Protein AF-V5G6L9-F1 (afdb_monomer_lite)

Foldseek 3Di:
DVLQVQLLVLLLLLLLLLLLVLQVLLQLLLQQPLPPPPPVVSPDDAAFDLRLYLNNHVQNCVQQVNDDSVLSNLLSVLLQVLLVLLLVVLVVVCLVQFLLRLLLVLLVQLLQLLVQLLPDNYSVSVSSSSSSNSNSSSNSLNSSLVLQQLLDDPVCNVVSSCSNVVSNNVSSVVSSVLLSVLSPPPSHSCSNSVSSNVSNVSSVSSSVCSPPPNATRLLSCLVVVVNVSSLVSQCVSNVSDDPVVSVVVSVVSSVVSVVVVVVDDPDPVVCCVVVVVVVCVVVCVVVVVVVVCPSVCSNCVVVVLVVVLVVLQVPQLVLVQLLLLLVVLFAAEAEEDPDLLLLLLLLVLCQVLVFEHEDEYFLVSCVVPNCPVLVSSLVSCVPRPHRYFYEYPAPQDLVSLLSVLVSDRHSEYELEPQVDDQVVSLVSLLVSCVSNSSSSYAYEYELWDAAEDDVRHDHPPPPDGGFDALVSLLSSLNSVHAEYETRQQAHAPDDPPVPGPGDLVRLLSNCVSSPSSHAYEYDNCDPVPNFQPNLSVVSVSRHHYYYDYVQLVVQLVVLCVVCPPPDDPVVSSVNNSVSSSVVSNRVCVSRVRRPVD

Structure (mmCIF, N/CA/C/O backbone):
data_AF-V5G6L9-F1
#
_entry.id   AF-V5G6L9-F1
#
loop_
_atom_site.group_PDB
_atom_site.id
_atom_site.type_symbol
_atom_site.label_atom_id
_atom_site.label_alt_id
_atom_site.label_comp_id
_atom_site.label_asym_id
_atom_site.label_entity_id
_atom_site.label_seq_id
_atom_site.pdbx_PDB_ins_code
_atom_site.Cartn_x
_atom_site.Cartn_y
_atom_site.Cartn_z
_atom_site.occupancy
_atom_site.B_iso_or_equiv
_atom_site.auth_seq_id
_atom_site.auth_comp_id
_atom_site.auth_asym_id
_atom_site.auth_atom_id
_atom_site.pdbx_PDB_model_num
ATOM 1 N N . MET A 1 1 ? -26.304 27.597 30.799 1.00 47.66 1 MET A N 1
ATOM 2 C CA . MET A 1 1 ? -25.186 26.654 31.061 1.00 47.66 1 MET A CA 1
ATOM 3 C C . MET A 1 1 ? -24.364 27.007 32.304 1.00 47.66 1 MET A C 1
ATOM 5 O O . MET A 1 1 ? -23.748 26.102 32.848 1.00 47.66 1 MET A O 1
ATOM 9 N N . SER A 1 2 ? -24.320 28.266 32.771 1.00 53.97 2 SER A N 1
ATOM 10 C CA . SER A 1 2 ? -23.554 28.641 33.977 1.00 53.97 2 SER A CA 1
ATOM 11 C C . SER A 1 2 ? -24.109 28.061 35.280 1.00 53.97 2 SER A C 1
ATOM 13 O O . SER A 1 2 ? -23.333 27.873 36.208 1.00 53.97 2 SER A O 1
ATOM 15 N N . GLU A 1 3 ? -25.408 27.765 35.339 1.00 63.97 3 GLU A N 1
ATOM 16 C CA . GLU A 1 3 ? -26.066 27.321 36.573 1.00 63.97 3 GLU A CA 1
ATOM 17 C C . GLU A 1 3 ? -25.682 25.876 36.942 1.00 63.97 3 GLU A C 1
ATOM 19 O O . GLU A 1 3 ? -25.353 25.606 38.083 1.00 63.97 3 GLU A O 1
ATOM 24 N N . MET A 1 4 ? -25.516 24.967 35.975 1.00 73.69 4 MET A N 1
ATOM 25 C CA . MET A 1 4 ? -25.326 23.527 36.233 1.00 73.69 4 MET A CA 1
ATOM 26 C C . MET A 1 4 ? -23.852 23.056 36.240 1.00 73.69 4 MET A C 1
ATOM 28 O O . MET A 1 4 ? -23.550 21.900 35.937 1.00 73.69 4 MET A O 1
ATOM 32 N N . ARG A 1 5 ? -22.899 23.951 36.533 1.00 82.00 5 ARG A N 1
ATOM 33 C CA . ARG A 1 5 ? -21.451 23.678 36.390 1.00 82.00 5 ARG A CA 1
ATOM 34 C C . ARG A 1 5 ? -20.978 22.458 37.183 1.00 82.00 5 ARG A C 1
ATOM 36 O O . ARG A 1 5 ? -20.192 21.673 36.660 1.00 82.00 5 ARG A O 1
ATOM 43 N N . TYR A 1 6 ? -21.469 22.290 38.409 1.00 85.50 6 TYR A N 1
ATOM 44 C CA . TYR A 1 6 ? -21.056 21.196 39.287 1.00 85.50 6 TYR A CA 1
ATOM 45 C C . TYR A 1 6 ? -21.493 19.825 38.749 1.00 85.50 6 TYR A C 1
ATOM 47 O O . TYR A 1 6 ? -20.654 18.944 38.563 1.00 85.50 6 TYR A O 1
ATOM 55 N N . ALA A 1 7 ? -22.772 19.667 38.392 1.00 82.62 7 ALA A N 1
ATOM 56 C CA . ALA A 1 7 ? -23.283 18.410 37.844 1.00 82.62 7 ALA A CA 1
ATOM 57 C C . ALA A 1 7 ? -22.655 18.058 36.482 1.00 82.62 7 ALA A C 1
ATOM 59 O O . ALA A 1 7 ? -22.376 16.889 36.229 1.00 82.62 7 ALA A O 1
ATOM 60 N N . ILE A 1 8 ? -22.360 19.050 35.627 1.00 87.25 8 ILE A N 1
ATOM 61 C CA . ILE A 1 8 ? -21.623 18.819 34.371 1.00 87.25 8 ILE A CA 1
ATOM 62 C C . ILE A 1 8 ? -20.195 18.335 34.652 1.00 87.25 8 ILE A C 1
ATOM 64 O O . ILE A 1 8 ? -19.744 17.390 34.011 1.00 87.25 8 ILE A O 1
ATOM 68 N N . ALA A 1 9 ? -19.487 18.948 35.606 1.00 88.88 9 ALA A N 1
ATOM 69 C CA . ALA A 1 9 ? -18.119 18.557 35.946 1.00 88.88 9 ALA A CA 1
ATOM 70 C C . ALA A 1 9 ? -18.051 17.128 36.511 1.00 88.88 9 ALA A C 1
ATOM 72 O O . ALA A 1 9 ? -17.217 16.335 36.076 1.00 88.88 9 ALA A O 1
ATOM 73 N N . ILE A 1 10 ? -18.968 16.774 37.418 1.00 90.19 10 ILE A N 1
ATOM 74 C CA . ILE A 1 10 ? -19.100 15.407 37.946 1.00 90.19 10 ILE A CA 1
ATOM 75 C C . ILE A 1 10 ? -19.432 14.429 36.824 1.00 90.19 10 ILE A C 1
ATOM 77 O O . ILE A 1 10 ? -18.842 13.354 36.758 1.00 90.19 10 ILE A O 1
ATOM 81 N N . ALA A 1 11 ? -20.353 14.792 35.929 1.00 88.62 11 ALA A N 1
ATOM 82 C CA . ALA A 1 11 ? -20.743 13.929 34.827 1.00 88.62 11 ALA A CA 1
ATOM 83 C C . ALA A 1 11 ? -19.596 13.666 33.846 1.00 88.62 11 ALA A C 1
ATOM 85 O O . ALA A 1 11 ? -19.351 12.521 33.463 1.00 88.62 11 ALA A O 1
ATOM 86 N N . ALA A 1 12 ? -18.863 14.718 33.480 1.00 90.38 12 ALA A N 1
ATOM 87 C CA . ALA A 1 12 ? -17.675 14.610 32.649 1.00 90.38 12 ALA A CA 1
ATOM 88 C C . ALA A 1 12 ? -16.616 13.724 33.322 1.00 90.38 12 ALA A C 1
ATOM 90 O O . ALA A 1 12 ? -16.051 12.850 32.670 1.00 90.38 12 ALA A O 1
ATOM 91 N N . PHE A 1 13 ? -16.400 13.868 34.631 1.00 93.06 13 PHE A N 1
ATOM 92 C CA . PHE A 1 13 ? -15.452 13.028 35.358 1.00 93.06 13 PHE A CA 1
ATOM 93 C C . PHE A 1 13 ? -15.907 11.562 35.454 1.00 93.06 13 PHE A C 1
ATOM 95 O O . PHE A 1 13 ? -15.130 10.657 35.161 1.00 93.06 13 PHE A O 1
ATOM 102 N N . ALA A 1 14 ? -17.175 11.302 35.788 1.00 90.94 14 ALA A N 1
ATOM 103 C CA . ALA A 1 14 ? -17.739 9.949 35.819 1.00 90.94 14 ALA A CA 1
ATOM 104 C C . ALA A 1 14 ? -17.658 9.247 34.455 1.00 90.94 14 ALA A C 1
ATOM 106 O O . ALA A 1 14 ? -17.499 8.026 34.402 1.00 90.94 14 ALA A O 1
ATOM 107 N N . SER A 1 15 ? -17.706 10.004 33.351 1.00 91.31 15 SER A N 1
ATOM 108 C CA . SER A 1 15 ? -17.553 9.451 32.000 1.00 91.31 15 SER A CA 1
ATOM 109 C C . SER A 1 15 ? -16.182 8.812 31.739 1.00 91.31 15 SER A C 1
ATOM 111 O O . SER A 1 15 ? -16.057 8.033 30.791 1.00 91.31 15 SER A O 1
ATOM 113 N N . LEU A 1 16 ? -15.184 9.024 32.613 1.00 92.00 16 LEU A N 1
ATOM 114 C CA . LEU A 1 16 ? -13.926 8.270 32.594 1.00 92.00 16 LEU A CA 1
ATOM 115 C C . LEU A 1 16 ? -14.147 6.754 32.748 1.00 92.00 16 LEU A C 1
ATOM 117 O O . LEU A 1 16 ? -13.370 5.964 32.217 1.00 92.00 16 LEU A O 1
ATOM 121 N N . GLY A 1 17 ? -15.225 6.319 33.410 1.00 89.88 17 GLY A N 1
ATOM 122 C CA . GLY A 1 17 ? -15.558 4.894 33.495 1.00 89.88 17 GLY A CA 1
ATOM 123 C C . GLY A 1 17 ? -15.980 4.309 32.144 1.00 89.88 17 GLY A C 1
ATOM 124 O O . GLY A 1 17 ? -15.575 3.209 31.785 1.00 89.88 17 GLY A O 1
ATOM 125 N N . THR A 1 18 ? -16.724 5.072 31.343 1.00 90.38 18 THR A N 1
ATOM 126 C CA . THR A 1 18 ? -17.065 4.691 29.960 1.00 90.38 18 THR A CA 1
ATOM 127 C C . THR A 1 18 ? -15.922 4.930 28.977 1.00 90.38 18 THR A C 1
ATOM 129 O O . THR A 1 18 ? -15.826 4.231 27.974 1.00 90.38 18 THR A O 1
ATOM 132 N N . PHE A 1 19 ? -15.013 5.856 29.287 1.00 93.31 19 PHE A N 1
ATOM 133 C CA . PHE A 1 19 ? -13.748 6.010 28.574 1.00 93.31 19 PHE A CA 1
ATOM 134 C C . PHE A 1 19 ? -12.865 4.771 28.708 1.00 93.31 19 PHE A C 1
ATOM 136 O O . PHE A 1 19 ? -12.341 4.310 27.702 1.00 93.31 19 PHE A O 1
ATOM 143 N N . LEU A 1 20 ? -12.742 4.196 29.910 1.00 90.44 20 LEU A N 1
ATOM 144 C CA . LEU A 1 20 ? -12.021 2.935 30.123 1.00 90.44 20 LEU A CA 1
ATOM 145 C C . LEU A 1 20 ? -12.567 1.811 29.234 1.00 90.44 20 LEU A C 1
ATOM 147 O O . LEU A 1 20 ? -11.786 1.095 28.612 1.00 90.44 20 LEU A O 1
ATOM 151 N N . TYR A 1 21 ? -13.895 1.714 29.117 1.00 88.12 21 TYR A N 1
ATOM 152 C CA . TYR A 1 21 ? -14.545 0.779 28.197 1.00 88.12 21 TYR A CA 1
ATOM 153 C C . TYR A 1 21 ? -14.188 1.053 26.736 1.00 88.12 21 TYR A C 1
ATOM 155 O O . TYR A 1 21 ? -13.751 0.148 26.027 1.00 88.12 21 TYR A O 1
ATOM 163 N N . GLY A 1 22 ? -14.284 2.309 26.295 1.00 86.94 22 GLY A N 1
ATOM 164 C CA . GLY A 1 22 ? -13.904 2.690 24.936 1.00 86.94 22 GLY A CA 1
ATOM 165 C C . GLY A 1 22 ? -12.436 2.420 24.618 1.00 86.94 22 GLY A C 1
ATOM 166 O O . GLY A 1 22 ? -12.123 1.954 23.523 1.00 86.94 22 GLY A O 1
ATOM 167 N N . PHE A 1 23 ? -11.543 2.693 25.569 1.00 88.56 23 PHE A N 1
ATOM 168 C CA . PHE A 1 23 ? -10.103 2.538 25.408 1.00 88.56 23 PHE A CA 1
ATOM 169 C C . PHE A 1 23 ? -9.698 1.065 25.302 1.00 88.56 23 PHE A C 1
ATOM 171 O O . PHE A 1 23 ? -8.946 0.706 24.397 1.00 88.56 23 PHE A O 1
ATOM 178 N N . ASP A 1 24 ? -10.214 0.186 26.167 1.00 83.25 24 ASP A N 1
ATOM 179 C CA . ASP A 1 24 ? -9.925 -1.245 26.026 1.00 83.25 24 ASP A CA 1
ATOM 180 C C . ASP A 1 24 ? -10.584 -1.827 24.767 1.00 83.25 24 ASP A C 1
ATOM 182 O O . ASP A 1 24 ? -9.903 -2.508 24.003 1.00 83.25 24 ASP A O 1
ATOM 186 N N . THR A 1 25 ? -11.829 -1.433 24.452 1.00 76.81 25 THR A N 1
ATOM 187 C CA . THR A 1 25 ? -12.492 -1.804 23.188 1.00 76.81 25 THR A CA 1
ATOM 188 C C . THR A 1 25 ? -11.629 -1.429 21.982 1.00 76.81 25 THR A C 1
ATOM 190 O O . THR A 1 25 ? -11.439 -2.256 21.094 1.00 76.81 25 THR A O 1
ATOM 193 N N . GLY A 1 26 ? -11.050 -0.223 21.950 1.00 75.38 26 GLY A N 1
ATOM 194 C CA . GLY A 1 26 ? -10.150 0.204 20.873 1.00 75.38 26 GLY A CA 1
ATOM 195 C C . GLY A 1 26 ? -8.897 -0.670 20.761 1.00 75.38 26 GLY A C 1
ATOM 196 O O . GLY A 1 26 ? -8.512 -1.064 19.663 1.00 75.38 26 GLY A O 1
ATOM 197 N N . ILE A 1 27 ? -8.304 -1.069 21.889 1.00 75.62 27 ILE A N 1
ATOM 198 C CA . ILE A 1 27 ? -7.141 -1.965 21.877 1.00 75.62 27 ILE A CA 1
ATOM 199 C C . ILE A 1 27 ? -7.523 -3.393 21.452 1.00 75.62 27 ILE A C 1
ATOM 201 O O . ILE A 1 27 ? -6.799 -4.021 20.677 1.00 75.62 27 ILE A O 1
ATOM 205 N N . ALA A 1 28 ? -8.635 -3.933 21.950 1.00 63.81 28 ALA A N 1
ATOM 206 C CA . ALA A 1 28 ? -9.062 -5.308 21.699 1.00 63.81 28 ALA A CA 1
ATOM 207 C C . ALA A 1 28 ? -9.609 -5.518 20.274 1.00 63.81 28 ALA A C 1
ATOM 209 O O . ALA A 1 28 ? -9.331 -6.542 19.650 1.00 63.81 28 ALA A O 1
ATOM 210 N N . THR A 1 29 ? -10.346 -4.547 19.735 1.00 54.34 29 THR A N 1
ATOM 211 C CA . THR A 1 29 ? -11.070 -4.664 18.454 1.00 54.34 29 THR A CA 1
ATOM 212 C C . THR A 1 29 ? -10.132 -4.601 17.245 1.00 54.34 29 THR A C 1
ATOM 214 O O . THR A 1 29 ? -10.297 -5.357 16.290 1.00 54.34 29 THR A O 1
ATOM 217 N N . THR A 1 30 ? -9.070 -3.800 17.321 1.00 49.25 30 THR A N 1
ATOM 218 C CA . THR A 1 30 ? -8.032 -3.714 16.277 1.00 49.25 30 THR A CA 1
ATOM 219 C C . THR A 1 30 ? -7.111 -4.960 16.273 1.00 49.25 30 THR A C 1
ATOM 221 O O . THR A 1 30 ? -6.335 -5.182 15.348 1.00 49.25 30 THR A O 1
ATOM 224 N N . SER A 1 31 ? -7.219 -5.838 17.282 1.00 46.03 31 SER A N 1
ATOM 225 C CA . SER A 1 31 ? -6.358 -7.019 17.465 1.00 46.03 31 SER A CA 1
ATOM 226 C C . SER A 1 31 ? -6.783 -8.274 16.686 1.00 46.03 31 SER A C 1
ATOM 228 O O . SER A 1 31 ? -5.979 -9.189 16.529 1.00 46.03 31 SER A O 1
ATOM 230 N N . THR A 1 32 ? -8.043 -8.385 16.248 1.00 36.88 32 THR A N 1
ATOM 231 C CA . THR A 1 32 ? -8.626 -9.688 15.858 1.00 36.88 32 THR A CA 1
ATOM 232 C C . THR A 1 32 ? -8.472 -10.057 14.380 1.00 36.88 32 THR A C 1
ATOM 234 O O . THR A 1 32 ? -8.667 -11.219 14.038 1.00 36.88 32 THR A O 1
ATOM 237 N N . MET A 1 33 ? -8.151 -9.116 13.485 1.00 39.66 33 MET A N 1
ATOM 238 C CA . MET A 1 33 ? -8.314 -9.352 12.039 1.00 39.66 33 MET A CA 1
ATOM 239 C C . MET A 1 33 ? -7.039 -9.405 11.192 1.00 39.66 33 MET A C 1
ATOM 241 O O . MET A 1 33 ? -7.141 -9.826 10.041 1.00 39.66 33 MET A O 1
ATOM 245 N N . SER A 1 34 ? -5.844 -9.151 11.742 1.00 39.78 34 SER A N 1
ATOM 246 C CA . SER A 1 34 ? -4.599 -9.482 11.016 1.00 39.78 34 SER A CA 1
ATOM 247 C C . SER A 1 34 ? -4.404 -10.994 10.802 1.00 39.78 34 SER A C 1
ATOM 249 O O . SER A 1 34 ? -3.556 -11.380 10.008 1.00 39.78 34 SER A O 1
ATOM 251 N N . LEU A 1 35 ? -5.196 -11.855 11.460 1.00 34.62 35 LEU A N 1
ATOM 252 C CA . LEU A 1 35 ? -5.081 -13.319 11.367 1.00 34.62 35 LEU A CA 1
ATOM 253 C C . LEU A 1 35 ? -6.211 -14.011 10.580 1.00 34.62 35 LEU A C 1
ATOM 255 O O . LEU A 1 35 ? -6.080 -15.187 10.270 1.00 34.62 35 LEU A O 1
ATOM 259 N N . VAL A 1 36 ? -7.310 -13.326 10.230 1.00 33.06 36 VAL A N 1
ATOM 260 C CA . VAL A 1 36 ? -8.512 -13.994 9.665 1.00 33.06 36 VAL A CA 1
ATOM 261 C C . VAL A 1 36 ? -8.631 -13.881 8.133 1.00 33.06 36 VAL A C 1
ATOM 263 O O . VAL A 1 36 ? -9.476 -14.545 7.539 1.00 33.06 36 VAL A O 1
ATOM 266 N N . ASN A 1 37 ? -7.769 -13.123 7.442 1.00 34.44 37 ASN A N 1
ATOM 267 C CA . ASN A 1 37 ? -7.776 -13.100 5.969 1.00 34.44 37 ASN A CA 1
ATOM 268 C C . ASN A 1 37 ? -6.894 -14.200 5.364 1.00 34.44 37 ASN A C 1
ATOM 270 O O . ASN A 1 37 ? -5.805 -13.979 4.835 1.00 34.44 37 ASN A O 1
ATOM 274 N N . ASP A 1 38 ? -7.463 -15.399 5.410 1.00 30.95 38 ASP A N 1
ATOM 275 C CA . ASP A 1 38 ? -7.039 -16.633 4.760 1.00 30.95 38 ASP A CA 1
ATOM 276 C C . ASP A 1 38 ? -7.331 -16.601 3.239 1.00 30.95 38 ASP A C 1
ATOM 278 O O . ASP A 1 38 ? -8.075 -17.405 2.684 1.00 30.95 38 ASP A O 1
ATOM 282 N N . THR A 1 39 ? -6.758 -15.625 2.530 1.00 32.41 39 THR A N 1
ATOM 283 C CA . THR A 1 39 ? -6.485 -15.766 1.090 1.00 32.41 39 THR A CA 1
ATOM 284 C C . THR A 1 39 ? -4.990 -15.991 0.970 1.00 32.41 39 THR A C 1
ATOM 286 O O . THR A 1 39 ? -4.224 -15.124 1.387 1.00 32.41 39 THR A O 1
ATOM 289 N N . GLY A 1 40 ? -4.573 -17.144 0.438 1.00 29.05 40 GLY A N 1
ATOM 290 C CA . GLY A 1 40 ? -3.198 -17.683 0.440 1.00 29.05 40 GLY A CA 1
ATOM 291 C C . GLY A 1 40 ? -2.058 -16.781 -0.068 1.00 29.05 40 GLY A C 1
ATOM 292 O O . GLY A 1 40 ? -0.906 -17.201 -0.061 1.00 29.05 40 GLY A O 1
ATOM 293 N N . TYR A 1 41 ? -2.352 -15.539 -0.446 1.00 32.38 41 TYR A N 1
ATOM 294 C CA . TYR A 1 41 ? -1.409 -14.451 -0.689 1.00 32.38 41 TYR A CA 1
ATOM 295 C C . TYR A 1 41 ? -0.810 -13.850 0.604 1.00 32.38 41 TYR A C 1
ATOM 297 O O . TYR A 1 41 ? 0.288 -13.305 0.578 1.00 32.38 41 TYR A O 1
ATOM 305 N N . PHE A 1 42 ? -1.493 -13.968 1.751 1.00 37.59 42 PHE A N 1
ATOM 306 C CA . PHE A 1 42 ? -1.115 -13.299 3.011 1.00 37.59 42 PHE A CA 1
ATOM 307 C C . PHE A 1 42 ? -0.154 -14.090 3.918 1.00 37.59 42 PHE A C 1
ATOM 309 O O . PHE A 1 42 ? 0.290 -13.576 4.942 1.00 37.59 42 PHE A O 1
ATOM 316 N N . ARG A 1 43 ? 0.218 -15.328 3.561 1.00 28.20 43 ARG A N 1
ATOM 317 C CA . ARG A 1 43 ? 1.006 -16.217 4.439 1.00 28.20 43 ARG A CA 1
ATOM 318 C C . ARG A 1 43 ? 2.531 -16.052 4.325 1.00 28.20 43 ARG A C 1
ATOM 320 O O . ARG A 1 43 ? 3.264 -16.720 5.050 1.00 28.20 43 ARG A O 1
ATOM 327 N N . ARG A 1 44 ? 3.039 -15.205 3.422 1.00 32.72 44 ARG A N 1
ATOM 328 C CA . ARG A 1 44 ? 4.484 -15.063 3.164 1.00 32.72 44 ARG A CA 1
ATOM 329 C C . ARG A 1 44 ? 4.951 -13.614 3.305 1.00 32.72 44 ARG A C 1
ATOM 331 O O . ARG A 1 44 ? 4.881 -12.845 2.360 1.00 32.72 44 ARG A O 1
ATOM 338 N N . GLY A 1 45 ? 5.461 -13.298 4.497 1.00 30.83 45 GLY A N 1
ATOM 339 C CA . GLY A 1 45 ? 6.400 -12.201 4.744 1.00 30.83 45 GLY A CA 1
ATOM 340 C C . GLY A 1 45 ? 5.826 -10.785 4.682 1.00 30.83 45 GLY A C 1
ATOM 341 O O . GLY A 1 45 ? 6.001 -10.102 3.684 1.00 30.83 45 GLY A O 1
ATOM 342 N N . ARG A 1 46 ? 5.236 -10.297 5.782 1.00 36.09 46 ARG A N 1
ATOM 343 C CA . ARG A 1 46 ? 5.247 -8.858 6.096 1.00 36.09 46 ARG A CA 1
ATOM 344 C C . ARG A 1 46 ? 5.478 -8.628 7.582 1.00 36.09 46 ARG A C 1
ATOM 346 O O . ARG A 1 46 ? 4.604 -8.863 8.410 1.00 36.09 46 ARG A O 1
ATOM 353 N N . THR A 1 47 ? 6.665 -8.133 7.896 1.00 36.38 47 THR A N 1
ATOM 354 C CA . THR A 1 47 ? 6.984 -7.419 9.130 1.00 36.38 47 THR A CA 1
ATOM 355 C C . THR A 1 47 ? 6.652 -5.936 8.946 1.00 36.38 47 THR A C 1
ATOM 357 O O . THR A 1 47 ? 6.972 -5.354 7.917 1.00 36.38 47 THR A O 1
ATOM 360 N N . ASN A 1 48 ? 6.040 -5.335 9.970 1.00 32.59 48 ASN A N 1
ATOM 361 C CA . ASN A 1 48 ? 5.885 -3.886 10.176 1.00 32.59 48 ASN A CA 1
ATOM 362 C C . ASN A 1 48 ? 4.880 -3.128 9.285 1.00 32.59 48 ASN A C 1
ATOM 364 O O . ASN A 1 48 ? 5.178 -2.035 8.817 1.00 32.59 48 ASN A O 1
ATOM 368 N N . MET A 1 49 ? 3.638 -3.612 9.151 1.00 35.09 49 MET A N 1
ATOM 369 C CA . MET A 1 49 ? 2.536 -2.642 9.018 1.00 35.09 49 MET A CA 1
ATOM 370 C C . MET A 1 49 ? 2.420 -1.894 10.360 1.00 35.09 49 MET A C 1
ATOM 372 O O . MET A 1 49 ? 2.535 -2.524 11.421 1.00 35.09 49 MET A O 1
ATOM 376 N N . VAL A 1 50 ? 2.231 -0.573 10.337 1.00 36.59 50 VAL A N 1
ATOM 377 C CA . VAL A 1 50 ? 1.956 0.233 11.538 1.00 36.59 50 VAL A CA 1
ATOM 378 C C . VAL A 1 50 ? 0.554 -0.133 12.025 1.00 36.59 50 VAL A C 1
ATOM 380 O O . VAL A 1 50 ? -0.438 0.495 11.676 1.00 36.59 50 VAL A O 1
ATOM 383 N N . HIS A 1 51 ? 0.456 -1.239 12.758 1.00 40.69 51 HIS A N 1
ATOM 384 C CA . HIS A 1 51 ? -0.812 -1.747 13.260 1.00 40.69 51 HIS A CA 1
ATOM 385 C C . HIS A 1 51 ? -1.215 -0.949 14.499 1.00 40.69 51 HIS A C 1
ATOM 387 O O . HIS A 1 51 ? -0.440 -0.846 15.448 1.00 40.69 51 HIS A O 1
ATOM 393 N N . GLY A 1 52 ? -2.449 -0.447 14.525 1.00 37.72 52 GLY A N 1
ATOM 394 C CA . GLY A 1 52 ? -3.012 0.283 15.662 1.00 37.72 52 GLY A CA 1
ATOM 395 C C . GLY A 1 52 ? -3.314 -0.564 16.910 1.00 37.72 52 GLY A C 1
ATOM 396 O O . GLY A 1 52 ? -4.000 -0.077 17.802 1.00 37.72 52 GLY A O 1
ATOM 397 N N . ALA A 1 53 ? -2.860 -1.822 17.005 1.00 52.06 53 ALA A N 1
ATOM 398 C CA . ALA A 1 53 ? -3.207 -2.729 18.105 1.00 52.06 53 ALA A CA 1
ATOM 399 C C . ALA A 1 53 ? -2.011 -3.423 18.750 1.00 52.06 53 ALA A C 1
ATOM 401 O O . ALA A 1 53 ? -1.238 -4.109 18.084 1.00 52.06 53 ALA A O 1
ATOM 402 N N . ALA A 1 54 ? -1.998 -3.405 20.086 1.00 48.66 54 ALA A N 1
ATOM 403 C CA . ALA A 1 54 ? -1.027 -4.106 20.920 1.00 48.66 54 ALA A CA 1
ATOM 404 C C . ALA A 1 54 ? -0.852 -5.595 20.550 1.00 48.66 54 ALA A C 1
ATOM 406 O O . ALA A 1 54 ? 0.268 -6.078 20.444 1.00 48.66 54 ALA A O 1
ATOM 407 N N . ILE A 1 55 ? -1.943 -6.339 20.347 1.00 50.41 55 ILE A N 1
ATOM 408 C CA . ILE A 1 55 ? -1.896 -7.799 20.122 1.00 50.41 55 ILE A CA 1
ATOM 409 C C . ILE A 1 55 ? -1.665 -8.146 18.637 1.00 50.41 55 ILE A C 1
ATOM 411 O O . ILE A 1 55 ? -1.235 -9.255 18.334 1.00 50.41 55 ILE A O 1
ATOM 415 N N . ALA A 1 56 ? -1.878 -7.196 17.716 1.00 55.31 56 ALA A N 1
ATOM 416 C CA . ALA A 1 56 ? -1.561 -7.371 16.294 1.00 55.31 56 ALA A CA 1
ATOM 417 C C . ALA A 1 56 ? -0.066 -7.179 15.989 1.00 55.31 56 ALA A C 1
ATOM 419 O O . ALA A 1 56 ? 0.386 -7.495 14.889 1.00 55.31 56 ALA A O 1
ATOM 420 N N . HIS A 1 57 ? 0.725 -6.676 16.944 1.00 62.06 57 HIS A N 1
ATOM 421 C CA . HIS A 1 57 ? 2.165 -6.589 16.752 1.00 62.06 57 HIS A CA 1
ATOM 422 C C . HIS A 1 57 ? 2.785 -7.986 16.705 1.00 62.06 57 HIS A C 1
ATOM 424 O O . HIS A 1 57 ? 2.622 -8.803 17.616 1.00 62.06 57 HIS A O 1
ATOM 430 N N . GLN A 1 58 ? 3.600 -8.223 15.677 1.00 64.44 58 GLN A N 1
ATOM 431 C CA . GLN A 1 58 ? 4.357 -9.464 15.521 1.00 64.44 58 GLN A CA 1
ATOM 432 C C . GLN A 1 58 ? 5.259 -9.749 16.742 1.00 64.44 58 GLN A C 1
ATOM 434 O O . GLN A 1 58 ? 5.520 -10.906 17.074 1.00 64.44 58 GLN A O 1
ATOM 439 N N . SER A 1 59 ? 5.661 -8.708 17.482 1.00 72.25 59 SER A N 1
ATOM 440 C CA . SER A 1 59 ? 6.389 -8.834 18.747 1.00 72.25 59 SER A CA 1
ATOM 441 C C . SER A 1 59 ? 5.590 -9.558 19.839 1.00 72.25 59 SER A C 1
ATOM 443 O O . SER A 1 59 ? 6.182 -10.336 20.587 1.00 72.25 59 SER A O 1
ATOM 445 N N . TRP A 1 60 ? 4.264 -9.377 19.921 1.00 80.62 60 TRP A N 1
ATOM 446 C CA . TRP A 1 60 ? 3.405 -10.136 20.840 1.00 80.62 60 TRP A CA 1
ATOM 447 C C . TRP A 1 60 ? 3.291 -11.596 20.403 1.00 80.62 60 TRP A C 1
ATOM 449 O O . TRP A 1 60 ? 3.500 -12.490 21.222 1.00 80.62 60 TRP A O 1
ATOM 459 N N . ILE A 1 61 ? 3.035 -11.843 19.112 1.00 76.56 61 ILE A N 1
ATOM 460 C CA . ILE A 1 61 ? 2.896 -13.197 18.548 1.00 76.56 61 ILE A CA 1
ATOM 461 C C . ILE A 1 61 ? 4.167 -14.013 18.815 1.00 76.56 61 ILE A C 1
ATOM 463 O O . ILE A 1 61 ? 4.102 -15.121 19.353 1.00 76.56 61 ILE A O 1
ATOM 467 N N . ASN A 1 62 ? 5.332 -13.429 18.526 1.00 76.62 62 ASN A N 1
ATOM 468 C CA . ASN A 1 62 ? 6.623 -14.066 18.764 1.00 76.62 62 ASN A CA 1
ATOM 469 C C . ASN A 1 62 ? 6.861 -14.306 20.264 1.00 76.62 62 ASN A C 1
ATOM 471 O O . ASN A 1 62 ? 7.289 -15.393 20.654 1.00 76.62 62 ASN A O 1
ATOM 475 N N . TYR A 1 63 ? 6.548 -13.323 21.117 1.00 80.75 63 TYR A N 1
ATOM 476 C CA . TYR A 1 63 ? 6.707 -13.447 22.569 1.00 80.75 63 TYR A CA 1
ATOM 477 C C . TYR A 1 63 ? 5.815 -14.550 23.159 1.00 80.75 63 TYR A C 1
ATOM 479 O O . TYR A 1 63 ? 6.244 -15.312 24.025 1.00 80.75 63 TYR A O 1
ATOM 487 N N . MET A 1 64 ? 4.593 -14.686 22.641 1.00 83.38 64 MET A N 1
ATOM 488 C CA . MET A 1 64 ? 3.614 -15.696 23.049 1.00 83.38 64 MET A CA 1
ATOM 489 C C . MET A 1 64 ? 3.807 -17.058 22.366 1.00 83.38 64 MET A C 1
ATOM 491 O O . MET A 1 64 ? 2.964 -17.941 22.520 1.00 83.38 64 MET A O 1
ATOM 495 N N . LYS A 1 65 ? 4.937 -17.257 21.673 1.00 83.69 65 LYS A N 1
ATOM 496 C CA . LYS A 1 65 ? 5.320 -18.507 20.997 1.00 83.69 65 LYS A CA 1
ATOM 497 C C . LYS A 1 65 ? 4.358 -18.926 19.879 1.00 83.69 65 LYS A C 1
ATOM 499 O O . LYS A 1 65 ? 4.064 -20.110 19.748 1.00 83.69 65 LYS A O 1
ATOM 504 N N . ASN A 1 66 ? 3.917 -17.969 19.060 1.00 76.94 66 ASN A N 1
ATOM 505 C CA . ASN A 1 66 ? 3.047 -18.187 17.897 1.00 76.94 66 ASN A CA 1
ATOM 506 C C . ASN A 1 66 ? 1.752 -18.947 18.258 1.00 76.94 66 ASN A C 1
ATOM 508 O O . ASN A 1 66 ? 1.574 -20.097 17.846 1.00 76.94 66 ASN A O 1
ATOM 512 N N . PRO A 1 67 ? 0.859 -18.339 19.063 1.00 74.31 67 PRO A N 1
ATOM 513 C CA . PRO A 1 67 ? -0.418 -18.950 19.422 1.00 74.31 67 PRO A CA 1
ATOM 514 C C . PRO A 1 67 ? -1.269 -19.239 18.176 1.00 74.31 67 PRO A C 1
ATOM 516 O O . PRO A 1 67 ? -1.200 -18.511 17.189 1.00 74.31 67 PRO A O 1
ATOM 519 N N . SER A 1 68 ? -2.087 -20.295 18.225 1.00 75.69 68 SER A N 1
ATOM 520 C CA . SER A 1 68 ? -3.009 -20.624 17.131 1.00 75.69 68 SER A CA 1
ATOM 521 C C . SER A 1 68 ? -4.081 -19.546 16.950 1.00 75.69 68 SER A C 1
ATOM 523 O O . SER A 1 68 ? -4.429 -18.844 17.902 1.00 75.69 68 SER A O 1
ATOM 525 N N . ASP A 1 69 ? -4.679 -19.471 15.761 1.00 68.25 69 ASP A N 1
ATOM 526 C CA . ASP A 1 69 ? -5.729 -18.488 15.451 1.00 68.25 69 ASP A CA 1
ATOM 527 C C . ASP A 1 69 ? -6.910 -18.572 16.424 1.00 68.25 69 ASP A C 1
ATOM 529 O O . ASP A 1 69 ? -7.436 -17.553 16.870 1.00 68.25 69 ASP A O 1
ATOM 533 N N . GLY A 1 70 ? -7.277 -19.790 16.839 1.00 72.50 70 GLY A N 1
ATOM 534 C CA . GLY A 1 70 ? -8.309 -20.007 17.852 1.00 72.50 70 GLY A CA 1
ATOM 535 C C . GLY A 1 70 ? -7.936 -19.431 19.222 1.00 72.50 70 GLY A C 1
ATOM 536 O O . GLY A 1 70 ? -8.787 -18.852 19.897 1.00 72.50 70 GLY A O 1
ATOM 537 N N . LEU A 1 71 ? -6.667 -19.537 19.627 1.00 73.31 71 LEU A N 1
ATOM 538 C CA . LEU A 1 71 ? -6.194 -18.982 20.895 1.00 73.31 71 LEU A CA 1
ATOM 539 C C . LEU A 1 71 ? -6.107 -17.450 20.837 1.00 73.31 71 LEU A C 1
ATOM 541 O O . LEU A 1 71 ? -6.470 -16.786 21.806 1.00 73.31 71 LEU A O 1
ATOM 545 N N . THR A 1 72 ? -5.704 -16.883 19.700 1.00 70.50 72 THR A N 1
ATOM 546 C CA . THR A 1 72 ? -5.709 -15.428 19.494 1.00 70.50 72 THR A CA 1
ATOM 547 C C . THR A 1 72 ? -7.134 -14.871 19.444 1.00 70.50 72 THR A C 1
ATOM 549 O O . THR A 1 72 ? -7.417 -13.851 20.070 1.00 70.50 72 THR A O 1
ATOM 552 N N . GLY A 1 73 ? -8.076 -15.576 18.809 1.00 71.50 73 GLY A N 1
ATOM 553 C CA . GLY A 1 73 ? -9.501 -15.238 18.864 1.00 71.50 73 GLY A CA 1
ATOM 554 C C . GLY A 1 73 ? -10.072 -15.301 20.287 1.00 71.50 73 GLY A C 1
ATOM 555 O O . GLY A 1 73 ? -10.849 -14.431 20.689 1.00 71.50 73 GLY A O 1
ATOM 556 N N . ALA A 1 74 ? -9.631 -16.274 21.093 1.00 78.50 74 ALA A N 1
ATOM 557 C CA . ALA A 1 74 ? -10.042 -16.401 22.491 1.00 78.50 74 ALA A CA 1
ATOM 558 C C . ALA A 1 74 ? -9.624 -15.199 23.356 1.00 78.50 74 ALA A C 1
ATOM 560 O O . ALA A 1 74 ? -10.340 -14.862 24.299 1.00 78.50 74 ALA A O 1
ATOM 561 N N . VAL A 1 75 ? -8.523 -14.514 23.022 1.00 79.75 75 VAL A N 1
ATOM 562 C CA . VAL A 1 75 ? -8.074 -13.299 23.729 1.00 79.75 75 VAL A CA 1
ATOM 563 C C . VAL A 1 75 ? -9.113 -12.179 23.675 1.00 79.75 75 VAL A C 1
ATOM 565 O O . VAL A 1 75 ? -9.293 -11.468 24.663 1.00 79.75 75 VAL A O 1
ATOM 568 N N . VAL A 1 76 ? -9.816 -12.039 22.551 1.00 76.00 76 VAL A N 1
ATOM 569 C CA . VAL A 1 76 ? -10.888 -11.045 22.392 1.00 76.00 76 VAL A CA 1
ATOM 570 C C . VAL A 1 76 ? -12.202 -11.577 22.961 1.00 76.00 76 VAL A C 1
ATOM 572 O O . VAL A 1 76 ? -12.892 -10.876 23.698 1.00 76.00 76 VAL A O 1
ATOM 575 N N . ALA A 1 77 ? -12.530 -12.843 22.690 1.00 81.19 77 ALA A N 1
ATOM 576 C CA . ALA A 1 77 ? -13.787 -13.438 23.139 1.00 81.19 77 ALA A CA 1
ATOM 577 C C . ALA A 1 77 ? -13.916 -13.497 24.672 1.00 81.19 77 ALA A C 1
ATOM 579 O O . ALA A 1 77 ? -14.995 -13.232 25.201 1.00 81.19 77 ALA A O 1
ATOM 580 N N . ILE A 1 78 ? -12.832 -13.811 25.397 1.00 88.12 78 ILE A N 1
ATOM 581 C CA . ILE A 1 78 ? -12.855 -13.896 26.867 1.00 88.12 78 ILE A CA 1
ATOM 582 C C . ILE A 1 78 ? -13.146 -12.537 27.511 1.00 88.12 78 ILE A C 1
ATOM 584 O O . ILE A 1 78 ? -13.789 -12.473 28.556 1.00 88.12 78 ILE A O 1
ATOM 588 N N . TYR A 1 79 ? -12.692 -11.455 26.877 1.00 86.19 79 TYR A N 1
ATOM 589 C CA . TYR A 1 79 ? -12.929 -10.100 27.343 1.00 86.19 79 TYR A CA 1
ATOM 590 C C . TYR A 1 79 ? -14.414 -9.741 27.215 1.00 86.19 79 TYR A C 1
ATOM 592 O O . TYR A 1 79 ? -15.044 -9.434 28.223 1.00 86.19 79 TYR A O 1
ATOM 600 N N . ILE A 1 80 ? -14.996 -9.929 26.024 1.00 85.19 80 ILE A N 1
ATOM 601 C CA . ILE A 1 80 ? -16.430 -9.698 25.757 1.00 85.19 80 ILE A CA 1
ATOM 602 C C . ILE A 1 80 ? -17.312 -10.571 26.665 1.00 85.19 80 ILE A C 1
ATOM 604 O O . ILE A 1 80 ? -18.325 -10.121 27.201 1.00 85.19 80 ILE A O 1
ATOM 608 N N . ALA A 1 81 ? -16.924 -11.832 26.879 1.00 89.06 81 ALA A N 1
ATOM 609 C CA . ALA A 1 81 ? -17.615 -12.712 27.817 1.00 89.06 81 ALA A CA 1
ATOM 610 C C . ALA A 1 81 ? -17.549 -12.170 29.255 1.00 89.06 81 ALA A C 1
ATOM 612 O O . ALA A 1 81 ? -18.555 -12.179 29.967 1.00 89.06 81 ALA A O 1
ATOM 613 N N . GLY A 1 82 ? -16.386 -11.658 29.668 1.00 91.88 82 GLY A N 1
ATOM 614 C CA . GLY A 1 82 ? -16.209 -10.961 30.937 1.00 91.88 82 GLY A CA 1
ATOM 615 C C . GLY A 1 82 ? -17.134 -9.752 31.063 1.00 91.88 82 GLY A C 1
ATOM 616 O O . GLY A 1 82 ? -17.806 -9.613 32.081 1.00 91.88 82 GLY A O 1
ATOM 617 N N . GLU A 1 83 ? -17.246 -8.926 30.024 1.00 90.25 83 GLU A N 1
ATOM 618 C CA . GLU A 1 83 ? -18.128 -7.753 30.023 1.00 90.25 83 GLU A CA 1
ATOM 619 C C . GLU A 1 83 ? -19.596 -8.120 30.219 1.00 90.25 83 GLU A C 1
ATOM 621 O O . GLU A 1 83 ? -20.284 -7.504 31.035 1.00 90.25 83 GLU A O 1
ATOM 626 N N . ALA A 1 84 ? -20.064 -9.161 29.526 1.00 89.75 84 ALA A N 1
ATOM 627 C CA . ALA A 1 84 ? -21.421 -9.668 29.691 1.00 89.75 84 ALA A CA 1
ATOM 628 C C . ALA A 1 84 ? -21.683 -10.122 31.137 1.00 89.75 84 ALA A C 1
ATOM 630 O O . ALA A 1 84 ? -22.726 -9.807 31.712 1.00 89.75 84 ALA A O 1
ATOM 631 N N . ILE A 1 85 ? -20.717 -10.812 31.753 1.00 93.69 85 ILE A N 1
ATOM 632 C CA . ILE A 1 85 ? -20.794 -11.214 33.164 1.00 93.69 85 ILE A CA 1
ATOM 633 C C . ILE A 1 85 ? -20.830 -9.975 34.069 1.00 93.69 85 ILE A C 1
ATOM 635 O O . ILE A 1 85 ? -21.683 -9.891 34.952 1.00 93.69 85 ILE A O 1
ATOM 639 N N . GLY A 1 86 ? -19.953 -8.998 33.838 1.00 92.38 86 GLY A N 1
ATOM 640 C CA . GLY A 1 86 ? -19.896 -7.744 34.592 1.00 92.38 86 GLY A CA 1
ATOM 641 C C . GLY A 1 86 ? -21.207 -6.960 34.558 1.00 92.38 86 GLY A C 1
ATOM 642 O O . GLY A 1 86 ? -21.703 -6.533 35.603 1.00 92.38 86 GLY A O 1
ATOM 643 N N . ALA A 1 87 ? -21.811 -6.840 33.376 1.00 88.88 87 ALA A N 1
ATOM 644 C CA . ALA A 1 87 ? -23.096 -6.175 33.182 1.00 88.88 87 ALA A CA 1
ATOM 645 C C . ALA A 1 87 ? -24.239 -6.878 33.938 1.00 88.88 87 ALA A C 1
ATOM 647 O O . ALA A 1 87 ? -25.115 -6.219 34.491 1.00 88.88 87 ALA A O 1
ATOM 648 N N . ILE A 1 88 ? -24.219 -8.212 34.024 1.00 88.69 88 ILE A N 1
ATOM 649 C CA . ILE A 1 88 ? -25.199 -8.972 34.814 1.00 88.69 88 ILE A CA 1
ATOM 650 C C . ILE A 1 88 ? -24.949 -8.786 36.317 1.00 88.69 88 ILE A C 1
ATOM 652 O O . ILE A 1 88 ? -25.889 -8.540 37.072 1.00 88.69 88 ILE A O 1
ATOM 656 N N . LEU A 1 89 ? -23.693 -8.875 36.768 1.00 87.56 89 LEU A N 1
ATOM 657 C CA . LEU A 1 89 ? -23.327 -8.710 38.181 1.00 87.56 89 LEU A CA 1
ATOM 658 C C . LEU A 1 89 ? -23.711 -7.329 38.721 1.00 87.56 89 LEU A C 1
ATOM 660 O O . LEU A 1 89 ? -24.133 -7.211 39.874 1.00 87.56 89 LEU A O 1
ATOM 664 N N . GLN A 1 90 ? -23.620 -6.299 37.878 1.00 88.62 90 GLN A N 1
ATOM 665 C CA . GLN A 1 90 ? -24.049 -4.941 38.199 1.00 88.62 90 GLN A CA 1
ATOM 666 C C . GLN A 1 90 ? -25.502 -4.887 38.690 1.00 88.62 90 GLN A C 1
ATOM 668 O O . GLN A 1 90 ? -25.774 -4.172 39.652 1.00 88.62 90 GLN A O 1
ATOM 673 N N . ILE A 1 91 ? -26.411 -5.664 38.095 1.00 82.25 91 ILE A N 1
ATOM 674 C CA . ILE A 1 91 ? -27.842 -5.668 38.446 1.00 82.25 91 ILE A CA 1
ATOM 675 C C . ILE A 1 91 ? -28.055 -6.102 39.901 1.00 82.25 91 ILE A C 1
ATOM 677 O O . ILE A 1 91 ? -28.902 -5.553 40.594 1.00 82.25 91 ILE A O 1
ATOM 681 N N . PHE A 1 92 ? -27.282 -7.077 40.382 1.00 82.00 92 PHE A N 1
ATOM 682 C CA . PHE A 1 92 ? -27.488 -7.663 41.710 1.00 82.00 92 PHE A CA 1
ATOM 683 C C . PHE A 1 92 ? -26.674 -6.978 42.809 1.00 82.00 92 PHE A C 1
ATOM 685 O O . PHE A 1 92 ? -27.107 -6.924 43.959 1.00 82.00 92 PHE A O 1
ATOM 692 N N . ILE A 1 93 ? -25.482 -6.480 42.471 1.00 85.88 93 ILE A N 1
ATOM 693 C CA . ILE A 1 93 ? -24.505 -6.003 43.457 1.00 85.88 93 ILE A CA 1
ATOM 694 C C . ILE A 1 93 ? -24.536 -4.475 43.595 1.00 85.88 93 ILE A C 1
ATOM 696 O O . ILE A 1 93 ? -24.347 -3.956 44.698 1.00 85.88 93 ILE A O 1
ATOM 700 N N . ALA A 1 94 ? -24.785 -3.730 42.511 1.00 80.19 94 ALA A N 1
ATOM 701 C CA . ALA A 1 94 ? -24.642 -2.271 42.533 1.00 80.19 94 ALA A CA 1
ATOM 702 C C . ALA A 1 94 ? -25.667 -1.578 43.446 1.00 80.19 94 ALA A C 1
ATOM 704 O O . ALA A 1 94 ? -25.359 -0.539 44.040 1.00 80.19 94 ALA A O 1
ATOM 705 N N . ASP A 1 95 ? -26.873 -2.141 43.572 1.00 77.38 95 ASP A N 1
ATOM 706 C CA . ASP A 1 95 ? -27.913 -1.624 44.470 1.00 77.38 95 ASP A CA 1
ATOM 707 C C . ASP A 1 95 ? -27.552 -1.850 45.944 1.00 77.38 95 ASP A C 1
ATOM 709 O O . ASP A 1 95 ? -27.751 -0.952 46.763 1.00 77.38 95 ASP A O 1
ATOM 713 N N . GLN A 1 96 ? -26.933 -2.993 46.266 1.00 81.06 96 GLN A N 1
ATOM 714 C CA . GLN A 1 96 ? -26.529 -3.348 47.631 1.00 81.06 96 GLN A CA 1
ATOM 715 C C . GLN A 1 96 ? -25.339 -2.517 48.126 1.00 81.06 96 GLN A C 1
ATOM 717 O O . GLN A 1 96 ? -25.320 -2.082 49.276 1.00 81.06 96 GLN A O 1
ATOM 722 N N . LEU A 1 97 ? -24.328 -2.306 47.274 1.00 84.00 97 LEU A N 1
ATOM 723 C CA . LEU A 1 97 ? -23.087 -1.642 47.684 1.00 84.00 97 LEU A CA 1
ATOM 724 C C . LEU A 1 97 ? -23.152 -0.115 47.645 1.00 84.00 97 LEU A C 1
ATOM 726 O O . LEU A 1 97 ? -22.419 0.528 48.397 1.00 84.00 97 LEU A O 1
ATOM 730 N N . GLY A 1 98 ? -23.968 0.477 46.775 1.00 86.69 98 GLY A N 1
ATOM 731 C CA . GLY A 1 98 ? -23.790 1.886 46.410 1.00 86.69 98 GLY A CA 1
ATOM 732 C C . GLY A 1 98 ? -23.200 2.033 45.012 1.00 86.69 98 GLY A C 1
ATOM 733 O O . GLY A 1 98 ? -22.223 1.353 44.707 1.00 86.69 98 GLY A O 1
ATOM 734 N N . ARG A 1 99 ? -23.699 2.962 44.184 1.00 89.62 99 ARG A N 1
ATOM 735 C CA . ARG A 1 99 ? -23.110 3.257 42.859 1.00 89.62 99 ARG A CA 1
ATOM 736 C C . ARG A 1 99 ? -21.622 3.596 42.968 1.00 89.62 99 ARG A C 1
ATOM 738 O O . ARG A 1 99 ? -20.809 3.004 42.267 1.00 89.62 99 ARG A O 1
ATOM 745 N N . ILE A 1 100 ? -21.261 4.509 43.877 1.00 91.31 100 ILE A N 1
ATOM 746 C CA . ILE A 1 100 ? -19.873 4.954 44.085 1.00 91.31 100 ILE A CA 1
ATOM 747 C C . ILE A 1 100 ? -18.986 3.791 44.533 1.00 91.31 100 ILE A C 1
ATOM 749 O O . ILE A 1 100 ? -17.979 3.514 43.888 1.00 91.31 100 ILE A O 1
ATOM 753 N N . ARG A 1 101 ? -19.381 3.062 45.585 1.00 92.00 101 ARG A N 1
ATOM 754 C CA . ARG A 1 101 ? -18.594 1.935 46.118 1.00 92.00 101 ARG A CA 1
ATOM 755 C C . ARG A 1 101 ? -18.453 0.796 45.112 1.00 92.00 101 ARG A C 1
ATOM 757 O O . ARG A 1 101 ? -17.384 0.201 44.999 1.00 92.00 101 ARG A O 1
ATOM 764 N N . PHE A 1 102 ? -19.503 0.524 44.342 1.00 93.38 102 PHE A N 1
ATOM 765 C CA . PHE A 1 102 ? -19.453 -0.458 43.266 1.00 93.38 102 PHE A CA 1
ATOM 766 C C . PHE A 1 102 ? -18.485 -0.029 42.155 1.00 93.38 102 PHE A C 1
ATOM 768 O O . PHE A 1 102 ? -17.647 -0.825 41.733 1.00 93.38 102 PHE A O 1
ATOM 775 N N . MET A 1 103 ? -18.519 1.241 41.732 1.00 94.38 103 MET A N 1
ATOM 776 C CA . MET A 1 103 ? -17.549 1.766 40.766 1.00 94.38 103 MET A CA 1
ATOM 777 C C . MET A 1 103 ? -16.114 1.750 41.316 1.00 94.38 103 MET A C 1
ATOM 779 O O . MET A 1 103 ? -15.200 1.422 40.565 1.00 94.38 103 MET A O 1
ATOM 783 N N . GLN A 1 104 ? -15.895 2.026 42.608 1.00 95.44 104 GLN A N 1
ATOM 784 C CA . GLN A 1 104 ? -14.575 1.913 43.249 1.00 95.44 104 GLN A CA 1
ATOM 785 C C . GLN A 1 104 ? -14.035 0.478 43.175 1.00 95.44 104 GLN A C 1
ATOM 787 O O . GLN A 1 104 ? -12.889 0.275 42.775 1.00 95.44 104 GLN A O 1
ATOM 792 N N . LEU A 1 105 ? -14.870 -0.520 43.491 1.00 95.12 105 LEU A N 1
ATOM 793 C CA . LEU A 1 105 ? -14.514 -1.934 43.350 1.00 95.12 105 LEU A CA 1
ATOM 794 C C . LEU A 1 105 ? -14.136 -2.267 41.901 1.00 95.12 105 LEU A C 1
ATOM 796 O O . LEU A 1 105 ? -13.105 -2.893 41.662 1.00 95.12 105 LEU A O 1
ATOM 800 N N . CYS A 1 106 ? -14.925 -1.803 40.932 1.00 95.06 106 CYS A N 1
ATOM 801 C CA . CYS A 1 106 ? -14.624 -2.017 39.519 1.00 95.06 106 CYS A CA 1
ATOM 802 C C . CYS A 1 106 ? -13.310 -1.337 39.106 1.00 95.06 106 CYS A C 1
ATOM 804 O O . CYS A 1 106 ? -12.526 -1.942 38.383 1.00 95.06 106 CYS A O 1
ATOM 806 N N . CYS A 1 107 ? -13.014 -0.132 39.605 1.00 95.38 107 CYS A N 1
ATOM 807 C CA . CYS A 1 107 ? -11.740 0.548 39.345 1.00 95.38 107 CYS A CA 1
ATOM 808 C C . CYS A 1 107 ? -10.544 -0.255 39.875 1.00 95.38 107 CYS A C 1
ATOM 810 O O . CYS A 1 107 ? -9.514 -0.346 39.209 1.00 95.38 107 CYS A O 1
ATOM 812 N N . ILE A 1 108 ? -10.675 -0.879 41.048 1.00 95.94 108 ILE A N 1
ATOM 813 C CA . ILE A 1 108 ? -9.636 -1.758 41.601 1.00 95.94 108 ILE A CA 1
ATOM 814 C C . ILE A 1 108 ? -9.464 -2.995 40.711 1.00 95.94 108 ILE A C 1
ATOM 816 O O . ILE A 1 108 ? -8.343 -3.323 40.322 1.00 95.94 108 ILE A O 1
ATOM 820 N N . LEU A 1 109 ? -10.566 -3.651 40.341 1.00 95.81 109 LEU A N 1
ATOM 821 C CA . LEU A 1 109 ? -10.537 -4.859 39.516 1.00 95.81 109 LEU A CA 1
ATOM 822 C C . LEU A 1 109 ? -9.961 -4.600 38.119 1.00 95.81 109 LEU A C 1
ATOM 824 O O . LEU A 1 109 ? -9.089 -5.353 37.689 1.00 95.81 109 LEU A O 1
ATOM 828 N N . VAL A 1 110 ? -10.375 -3.527 37.434 1.00 94.19 110 VAL A N 1
ATOM 829 C CA . VAL A 1 110 ? -9.824 -3.181 36.113 1.00 94.19 110 VAL A CA 1
ATOM 830 C C . VAL A 1 110 ? -8.337 -2.858 36.221 1.00 94.19 110 VAL A C 1
ATOM 832 O O . VAL A 1 110 ? -7.551 -3.380 35.445 1.00 94.19 110 VAL A O 1
ATOM 835 N N . THR A 1 111 ? -7.914 -2.110 37.245 1.00 95.00 111 THR A N 1
ATOM 836 C CA . THR A 1 111 ? -6.494 -1.790 37.473 1.00 95.00 111 THR A CA 1
ATOM 837 C C . THR A 1 111 ? -5.660 -3.065 37.646 1.00 95.00 111 THR A C 1
ATOM 839 O O . THR A 1 111 ? -4.600 -3.196 37.032 1.00 95.00 111 THR A O 1
ATOM 842 N N . ILE A 1 112 ? -6.155 -4.036 38.422 1.00 96.31 112 ILE A N 1
ATOM 843 C CA . ILE A 1 112 ? -5.504 -5.342 38.610 1.00 96.31 112 ILE A CA 1
ATOM 844 C C . ILE A 1 112 ? -5.469 -6.134 37.296 1.00 96.31 112 ILE A C 1
ATOM 846 O O . ILE A 1 112 ? -4.409 -6.629 36.912 1.00 96.31 112 ILE A O 1
ATOM 850 N N . GLY A 1 113 ? -6.594 -6.235 36.582 1.00 94.50 113 GLY A N 1
ATOM 851 C CA . GLY A 1 113 ? -6.675 -6.938 35.299 1.00 94.50 113 GLY A CA 1
ATOM 852 C C . GLY A 1 113 ? -5.714 -6.359 34.256 1.00 94.50 113 GLY A C 1
ATOM 853 O O . GLY A 1 113 ? -4.940 -7.098 33.640 1.00 94.50 113 GLY A O 1
ATOM 854 N N . CYS A 1 114 ? -5.676 -5.028 34.138 1.00 92.62 114 CYS A N 1
ATOM 855 C CA . CYS A 1 114 ? -4.783 -4.298 33.241 1.00 92.62 114 CYS A CA 1
ATOM 856 C C . CYS A 1 114 ? -3.306 -4.466 33.630 1.00 92.62 114 CYS A C 1
ATOM 858 O O . CYS A 1 114 ? -2.455 -4.622 32.752 1.00 92.62 114 CYS A O 1
ATOM 860 N N . ALA A 1 115 ? -2.977 -4.502 34.923 1.00 94.62 115 ALA A N 1
ATOM 861 C CA . ALA A 1 115 ? -1.618 -4.785 35.380 1.00 94.62 115 ALA A CA 1
ATOM 862 C C . ALA A 1 115 ? -1.186 -6.223 35.033 1.00 94.62 115 ALA A C 1
ATOM 864 O O . ALA A 1 115 ? -0.090 -6.427 34.507 1.00 94.62 115 ALA A O 1
ATOM 865 N N . ILE A 1 116 ? -2.061 -7.214 35.252 1.00 95.00 116 ILE A N 1
ATOM 866 C CA . ILE A 1 116 ? -1.793 -8.629 34.945 1.00 95.00 116 ILE A CA 1
ATOM 867 C C . ILE A 1 116 ? -1.580 -8.838 33.442 1.00 95.00 116 ILE A C 1
ATOM 869 O O . ILE A 1 116 ? -0.594 -9.460 33.047 1.00 95.00 116 ILE A O 1
ATOM 873 N N . GLN A 1 117 ? -2.460 -8.306 32.586 1.00 91.31 117 GLN A N 1
ATOM 874 C CA . GLN A 1 117 ? -2.314 -8.475 31.134 1.00 91.31 117 GLN A CA 1
ATOM 875 C C . GLN A 1 117 ? -1.051 -7.773 30.602 1.00 91.31 117 GLN A C 1
ATOM 877 O O . GLN A 1 117 ? -0.340 -8.341 29.772 1.00 91.31 117 GLN A O 1
ATOM 882 N N . SER A 1 118 ? -0.717 -6.587 31.124 1.00 90.69 118 SER A N 1
ATOM 883 C CA . SER A 1 118 ? 0.470 -5.822 30.708 1.00 90.69 118 SER A CA 1
ATOM 884 C C . SER A 1 118 ? 1.775 -6.475 31.171 1.00 90.69 118 SER A C 1
ATOM 886 O O . SER A 1 118 ? 2.785 -6.419 30.476 1.00 90.69 118 SER A O 1
ATOM 888 N N . GLY A 1 119 ? 1.759 -7.124 32.338 1.00 91.75 119 GLY A N 1
ATOM 889 C CA . GLY A 1 119 ? 2.893 -7.864 32.896 1.00 91.75 119 GLY A CA 1
ATOM 890 C C . GLY A 1 119 ? 2.974 -9.328 32.459 1.00 91.75 119 GLY A C 1
ATOM 891 O O . GLY A 1 119 ? 3.798 -10.072 32.987 1.00 91.75 119 GLY A O 1
ATOM 892 N N . SER A 1 120 ? 2.118 -9.767 31.536 1.00 91.44 120 SER A N 1
ATOM 893 C CA . SER A 1 120 ? 1.978 -11.184 31.206 1.00 91.44 120 SER A CA 1
ATOM 894 C C . SER A 1 120 ? 3.243 -11.791 30.586 1.00 91.44 120 SER A C 1
ATOM 896 O O . SER A 1 120 ? 3.913 -11.204 29.730 1.00 91.44 120 SER A O 1
ATOM 898 N N . VAL A 1 121 ? 3.565 -13.006 31.035 1.00 92.12 121 VAL A N 1
ATOM 899 C CA . VAL A 1 121 ? 4.709 -13.809 30.557 1.00 92.12 121 VAL A CA 1
ATOM 900 C C . VAL A 1 121 ? 4.279 -15.013 29.714 1.00 92.12 121 VAL A C 1
ATOM 902 O O . VAL A 1 121 ? 5.114 -15.705 29.140 1.00 92.12 121 VAL A O 1
ATOM 905 N N . ASN A 1 122 ? 2.976 -15.293 29.664 1.00 89.38 122 ASN A N 1
ATOM 906 C CA . ASN A 1 122 ? 2.373 -16.341 28.849 1.00 89.38 122 ASN A CA 1
ATOM 907 C C . ASN A 1 122 ? 0.907 -15.997 28.535 1.00 89.38 122 ASN A C 1
ATOM 909 O O . ASN A 1 122 ? 0.306 -15.131 29.179 1.00 89.38 122 ASN A O 1
ATOM 913 N N . VAL A 1 123 ? 0.321 -16.717 27.574 1.00 85.94 123 VAL A N 1
ATOM 914 C CA . VAL A 1 123 ? -1.054 -16.476 27.111 1.00 85.94 123 VAL A CA 1
ATOM 915 C C . VAL A 1 123 ? -2.097 -16.738 28.203 1.00 85.94 123 VAL A C 1
ATOM 917 O O . VAL A 1 123 ? -3.081 -16.015 28.281 1.00 85.94 123 VAL A O 1
ATOM 920 N N . GLY A 1 124 ? -1.884 -17.707 29.098 1.00 89.81 124 GLY A N 1
ATOM 921 C CA . GLY A 1 124 ? -2.823 -17.990 30.192 1.00 89.81 124 GLY A CA 1
ATOM 922 C C . GLY A 1 124 ? -2.964 -16.819 31.169 1.00 89.81 124 GLY A C 1
ATOM 923 O O . GLY A 1 124 ? -4.075 -16.416 31.505 1.00 89.81 124 GLY A O 1
ATOM 924 N N . MET A 1 125 ? -1.842 -16.213 31.565 1.00 93.50 125 MET A N 1
ATOM 925 C CA . MET A 1 125 ? -1.824 -14.994 32.379 1.00 93.50 125 MET A CA 1
ATOM 926 C C . MET A 1 125 ? -2.470 -13.818 31.638 1.00 93.50 125 MET A C 1
ATOM 928 O O . MET A 1 125 ? -3.215 -13.047 32.242 1.00 93.50 125 MET A O 1
ATOM 932 N N . PHE A 1 126 ? -2.231 -13.708 30.327 1.00 90.62 126 PHE A N 1
ATOM 933 C CA . PHE A 1 126 ? -2.868 -12.697 29.484 1.00 90.62 126 PHE A CA 1
ATOM 934 C C . PHE A 1 126 ? -4.399 -12.841 29.490 1.00 90.62 126 PHE A C 1
ATOM 936 O O . PHE A 1 126 ? -5.109 -11.871 29.753 1.00 90.62 126 PHE A O 1
ATOM 943 N N . LEU A 1 127 ? -4.910 -14.057 29.269 1.00 90.38 127 LEU A N 1
ATOM 944 C CA . LEU A 1 127 ? -6.343 -14.373 29.275 1.00 90.38 127 LEU A CA 1
ATOM 945 C C . LEU A 1 127 ? -6.990 -14.123 30.644 1.00 90.38 127 LEU A C 1
ATOM 947 O O . LEU A 1 127 ? -8.099 -13.598 30.709 1.00 90.38 127 LEU A O 1
ATOM 951 N N . ALA A 1 128 ? -6.296 -14.447 31.738 1.00 94.31 128 ALA A N 1
ATOM 952 C CA . ALA A 1 128 ? -6.780 -14.164 33.088 1.00 94.31 128 ALA A CA 1
ATOM 953 C C . ALA A 1 128 ? -6.916 -12.653 33.340 1.00 94.31 128 ALA A C 1
ATOM 955 O O . ALA A 1 128 ? -7.949 -12.202 33.835 1.00 94.31 128 ALA A O 1
ATOM 956 N N . GLY A 1 129 ? -5.909 -11.863 32.945 1.00 93.38 129 GLY A N 1
ATOM 957 C CA . GLY A 1 129 ? -5.968 -10.401 33.020 1.00 93.38 129 GLY A CA 1
ATOM 958 C C . GLY A 1 129 ? -7.132 -9.827 32.208 1.00 93.38 129 GLY A C 1
ATOM 959 O O . GLY A 1 129 ? -7.895 -9.013 32.728 1.00 93.38 129 GLY A O 1
ATOM 960 N N . ARG A 1 130 ? -7.330 -10.334 30.982 1.00 90.38 130 ARG A N 1
ATOM 961 C CA . ARG A 1 130 ? -8.458 -9.977 30.105 1.00 90.38 130 ARG A CA 1
ATOM 962 C C . ARG A 1 130 ? -9.814 -10.257 30.736 1.00 90.38 130 ARG A C 1
ATOM 964 O O . ARG A 1 130 ? -10.677 -9.390 30.706 1.00 90.38 130 ARG A O 1
ATOM 971 N N . ALA A 1 131 ? -10.005 -11.438 31.319 1.00 93.75 131 ALA A N 1
ATOM 972 C CA . ALA A 1 131 ? -11.271 -11.799 31.949 1.00 93.75 131 ALA A CA 1
ATOM 973 C C . ALA A 1 131 ? -11.610 -10.863 33.125 1.00 93.75 131 ALA A C 1
ATOM 975 O O . ALA A 1 131 ? -12.733 -10.372 33.222 1.00 93.75 131 ALA A O 1
ATOM 976 N N . ILE A 1 132 ? -10.629 -10.572 33.989 1.00 95.56 132 ILE A N 1
ATOM 977 C CA . ILE A 1 132 ? -10.806 -9.677 35.146 1.00 95.56 132 ILE A CA 1
ATOM 978 C C . ILE A 1 132 ? -11.121 -8.249 34.684 1.00 95.56 132 ILE A C 1
ATOM 980 O O . ILE A 1 132 ? -12.061 -7.633 35.191 1.00 95.56 132 ILE A O 1
ATOM 984 N N . ALA A 1 133 ? -10.359 -7.737 33.712 1.00 92.88 133 ALA A N 1
ATOM 985 C CA . ALA A 1 133 ? -10.588 -6.413 33.146 1.00 92.88 133 ALA A CA 1
ATOM 986 C C . ALA A 1 133 ? -11.975 -6.320 32.488 1.00 92.88 133 ALA A C 1
ATOM 988 O O . ALA A 1 133 ? -12.709 -5.378 32.772 1.00 92.88 133 ALA A O 1
ATOM 989 N N . GLY A 1 134 ? -12.372 -7.324 31.699 1.00 91.75 134 GLY A N 1
ATOM 990 C CA . GLY A 1 134 ? -13.681 -7.379 31.041 1.00 91.75 134 GLY A CA 1
ATOM 991 C C . GLY A 1 134 ? -14.841 -7.331 32.033 1.00 91.75 134 GLY A C 1
ATOM 992 O O . GLY A 1 134 ? -15.747 -6.519 31.876 1.00 91.75 134 GLY A O 1
ATOM 993 N N . ILE A 1 135 ? -14.786 -8.113 33.117 1.00 94.88 135 ILE A N 1
ATOM 994 C CA . ILE A 1 135 ? -15.819 -8.083 34.171 1.00 94.88 135 ILE A CA 1
ATOM 995 C C . ILE A 1 135 ? -15.955 -6.685 34.780 1.00 94.88 135 ILE A C 1
ATOM 997 O O . ILE A 1 135 ? -17.064 -6.174 34.934 1.00 94.88 135 ILE A O 1
ATOM 1001 N N . ALA A 1 136 ? -14.835 -6.049 35.118 1.00 94.19 136 ALA A N 1
ATOM 1002 C CA . ALA A 1 136 ? -14.846 -4.722 35.717 1.00 94.19 136 ALA A CA 1
ATOM 1003 C C . ALA A 1 136 ? -15.381 -3.653 34.753 1.00 94.19 136 ALA A C 1
ATOM 1005 O O . ALA A 1 136 ? -16.192 -2.809 35.136 1.00 94.19 136 ALA A O 1
ATOM 1006 N N . VAL A 1 137 ? -14.950 -3.704 33.494 1.00 91.94 137 VAL A N 1
ATOM 1007 C CA . VAL A 1 137 ? -15.339 -2.740 32.467 1.00 91.94 137 VAL A CA 1
ATOM 1008 C C . VAL A 1 137 ? -16.812 -2.892 32.076 1.00 91.94 137 VAL A C 1
ATOM 1010 O O . VAL A 1 137 ? -17.525 -1.890 32.020 1.00 91.94 137 VAL A O 1
ATOM 1013 N N . GLY A 1 138 ? -17.308 -4.119 31.896 1.00 90.56 138 GLY A N 1
ATOM 1014 C CA . GLY A 1 138 ? -18.729 -4.367 31.631 1.00 90.56 138 GLY A CA 1
ATOM 1015 C C . GLY A 1 138 ? -19.641 -3.938 32.785 1.00 90.56 138 GLY A C 1
ATOM 1016 O O . GLY A 1 138 ? -20.746 -3.448 32.569 1.00 90.56 138 GLY A O 1
ATOM 1017 N N . ALA A 1 139 ? -19.169 -4.045 34.029 1.00 93.25 139 ALA A N 1
ATOM 1018 C CA . ALA A 1 139 ? -19.896 -3.530 35.186 1.00 93.25 139 ALA A CA 1
ATOM 1019 C C . ALA A 1 139 ? -19.938 -1.985 35.220 1.00 93.25 139 ALA A C 1
ATOM 1021 O O . ALA A 1 139 ? -20.967 -1.388 35.567 1.00 93.25 139 ALA A O 1
ATOM 1022 N N . LEU A 1 140 ? -18.835 -1.324 34.840 1.00 91.88 140 LEU A N 1
ATOM 1023 C CA . LEU A 1 140 ? -18.751 0.138 34.719 1.00 91.88 140 LEU A CA 1
ATOM 1024 C C . LEU A 1 140 ? -19.629 0.678 33.587 1.00 91.88 140 LEU A C 1
ATOM 1026 O O . LEU A 1 140 ? -20.299 1.693 33.788 1.00 91.88 140 LEU A O 1
ATOM 1030 N N . SER A 1 141 ? -19.669 0.006 32.432 1.00 88.19 141 SER A N 1
ATOM 1031 C CA . SER A 1 141 ? -20.465 0.442 31.276 1.00 88.19 141 SER A CA 1
ATOM 1032 C C . SER A 1 141 ? -21.967 0.487 31.579 1.00 88.19 141 SER A C 1
ATOM 1034 O O . SER A 1 141 ? -22.658 1.367 31.072 1.00 88.19 141 SER A O 1
ATOM 1036 N N . GLY A 1 142 ? -22.459 -0.386 32.466 1.00 87.19 142 GLY A N 1
ATOM 1037 C CA . GLY A 1 142 ? -23.829 -0.334 32.985 1.00 87.19 142 GLY A CA 1
ATOM 1038 C C . GLY A 1 142 ? -24.028 0.699 34.101 1.00 87.19 142 GLY A C 1
ATOM 1039 O O . GLY A 1 142 ? -25.001 1.452 34.097 1.00 87.19 142 GLY A O 1
ATOM 1040 N N . THR A 1 143 ? -23.095 0.779 35.057 1.00 91.06 143 THR A N 1
ATOM 1041 C CA . THR A 1 143 ? -23.276 1.598 36.272 1.00 91.06 143 THR A CA 1
ATOM 1042 C C . THR A 1 143 ? -23.113 3.093 36.015 1.00 91.06 143 THR A C 1
ATOM 1044 O O . THR A 1 143 ? -23.841 3.893 36.604 1.00 91.06 143 THR A O 1
ATOM 1047 N N . VAL A 1 144 ? -22.177 3.494 35.149 1.00 92.06 144 VAL A N 1
ATOM 1048 C CA . VAL A 1 144 ? -21.887 4.912 34.885 1.00 92.06 144 VAL A CA 1
ATOM 1049 C C . VAL A 1 144 ? -23.111 5.639 34.307 1.00 92.06 144 VAL A C 1
ATOM 1051 O O . VAL A 1 144 ? -23.512 6.637 34.904 1.00 92.06 144 VAL A O 1
ATOM 1054 N N . PRO A 1 145 ? -23.779 5.163 33.233 1.00 89.31 145 PRO A N 1
ATOM 1055 C CA . PRO A 1 145 ? -24.994 5.805 32.724 1.00 89.31 145 PRO A CA 1
ATOM 1056 C C . PRO A 1 145 ? -26.117 5.891 33.762 1.00 89.31 145 PRO A C 1
ATOM 1058 O O . PRO A 1 145 ? -26.815 6.905 33.829 1.00 89.31 145 PRO A O 1
ATOM 1061 N N . ILE A 1 146 ? -26.277 4.851 34.591 1.00 89.44 146 ILE A N 1
ATOM 1062 C CA . ILE A 1 146 ? -27.273 4.832 35.668 1.00 89.44 146 ILE A CA 1
ATOM 1063 C C . ILE A 1 146 ? -26.960 5.940 36.673 1.00 89.44 146 ILE A C 1
ATOM 1065 O O . ILE A 1 146 ? -27.813 6.795 36.915 1.00 89.44 146 ILE A O 1
ATOM 1069 N N . TYR A 1 147 ? -25.727 5.986 37.182 1.00 91.62 147 TYR A N 1
ATOM 1070 C CA . TYR A 1 147 ? -25.273 7.017 38.111 1.00 91.62 147 TYR A CA 1
ATOM 1071 C C . TYR A 1 147 ? -25.457 8.425 37.530 1.00 91.62 147 TYR A C 1
ATOM 1073 O O . TYR A 1 147 ? -26.064 9.275 38.178 1.00 91.62 147 TYR A O 1
ATOM 1081 N N . LEU A 1 148 ? -25.035 8.650 36.279 1.00 90.06 148 LEU A N 1
ATOM 1082 C CA . LEU A 1 148 ? -25.239 9.918 35.574 1.00 90.06 148 LEU A CA 1
ATOM 1083 C C . LEU A 1 148 ? -26.720 10.304 35.536 1.00 90.06 148 LEU A C 1
ATOM 1085 O O . LEU A 1 148 ? -27.060 11.455 35.803 1.00 90.06 148 LEU A O 1
ATOM 1089 N N . SER A 1 149 ? -27.615 9.358 35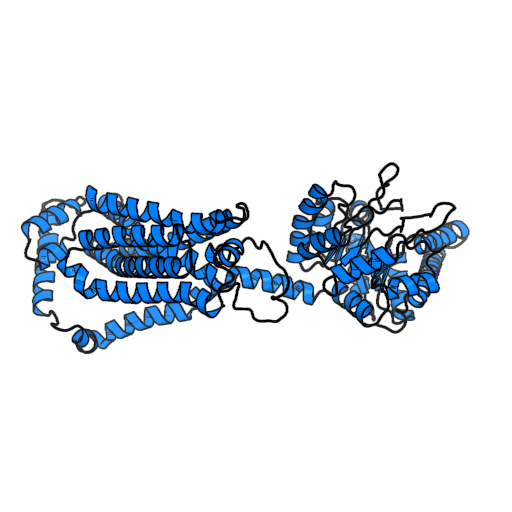.245 1.00 88.62 149 SER A N 1
ATOM 1090 C CA . SER A 1 149 ? -29.056 9.618 35.180 1.00 88.62 149 SER A CA 1
ATOM 1091 C C . SER A 1 149 ? -29.678 9.958 36.541 1.00 88.62 149 SER A C 1
ATOM 1093 O O . SER A 1 149 ? -30.618 10.759 36.596 1.00 88.62 149 SER A O 1
ATOM 1095 N N . GLU A 1 150 ? -29.140 9.383 37.622 1.00 87.50 150 GLU A N 1
ATOM 1096 C CA . GLU A 1 150 ? -29.595 9.571 39.003 1.00 87.50 150 GLU A CA 1
ATOM 1097 C C . GLU A 1 150 ? -29.168 10.931 39.575 1.00 87.50 150 GLU A C 1
ATOM 1099 O O . GLU A 1 150 ? -29.939 11.534 40.319 1.00 87.50 150 GLU A O 1
ATOM 1104 N N . ILE A 1 151 ? -27.997 11.449 39.184 1.00 86.94 151 ILE A N 1
ATOM 1105 C CA . ILE A 1 151 ? -27.518 12.786 39.586 1.00 86.94 151 ILE A CA 1
ATOM 1106 C C . ILE A 1 151 ? -27.991 13.911 38.647 1.00 86.94 151 ILE A C 1
ATOM 1108 O O . ILE A 1 151 ? -27.771 15.090 38.914 1.00 86.94 151 ILE A O 1
ATOM 1112 N N . SER A 1 152 ? -28.621 13.564 37.521 1.00 86.00 152 SER A N 1
ATOM 1113 C CA . SER A 1 152 ? -29.044 14.532 36.504 1.00 86.00 152 SER A CA 1
ATOM 1114 C C . SER A 1 152 ? -30.380 15.208 36.819 1.00 86.00 152 SER A C 1
ATOM 1116 O O . SER A 1 152 ? -31.353 14.509 37.139 1.00 86.00 152 SER A O 1
ATOM 1118 N N . PRO A 1 153 ? -30.517 16.521 36.543 1.00 81.31 153 PRO A N 1
ATOM 1119 C CA . PRO A 1 153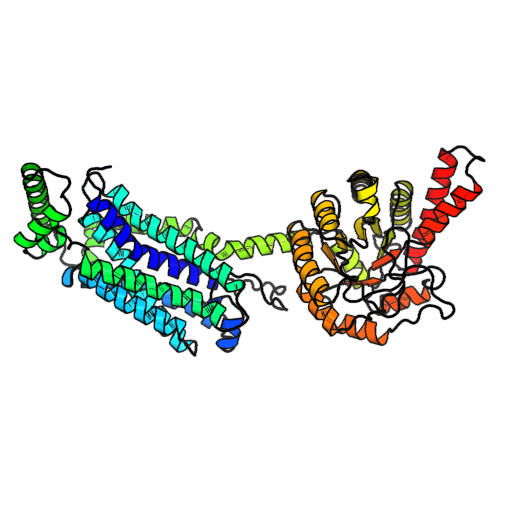 ? -31.818 17.177 36.499 1.00 81.31 153 PRO A CA 1
ATOM 1120 C C . PRO A 1 153 ? -32.714 16.572 35.412 1.00 81.31 153 PRO A C 1
ATOM 1122 O O . PRO A 1 153 ? -32.213 16.230 34.333 1.00 81.31 153 PRO A O 1
ATOM 1125 N N . PRO A 1 154 ? -34.047 16.544 35.600 1.00 79.06 154 PRO A N 1
ATOM 1126 C CA . PRO A 1 154 ? -34.980 16.024 34.598 1.00 79.06 154 PRO A CA 1
ATOM 1127 C C . PRO A 1 154 ? -34.817 16.657 33.207 1.00 79.06 154 PRO A C 1
ATOM 1129 O O . PRO A 1 154 ? -34.854 15.950 32.203 1.00 79.06 154 PRO A O 1
ATOM 1132 N N . LYS A 1 155 ? -34.572 17.975 33.140 1.00 80.75 155 LYS A N 1
ATOM 1133 C CA . LYS A 1 155 ? -34.433 18.728 31.877 1.00 80.75 155 LYS A CA 1
ATOM 1134 C C . LYS A 1 155 ? -33.126 18.445 31.125 1.00 80.75 155 LYS A C 1
ATOM 1136 O O . LYS A 1 155 ? -33.078 18.629 29.915 1.00 80.75 155 LYS A O 1
ATOM 1141 N N . ALA A 1 156 ? -32.075 18.017 31.826 1.00 82.25 156 ALA A N 1
ATOM 1142 C CA . ALA A 1 156 ? -30.733 17.844 31.264 1.00 82.25 156 ALA A CA 1
ATOM 1143 C C . ALA A 1 156 ? -30.252 16.385 31.241 1.00 82.25 156 ALA A C 1
ATOM 1145 O O . ALA A 1 156 ? -29.157 16.114 30.753 1.00 82.25 156 ALA A O 1
ATOM 1146 N N . ARG A 1 157 ? -31.070 15.437 31.721 1.00 82.38 157 ARG A N 1
ATOM 1147 C CA . ARG A 1 157 ? -30.721 14.012 31.829 1.00 82.38 157 ARG A CA 1
ATOM 1148 C C . ARG A 1 157 ? -30.254 13.397 30.509 1.00 82.38 157 ARG A C 1
ATOM 1150 O O . ARG A 1 157 ? -29.325 12.600 30.522 1.00 82.38 157 ARG A O 1
ATOM 1157 N N . GLY A 1 158 ? -30.839 13.800 29.379 1.00 81.31 158 GLY A N 1
ATOM 1158 C CA . GLY A 1 158 ? -30.392 13.351 28.054 1.00 81.31 158 GLY A CA 1
ATOM 1159 C C . GLY A 1 158 ? -28.976 13.826 27.707 1.00 81.31 158 GLY A C 1
ATOM 1160 O O . GLY A 1 158 ? -28.134 13.023 27.321 1.00 81.31 158 GLY A O 1
ATOM 1161 N N . MET A 1 159 ? -28.690 15.117 27.907 1.00 84.38 159 MET A N 1
ATOM 1162 C CA . MET A 1 159 ? -27.367 15.701 27.651 1.00 84.38 159 MET A CA 1
ATOM 1163 C C . MET A 1 159 ? -26.303 15.125 28.591 1.00 84.38 159 MET A C 1
ATOM 1165 O O . MET A 1 159 ? -25.227 14.749 28.138 1.00 84.38 159 MET A O 1
ATOM 1169 N N . ILE A 1 160 ? -26.609 15.023 29.889 1.00 84.25 160 ILE A N 1
ATOM 1170 C CA . ILE A 1 160 ? -25.682 14.469 30.880 1.00 84.25 160 ILE A CA 1
ATOM 1171 C C . ILE A 1 160 ? -25.427 12.978 30.618 1.00 84.25 160 ILE A C 1
ATOM 1173 O O . ILE A 1 160 ? -24.280 12.540 30.664 1.00 84.25 160 ILE A O 1
ATOM 1177 N N . GLY A 1 161 ? -26.461 12.210 30.263 1.00 82.50 161 GLY A N 1
ATOM 1178 C CA . GLY A 1 161 ? -26.299 10.826 29.816 1.00 82.50 161 GLY A CA 1
ATOM 1179 C C . GLY A 1 161 ? -25.411 10.706 28.571 1.00 82.50 161 GLY A C 1
ATOM 1180 O O . GLY A 1 161 ? -24.632 9.763 28.462 1.00 82.50 161 GLY A O 1
ATOM 1181 N N . GLY A 1 162 ? -25.449 11.701 27.678 1.00 84.44 162 GLY A N 1
ATOM 1182 C CA . GLY A 1 162 ? -24.595 11.781 26.492 1.00 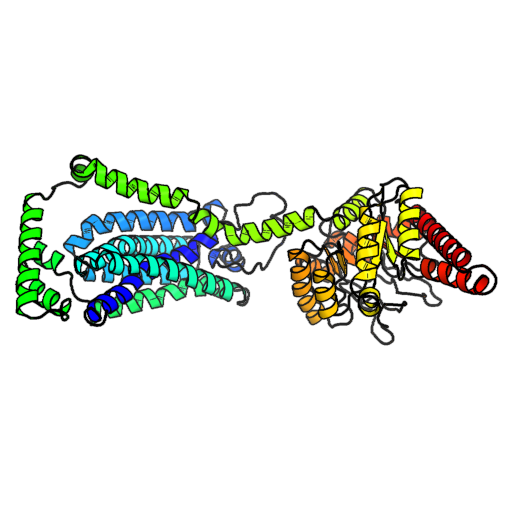84.44 162 GLY A CA 1
ATOM 1183 C C . GLY A 1 162 ? -23.090 11.786 26.787 1.00 84.44 162 GLY A C 1
ATOM 1184 O O . GLY A 1 162 ? -22.326 11.264 25.975 1.00 84.44 162 GLY A O 1
ATOM 1185 N N . PHE A 1 163 ? -22.647 12.269 27.959 1.00 87.75 163 PHE A N 1
ATOM 1186 C CA . PHE A 1 163 ? -21.229 12.207 28.347 1.00 87.75 163 PHE A CA 1
ATOM 1187 C C . PHE A 1 163 ? -20.694 10.777 28.382 1.00 87.75 163 PHE A C 1
ATOM 1189 O O . PHE A 1 163 ? -19.532 10.564 28.055 1.00 87.75 163 PHE A O 1
ATOM 1196 N N . SER A 1 164 ? -21.535 9.792 28.705 1.00 87.81 164 SER A N 1
ATOM 1197 C CA . SER A 1 164 ? -21.138 8.386 28.653 1.00 87.81 164 SER A CA 1
ATOM 1198 C C . SER A 1 164 ? -20.752 7.947 27.231 1.00 87.81 164 SER A C 1
ATOM 1200 O O . SER A 1 164 ? -19.717 7.308 27.039 1.00 87.81 164 SER A O 1
ATOM 1202 N N . GLY A 1 165 ? -21.530 8.349 26.220 1.00 86.75 165 GLY A N 1
ATOM 1203 C CA . GLY A 1 165 ? -21.230 8.055 24.814 1.00 86.75 165 GLY A CA 1
ATOM 1204 C C . GLY A 1 165 ? -20.004 8.811 24.288 1.00 86.75 165 GLY A C 1
ATOM 1205 O O . GLY A 1 165 ? -19.223 8.264 23.505 1.00 86.75 165 GLY A O 1
ATOM 1206 N N . VAL A 1 166 ? -19.793 10.047 24.756 1.00 89.50 166 VAL A N 1
ATOM 1207 C CA . VAL A 1 166 ? -18.573 10.817 24.457 1.00 89.50 166 VAL A CA 1
ATOM 1208 C C . VAL A 1 166 ? -17.349 10.144 25.072 1.00 89.50 166 VAL A C 1
ATOM 1210 O O . VAL A 1 166 ? -16.353 9.969 24.376 1.00 89.50 166 VAL A O 1
ATOM 1213 N N . GLY A 1 167 ? -17.436 9.717 26.336 1.00 90.50 167 GLY A N 1
ATOM 1214 C CA . GLY A 1 167 ? -16.373 8.984 27.020 1.00 90.50 167 GLY A CA 1
ATOM 1215 C C . GLY A 1 167 ? -15.975 7.729 26.248 1.00 90.50 167 GLY A C 1
ATOM 1216 O O . GLY A 1 167 ? -14.799 7.565 25.935 1.00 90.50 167 GLY A O 1
ATOM 1217 N N . LEU A 1 168 ? -16.957 6.911 25.852 1.00 87.62 168 LEU A N 1
ATOM 1218 C CA . LEU A 1 168 ? -16.748 5.737 24.999 1.00 87.62 168 LEU A CA 1
ATOM 1219 C C . LEU A 1 168 ? -15.981 6.086 23.713 1.00 87.62 168 LEU A C 1
ATOM 1221 O O . LEU A 1 168 ? -14.928 5.516 23.439 1.00 87.62 168 LEU A O 1
ATOM 1225 N N . SER A 1 169 ? -16.490 7.049 22.944 1.00 86.94 169 SER A N 1
ATOM 1226 C CA . SER A 1 169 ? -15.914 7.414 21.642 1.00 86.94 169 SER A CA 1
ATOM 1227 C C . SER A 1 169 ? -14.493 7.969 21.778 1.00 86.94 169 SER A C 1
ATOM 1229 O O . SER A 1 169 ? -13.605 7.619 21.000 1.00 86.94 169 SER A O 1
ATOM 1231 N N . LEU A 1 170 ? -14.260 8.805 22.795 1.00 90.44 170 LEU A N 1
ATOM 1232 C CA . LEU A 1 170 ? -12.951 9.380 23.087 1.00 90.44 170 LEU A CA 1
ATOM 1233 C C . LEU A 1 170 ? -11.953 8.298 23.519 1.00 90.44 170 LEU A C 1
ATOM 1235 O O . LEU A 1 170 ? -10.810 8.317 23.071 1.00 90.44 170 LEU A O 1
ATOM 1239 N N . GLY A 1 171 ? -12.392 7.336 24.335 1.00 89.75 171 GLY A N 1
ATOM 1240 C CA . GLY A 1 171 ? -11.588 6.183 24.737 1.00 89.75 171 GLY A CA 1
ATOM 1241 C C . GLY A 1 171 ? -11.095 5.393 23.534 1.00 89.75 171 GLY A C 1
ATOM 1242 O O . GLY A 1 171 ? -9.890 5.198 23.379 1.00 89.75 171 GLY A O 1
ATOM 1243 N N . THR A 1 172 ? -12.011 5.014 22.639 1.00 84.44 172 THR A N 1
ATOM 1244 C CA . THR A 1 172 ? -11.677 4.261 21.422 1.00 84.44 172 THR A CA 1
ATOM 1245 C C . THR A 1 172 ? -10.727 5.036 20.515 1.00 84.44 172 THR A C 1
ATOM 1247 O O . THR A 1 172 ? -9.751 4.478 20.016 1.00 84.44 172 THR A O 1
ATOM 1250 N N . MET A 1 173 ? -10.958 6.339 20.341 1.00 83.69 173 MET A N 1
ATOM 1251 C CA . MET A 1 173 ? -10.087 7.191 19.533 1.00 83.69 173 MET A CA 1
ATOM 1252 C C . MET A 1 173 ? -8.662 7.262 20.099 1.00 83.69 173 MET A C 1
ATOM 1254 O O . MET A 1 173 ? -7.702 7.069 19.354 1.00 83.69 173 MET A O 1
ATOM 1258 N N . ILE A 1 174 ? -8.503 7.524 21.402 1.00 87.50 174 ILE A N 1
ATOM 1259 C CA . ILE A 1 174 ? -7.173 7.621 22.023 1.00 87.50 174 ILE A CA 1
ATOM 1260 C C . ILE A 1 174 ? -6.459 6.266 21.980 1.00 87.50 174 ILE A C 1
ATOM 1262 O O . ILE A 1 174 ? -5.266 6.229 21.690 1.00 87.50 174 ILE A O 1
ATOM 1266 N N . ALA A 1 175 ? -7.168 5.158 22.201 1.00 84.00 175 ALA A N 1
ATOM 1267 C CA . ALA A 1 175 ? -6.600 3.818 22.080 1.00 84.00 175 ALA A CA 1
ATOM 1268 C C . ALA A 1 175 ? -6.005 3.548 20.689 1.00 84.00 175 ALA A C 1
ATOM 1270 O O . ALA A 1 175 ? -4.878 3.060 20.599 1.00 84.00 175 ALA A O 1
ATOM 1271 N N . ASN A 1 176 ? -6.713 3.930 19.621 1.00 75.94 176 ASN A N 1
ATOM 1272 C CA . ASN A 1 176 ? -6.221 3.774 18.250 1.00 75.94 176 ASN A CA 1
ATOM 1273 C C . ASN A 1 176 ? -4.955 4.606 17.995 1.00 75.94 176 ASN A C 1
ATOM 1275 O O . ASN A 1 176 ? -3.994 4.099 17.419 1.00 75.94 176 ASN A O 1
ATOM 1279 N N . TRP A 1 177 ? -4.911 5.855 18.472 1.00 78.75 177 TRP A N 1
ATOM 1280 C CA . TRP A 1 177 ? -3.712 6.697 18.364 1.00 78.75 177 TRP A CA 1
ATOM 1281 C C . TRP A 1 177 ? -2.528 6.130 19.145 1.00 78.75 177 TRP A C 1
ATOM 1283 O O . TRP A 1 177 ? -1.416 6.081 18.627 1.00 78.75 177 TRP A O 1
ATOM 1293 N N . VAL A 1 178 ? -2.764 5.664 20.372 1.00 82.31 178 VAL A N 1
ATOM 1294 C CA . VAL A 1 178 ? -1.732 5.032 21.202 1.00 82.31 178 VAL A CA 1
ATOM 1295 C C . VAL A 1 178 ? -1.177 3.788 20.516 1.00 82.31 178 VAL A C 1
ATOM 1297 O O . VAL A 1 178 ? 0.040 3.612 20.476 1.00 82.31 178 VAL A O 1
ATOM 1300 N N . GLY A 1 179 ? -2.042 2.940 19.959 1.00 73.75 179 GLY A N 1
ATOM 1301 C CA . GLY A 1 179 ? -1.615 1.758 19.223 1.00 73.75 179 GLY A CA 1
ATOM 1302 C C . GLY A 1 179 ? -0.815 2.103 17.967 1.00 73.75 179 GLY A C 1
ATOM 1303 O O . GLY A 1 179 ? 0.264 1.550 17.774 1.00 73.75 179 GLY A O 1
ATOM 1304 N N . PHE A 1 180 ? -1.271 3.083 17.178 1.00 70.25 180 PHE A N 1
ATOM 1305 C CA . PHE A 1 180 ? -0.537 3.589 16.012 1.00 70.25 180 PHE A CA 1
ATOM 1306 C C . PHE A 1 180 ? 0.864 4.081 16.400 1.00 70.25 180 PHE A C 1
ATOM 1308 O O . PHE A 1 180 ? 1.857 3.658 15.813 1.00 70.25 180 PHE A O 1
ATOM 1315 N N . SER A 1 181 ? 0.971 4.904 17.450 1.00 71.38 181 SER A N 1
ATOM 1316 C CA . SER A 1 181 ? 2.262 5.381 17.958 1.00 71.38 181 SER A CA 1
ATOM 1317 C C . SER A 1 181 ? 3.162 4.244 18.450 1.00 71.38 181 SER A C 1
ATOM 1319 O O . SER A 1 181 ? 4.369 4.272 18.217 1.00 71.38 181 SER A O 1
ATOM 1321 N N . CYS A 1 182 ? 2.598 3.219 19.095 1.00 73.31 182 CYS A N 1
ATOM 1322 C CA . CYS A 1 182 ? 3.363 2.056 19.548 1.00 73.31 182 CYS A CA 1
ATOM 1323 C C . CYS A 1 182 ? 3.858 1.175 18.390 1.00 73.31 182 CYS A C 1
ATOM 1325 O O . CYS A 1 182 ? 4.851 0.471 18.564 1.00 73.31 182 CYS A O 1
ATOM 1327 N N . GLY A 1 183 ? 3.257 1.275 17.200 1.00 64.06 183 GLY A N 1
ATOM 1328 C CA . GLY A 1 183 ? 3.779 0.667 15.974 1.00 64.06 183 GLY A CA 1
ATOM 1329 C C . GLY A 1 183 ? 5.159 1.181 15.555 1.00 64.06 183 GLY A C 1
ATOM 1330 O O . GLY A 1 183 ? 5.916 0.428 14.949 1.00 64.06 183 GLY A O 1
ATOM 1331 N N . PHE A 1 184 ? 5.527 2.407 15.943 1.00 67.19 184 PHE A N 1
ATOM 1332 C CA . PHE A 1 184 ? 6.859 2.979 15.698 1.00 67.19 184 PHE A CA 1
ATOM 1333 C C . PHE A 1 184 ? 7.877 2.663 16.802 1.00 67.19 184 PHE A C 1
ATOM 1335 O O . PHE A 1 184 ? 9.049 3.021 16.685 1.00 67.19 184 PHE A O 1
ATOM 1342 N N . ALA A 1 185 ? 7.462 2.016 17.896 1.00 69.31 185 ALA A N 1
ATOM 1343 C CA . ALA A 1 185 ? 8.388 1.642 18.957 1.00 69.31 185 ALA A CA 1
ATOM 1344 C C . ALA A 1 185 ? 9.316 0.495 18.499 1.00 69.31 185 ALA A C 1
ATOM 1346 O O . ALA A 1 185 ? 8.919 -0.309 17.648 1.00 69.31 185 ALA A O 1
ATOM 1347 N N . PRO A 1 186 ? 10.529 0.368 19.079 1.00 72.25 186 PRO A N 1
ATOM 1348 C CA . PRO A 1 186 ? 11.452 -0.719 18.756 1.00 72.25 186 PRO A CA 1
ATOM 1349 C C . PRO A 1 186 ? 10.789 -2.095 18.862 1.00 72.25 186 PRO A C 1
ATOM 1351 O O . PRO A 1 186 ? 9.931 -2.306 19.720 1.00 72.25 186 PRO A O 1
ATOM 1354 N N . TYR A 1 187 ? 11.219 -3.044 18.026 1.00 71.06 187 TYR A N 1
ATOM 1355 C CA . TYR A 1 187 ? 10.648 -4.391 17.954 1.00 71.06 187 TYR A CA 1
ATOM 1356 C C . TYR A 1 187 ? 10.928 -5.214 19.225 1.00 71.06 187 TYR A C 1
ATOM 1358 O O . TYR A 1 187 ? 11.857 -6.016 19.298 1.00 71.06 187 TYR A O 1
ATOM 1366 N N . ASN A 1 188 ? 10.144 -4.985 20.274 1.00 76.62 188 ASN A N 1
ATOM 1367 C CA . ASN A 1 188 ? 10.241 -5.670 21.557 1.00 76.62 188 ASN A CA 1
ATOM 1368 C C . ASN A 1 188 ? 8.891 -5.621 22.300 1.00 76.62 188 ASN A C 1
ATOM 1370 O O . ASN A 1 188 ? 7.874 -5.178 21.765 1.00 76.62 188 ASN A O 1
ATOM 1374 N N . SER A 1 189 ? 8.869 -6.077 23.556 1.00 79.88 189 SER A N 1
ATOM 1375 C CA . SER A 1 189 ? 7.641 -6.137 24.357 1.00 79.88 189 SER A CA 1
ATOM 1376 C C . SER A 1 189 ? 6.978 -4.781 24.619 1.00 79.88 189 SER A C 1
ATOM 1378 O O . SER A 1 189 ? 5.826 -4.751 25.040 1.00 79.88 189 SER A O 1
ATOM 1380 N N . LEU A 1 190 ? 7.672 -3.661 24.402 1.00 80.88 190 LEU A N 1
ATOM 1381 C CA . LEU A 1 190 ? 7.120 -2.324 24.610 1.00 80.88 190 LEU A CA 1
ATOM 1382 C C . LEU A 1 190 ? 5.924 -2.055 23.690 1.00 80.88 190 LEU A C 1
ATOM 1384 O O . LEU A 1 190 ? 4.935 -1.502 24.165 1.00 80.88 190 LEU A O 1
ATOM 1388 N N . GLN A 1 191 ? 5.988 -2.509 22.430 1.00 76.81 191 GLN A N 1
ATOM 1389 C CA . GLN A 1 191 ? 4.952 -2.279 21.412 1.00 76.81 191 GLN A CA 1
ATOM 1390 C C . GLN A 1 191 ? 3.561 -2.707 21.893 1.00 76.81 191 GLN A C 1
ATOM 1392 O O . GLN A 1 191 ? 2.578 -2.003 21.695 1.00 76.81 191 GLN A O 1
ATOM 1397 N N . TRP A 1 192 ? 3.477 -3.845 22.585 1.00 80.62 192 TRP A N 1
ATOM 1398 C CA . TRP A 1 192 ? 2.204 -4.383 23.051 1.00 80.62 192 TRP A CA 1
ATOM 1399 C C . TRP A 1 192 ? 1.933 -4.131 24.532 1.00 80.62 192 TRP A C 1
ATOM 1401 O O . TRP A 1 192 ? 0.775 -4.056 24.928 1.00 80.62 192 TRP A O 1
ATOM 1411 N N . ARG A 1 193 ? 2.957 -3.978 25.380 1.00 88.44 193 ARG A N 1
ATOM 1412 C CA . ARG A 1 193 ? 2.748 -3.734 26.817 1.00 88.44 193 ARG A CA 1
ATOM 1413 C C . ARG A 1 193 ? 2.325 -2.306 27.114 1.00 88.44 193 ARG A C 1
ATOM 1415 O O . ARG A 1 193 ? 1.509 -2.105 28.008 1.00 88.44 193 ARG A O 1
ATOM 1422 N N . LEU A 1 194 ? 2.859 -1.324 26.386 1.00 87.88 194 LEU A N 1
ATOM 1423 C CA . LEU A 1 194 ? 2.596 0.087 26.660 1.00 87.88 194 LEU A CA 1
ATOM 1424 C C . LEU A 1 194 ? 1.120 0.471 26.450 1.00 87.88 194 LEU A C 1
ATOM 1426 O O . LEU A 1 194 ? 0.547 1.038 27.384 1.00 87.88 194 LEU A O 1
ATOM 1430 N N . PRO A 1 195 ? 0.453 0.115 25.330 1.00 86.75 195 PRO A N 1
ATOM 1431 C CA . PRO A 1 195 ? -0.972 0.408 25.169 1.00 86.75 195 PRO A CA 1
ATOM 1432 C C . PRO A 1 195 ? -1.830 -0.213 26.276 1.00 86.75 195 PRO A C 1
ATOM 1434 O O . PRO A 1 195 ? -2.779 0.402 26.752 1.00 86.75 195 PRO A O 1
ATOM 1437 N N . LEU A 1 196 ? -1.474 -1.418 26.734 1.00 88.44 196 LEU A N 1
ATOM 1438 C CA . LEU A 1 196 ? -2.192 -2.112 27.807 1.00 88.44 196 LEU A CA 1
ATOM 1439 C C . LEU A 1 196 ? -1.969 -1.464 29.171 1.00 88.44 196 LEU A C 1
ATOM 1441 O O . LEU A 1 196 ? -2.917 -1.313 29.943 1.00 88.44 196 LEU A O 1
ATOM 1445 N N . ALA A 1 197 ? -0.735 -1.047 29.449 1.00 90.50 197 ALA A N 1
ATOM 1446 C CA . ALA A 1 197 ? -0.371 -0.401 30.700 1.00 90.50 197 ALA A CA 1
ATOM 1447 C C . ALA A 1 197 ? -1.007 0.989 30.823 1.00 90.50 197 ALA A C 1
ATOM 1449 O O . ALA A 1 197 ? -1.367 1.399 31.924 1.00 90.50 197 ALA A O 1
ATOM 1450 N N . LEU A 1 198 ? -1.214 1.690 29.704 1.00 91.62 198 LEU A N 1
ATOM 1451 C CA . LEU A 1 198 ? -1.848 3.011 29.675 1.00 91.62 198 LEU A CA 1
ATOM 1452 C C . LEU A 1 198 ? -3.311 3.017 30.138 1.00 91.62 198 LEU A C 1
ATOM 1454 O O . LEU A 1 198 ? -3.843 4.087 30.411 1.00 91.62 198 LEU A O 1
ATOM 1458 N N . GLN A 1 199 ? -3.945 1.856 30.306 1.00 90.00 199 GLN A N 1
ATOM 1459 C CA . GLN A 1 199 ? -5.263 1.749 30.939 1.00 90.00 199 GLN A CA 1
ATOM 1460 C C . GLN A 1 199 ? -5.221 1.976 32.457 1.00 90.00 199 GLN A C 1
ATOM 1462 O O . GLN A 1 199 ? -6.161 2.521 33.037 1.00 90.00 199 GLN A O 1
ATOM 1467 N N . VAL A 1 200 ? -4.121 1.575 33.104 1.00 93.81 200 VAL A N 1
ATOM 1468 C CA . VAL A 1 200 ? -3.954 1.593 34.566 1.00 93.81 200 VAL A CA 1
ATOM 1469 C C . VAL A 1 200 ? -4.111 3.008 35.150 1.00 93.81 200 VAL A C 1
ATOM 1471 O O . VAL A 1 200 ? -4.887 3.160 36.098 1.00 93.81 200 VAL A O 1
ATOM 1474 N N . PRO A 1 201 ? -3.472 4.065 34.598 1.00 94.81 201 PRO A N 1
ATOM 1475 C CA . PRO A 1 201 ? -3.647 5.427 35.099 1.00 94.81 201 PRO A CA 1
ATOM 1476 C C . PRO A 1 201 ? -5.106 5.888 35.137 1.00 94.81 201 PRO A C 1
ATOM 1478 O O . PRO A 1 201 ? -5.519 6.505 36.115 1.00 94.81 201 PRO A O 1
ATOM 1481 N N . TRP A 1 202 ? -5.908 5.563 34.121 1.00 92.62 202 TRP A N 1
ATOM 1482 C CA . TRP A 1 202 ? -7.301 6.009 34.042 1.00 92.62 202 TRP A CA 1
ATOM 1483 C C . TRP A 1 202 ? -8.182 5.369 35.122 1.00 92.62 202 TRP A C 1
ATOM 1485 O O . TRP A 1 202 ? -9.007 6.058 35.722 1.00 92.62 202 TRP A O 1
ATOM 1495 N N . GLY A 1 203 ? -7.958 4.086 35.431 1.00 92.88 203 GLY A N 1
ATOM 1496 C CA . GLY A 1 203 ? -8.621 3.399 36.546 1.00 92.88 203 GLY A CA 1
ATOM 1497 C C . GLY A 1 203 ? -8.287 4.028 37.900 1.00 92.88 203 GLY A C 1
ATOM 1498 O O . GLY A 1 203 ? -9.178 4.256 38.719 1.00 92.88 203 GLY A O 1
ATOM 1499 N N . ILE A 1 204 ? -7.017 4.385 38.109 1.00 95.31 204 ILE A N 1
ATOM 1500 C CA . ILE A 1 204 ? -6.549 5.043 39.337 1.00 95.31 204 ILE A CA 1
ATOM 1501 C C . ILE A 1 204 ? -7.127 6.457 39.460 1.00 95.31 204 ILE A C 1
ATOM 1503 O O . ILE A 1 204 ? -7.610 6.827 40.529 1.00 95.31 204 ILE A O 1
ATOM 1507 N N . ILE A 1 205 ? -7.117 7.244 38.379 1.00 95.69 205 ILE A N 1
ATOM 1508 C CA . ILE A 1 205 ? -7.675 8.604 38.366 1.00 95.69 205 ILE A CA 1
ATOM 1509 C C . ILE A 1 205 ? -9.157 8.562 38.738 1.00 95.69 205 ILE A C 1
ATOM 1511 O O . ILE A 1 205 ? -9.585 9.294 39.633 1.00 95.69 205 ILE A O 1
ATOM 1515 N N . LEU A 1 206 ? -9.929 7.671 38.109 1.00 94.81 206 LEU A N 1
ATOM 1516 C CA . LEU A 1 206 ? -11.345 7.510 38.420 1.00 94.81 206 LEU A CA 1
ATOM 1517 C C . LEU A 1 206 ? -11.556 7.092 39.884 1.00 94.81 206 LEU A C 1
ATOM 1519 O O . LEU A 1 206 ? -12.387 7.690 40.566 1.00 94.81 206 LEU A O 1
ATOM 1523 N N . LEU A 1 207 ? -10.767 6.141 40.400 1.00 96.19 207 LEU A N 1
ATOM 1524 C CA . LEU A 1 207 ? -10.822 5.714 41.803 1.00 96.19 207 LEU A CA 1
ATOM 1525 C C . LEU A 1 207 ? -10.569 6.872 42.781 1.00 96.19 207 LEU A C 1
ATOM 1527 O O . LEU A 1 207 ? -11.291 7.011 43.773 1.00 96.19 207 LEU A O 1
ATOM 1531 N N . ILE A 1 208 ? -9.572 7.717 42.500 1.00 96.06 208 ILE A N 1
ATOM 1532 C CA . ILE A 1 208 ? -9.261 8.895 43.318 1.00 96.06 208 ILE A CA 1
ATOM 1533 C C . ILE A 1 208 ? -10.456 9.845 43.339 1.00 96.06 208 ILE A C 1
ATOM 1535 O O . ILE A 1 208 ? -10.885 10.253 44.418 1.00 96.06 208 ILE A O 1
ATOM 1539 N N . GLY A 1 209 ? -11.039 10.171 42.184 1.00 93.75 209 GLY A N 1
ATOM 1540 C CA . GLY A 1 209 ? -12.189 11.077 42.146 1.00 93.75 209 GLY A CA 1
ATOM 1541 C C . GLY A 1 209 ? -13.416 10.509 42.857 1.00 93.75 209 GLY A C 1
ATOM 1542 O O . GLY A 1 209 ? -14.024 11.205 43.673 1.00 93.75 209 GLY A O 1
ATOM 1543 N N . LEU A 1 210 ? -13.714 9.220 42.646 1.00 93.31 210 LEU A N 1
ATOM 1544 C CA . LEU A 1 210 ? -14.788 8.504 43.347 1.00 93.31 210 LEU A CA 1
ATOM 1545 C C . LEU A 1 210 ? -14.629 8.530 44.872 1.00 93.31 210 LEU A C 1
ATOM 1547 O O . LEU A 1 210 ? -15.622 8.499 45.589 1.00 93.31 210 LEU A O 1
ATOM 1551 N N . THR A 1 211 ? -13.394 8.585 45.370 1.00 92.25 211 THR A N 1
ATOM 1552 C CA . THR A 1 211 ? -13.093 8.595 46.810 1.00 92.25 211 THR A CA 1
ATOM 1553 C C . THR A 1 211 ? -13.062 10.005 47.403 1.00 92.25 211 THR A C 1
ATOM 1555 O O . THR A 1 211 ? -13.273 10.168 48.601 1.00 92.25 211 THR A O 1
ATOM 1558 N N . THR A 1 212 ? -12.788 11.029 46.593 1.00 91.88 212 THR A N 1
ATOM 1559 C CA . THR A 1 212 ? -12.483 12.381 47.090 1.00 91.88 212 THR A CA 1
ATOM 1560 C C . THR A 1 212 ? -13.634 13.368 46.940 1.00 91.88 212 THR A C 1
ATOM 1562 O O . THR A 1 212 ? -13.942 14.078 47.895 1.00 91.88 212 THR A O 1
ATOM 1565 N N . PHE A 1 213 ? -14.266 13.458 45.765 1.00 90.62 213 PHE A N 1
ATOM 1566 C CA . PHE A 1 213 ? -15.203 14.556 45.477 1.00 90.62 213 PHE A CA 1
ATOM 1567 C C . PHE A 1 213 ? -16.514 14.148 44.801 1.00 90.62 213 PHE A C 1
ATOM 1569 O O . PHE A 1 213 ? -17.404 14.994 44.679 1.00 90.62 213 PHE A O 1
ATOM 1576 N N . MET A 1 214 ? -16.651 12.896 44.361 1.00 92.50 214 MET A N 1
ATOM 1577 C CA . MET A 1 214 ? -17.871 12.420 43.705 1.00 92.50 214 MET A CA 1
ATOM 1578 C C . MET A 1 214 ? -19.010 12.237 44.723 1.00 92.50 214 MET A C 1
ATOM 1580 O O . MET A 1 214 ? -18.811 11.537 45.717 1.00 92.50 214 MET A O 1
ATOM 1584 N N . PRO A 1 215 ? -20.194 12.836 44.499 1.00 90.81 215 PRO A N 1
ATOM 1585 C CA . PRO A 1 215 ? -21.317 12.723 45.425 1.00 90.81 215 PRO A CA 1
ATOM 1586 C C . PRO A 1 215 ? -22.003 11.360 45.313 1.00 90.81 215 PRO A C 1
ATOM 1588 O O . PRO A 1 215 ? -22.042 10.749 44.236 1.00 90.81 215 PRO A O 1
ATOM 1591 N N . ASN A 1 216 ? -22.593 10.890 46.410 1.00 90.44 216 ASN A N 1
ATOM 1592 C CA . ASN A 1 216 ? -23.445 9.704 46.373 1.00 90.44 216 ASN A CA 1
ATOM 1593 C C . ASN A 1 216 ? -24.741 9.972 45.594 1.00 90.44 216 ASN A C 1
ATOM 1595 O O . ASN A 1 216 ? -25.188 11.108 45.465 1.00 90.44 216 ASN A O 1
ATOM 1599 N N . SER A 1 217 ? -25.363 8.910 45.078 1.00 90.50 217 SER A N 1
ATOM 1600 C CA . SER A 1 217 ? -26.651 9.017 44.385 1.00 90.50 217 SER A CA 1
ATOM 1601 C C . SER A 1 217 ? -27.782 9.312 45.383 1.00 90.50 217 SER A C 1
ATOM 1603 O O . SER A 1 217 ? -28.075 8.454 46.226 1.00 90.50 217 SER A O 1
ATOM 1605 N N . PRO A 1 218 ? -28.483 10.461 45.275 1.00 89.12 218 PRO A N 1
ATOM 1606 C CA . PRO A 1 218 ? -29.610 10.762 46.157 1.00 89.12 218 PRO A CA 1
ATOM 1607 C C . PRO A 1 218 ? -30.746 9.747 46.003 1.00 89.12 218 PRO A C 1
ATOM 1609 O O . PRO A 1 218 ? -31.360 9.344 46.989 1.00 89.12 218 PRO A O 1
ATOM 1612 N N . ARG A 1 219 ? -30.990 9.274 44.771 1.00 87.56 219 ARG A N 1
ATOM 1613 C CA . ARG A 1 219 ? -32.032 8.280 44.467 1.00 87.56 219 ARG A CA 1
ATOM 1614 C C . ARG A 1 219 ? -31.796 6.975 45.224 1.00 87.56 219 ARG A C 1
ATOM 1616 O O . ARG A 1 219 ? -32.729 6.440 45.819 1.00 87.56 219 ARG A O 1
ATOM 1623 N N . GLN A 1 220 ? -30.554 6.498 45.241 1.00 85.38 220 GLN A N 1
ATOM 1624 C CA . GLN A 1 220 ? -30.188 5.281 45.960 1.00 85.38 220 GLN A CA 1
ATOM 1625 C C . GLN A 1 220 ? -30.311 5.448 47.480 1.00 85.38 220 GLN A C 1
ATOM 1627 O O . GLN A 1 220 ? -30.828 4.565 48.164 1.00 85.38 220 GLN A O 1
ATOM 1632 N N . LEU A 1 221 ? -29.872 6.588 48.019 1.00 87.31 221 LEU A N 1
ATOM 1633 C CA . LEU A 1 221 ? -29.982 6.871 49.451 1.00 87.31 221 LEU A CA 1
ATOM 1634 C C . LEU A 1 221 ? -31.449 6.906 49.913 1.00 87.31 221 LEU A C 1
ATOM 1636 O O . LEU A 1 221 ? -31.765 6.360 50.971 1.00 87.31 221 LEU A O 1
ATOM 1640 N N . ILE A 1 222 ? -32.360 7.452 49.096 1.00 87.56 222 ILE A N 1
ATOM 1641 C CA . ILE A 1 222 ? -33.811 7.418 49.359 1.00 87.56 222 ILE A CA 1
ATOM 1642 C C . ILE A 1 222 ? -34.337 5.975 49.353 1.00 87.56 222 ILE A C 1
ATOM 1644 O O . ILE A 1 222 ? -35.077 5.596 50.260 1.00 87.56 222 ILE A O 1
ATOM 1648 N N . GLN A 1 223 ? -33.938 5.148 48.379 1.00 82.56 223 GLN A N 1
ATOM 1649 C CA . GLN A 1 223 ? -34.358 3.740 48.313 1.00 82.56 223 GLN A CA 1
ATOM 1650 C C . GLN A 1 223 ? -33.943 2.943 49.559 1.00 82.56 223 GLN A C 1
ATOM 1652 O O . GLN A 1 223 ? -34.751 2.164 50.081 1.00 82.56 223 GLN A O 1
ATOM 1657 N N . ASN A 1 224 ? -32.737 3.213 50.070 1.00 83.00 224 ASN A N 1
ATOM 1658 C CA . ASN A 1 224 ? -32.173 2.605 51.278 1.00 83.00 224 ASN A CA 1
ATOM 1659 C C . ASN A 1 224 ? -32.758 3.164 52.589 1.00 83.00 224 ASN A C 1
ATOM 1661 O O . ASN A 1 224 ? -32.473 2.631 53.657 1.00 83.00 224 ASN A O 1
ATOM 1665 N N . GLY A 1 225 ? -33.585 4.213 52.528 1.00 83.75 225 GLY A N 1
ATOM 1666 C CA . GLY A 1 225 ? -34.197 4.848 53.699 1.00 83.75 225 GLY A CA 1
ATOM 1667 C C . GLY A 1 225 ? -33.345 5.935 54.370 1.00 83.75 225 GLY A C 1
ATOM 1668 O O . GLY A 1 225 ? -33.792 6.537 55.346 1.00 83.75 225 GLY A O 1
ATOM 1669 N N . ASN A 1 226 ? -32.165 6.260 53.834 1.00 87.19 226 ASN A N 1
ATOM 1670 C CA . ASN A 1 226 ? -31.263 7.293 54.359 1.00 87.19 226 ASN A CA 1
ATOM 1671 C C . ASN A 1 226 ? -31.648 8.692 53.850 1.00 87.19 226 ASN A C 1
ATOM 1673 O O . ASN A 1 226 ? -30.897 9.354 53.132 1.00 87.19 226 ASN A O 1
ATOM 1677 N N . ARG A 1 227 ? -32.841 9.170 54.221 1.00 87.25 227 ARG A N 1
ATOM 1678 C CA . ARG A 1 227 ? -33.403 10.422 53.679 1.00 87.25 227 ARG A CA 1
ATOM 1679 C C . ARG A 1 227 ? -32.588 11.675 54.026 1.00 87.25 227 ARG A C 1
ATOM 1681 O O . ARG A 1 227 ? -32.499 12.576 53.200 1.00 87.25 227 ARG A O 1
ATOM 1688 N N . ALA A 1 228 ? -31.980 11.725 55.213 1.00 88.31 228 ALA A N 1
ATOM 1689 C CA . ALA A 1 228 ? -31.173 12.870 55.647 1.00 88.31 228 ALA A CA 1
ATOM 1690 C C . ALA A 1 228 ? -29.888 13.029 54.814 1.00 88.31 228 ALA A C 1
ATOM 1692 O O . ALA A 1 228 ? -29.566 14.126 54.369 1.00 88.31 228 ALA A O 1
ATOM 1693 N N . GLU A 1 229 ? -29.190 11.922 54.554 1.00 88.69 229 GLU A N 1
ATOM 1694 C CA . GLU A 1 229 ? -27.986 11.898 53.714 1.00 88.69 229 GLU A CA 1
ATOM 1695 C C . GLU A 1 229 ? -28.335 12.186 52.246 1.00 88.69 229 GLU A C 1
ATOM 1697 O O . GLU A 1 229 ? -27.651 12.958 51.578 1.00 88.69 229 GLU A O 1
ATOM 1702 N N . ALA A 1 230 ? -29.463 11.645 51.763 1.00 88.62 230 ALA A N 1
ATOM 1703 C CA . ALA A 1 230 ? -29.961 11.929 50.420 1.00 88.62 230 ALA A CA 1
ATOM 1704 C C . ALA A 1 230 ? -30.223 13.423 50.193 1.00 88.62 230 ALA A C 1
ATOM 1706 O O . ALA A 1 230 ? -29.940 13.928 49.109 1.00 88.62 230 ALA A O 1
ATOM 1707 N N . GLN A 1 231 ? -30.754 14.122 51.202 1.00 89.38 231 GLN A N 1
ATOM 1708 C CA . GLN A 1 231 ? -31.012 15.556 51.117 1.00 89.38 231 GLN A CA 1
ATOM 1709 C C . GLN A 1 231 ? -29.706 16.352 51.009 1.00 89.38 231 GLN A C 1
ATOM 1711 O O . GLN A 1 231 ? -29.602 17.217 50.144 1.00 89.38 231 GLN A O 1
ATOM 1716 N N . GLN A 1 232 ? -28.696 16.021 51.822 1.00 89.38 232 GLN A N 1
ATOM 1717 C CA . GLN A 1 232 ? -27.388 16.686 51.775 1.00 89.38 232 GLN A CA 1
ATOM 1718 C C . GLN A 1 232 ? -26.704 16.519 50.412 1.00 89.38 232 GLN A C 1
ATOM 1720 O O . GLN A 1 232 ? -26.199 17.484 49.839 1.00 89.38 232 GLN A O 1
ATOM 1725 N N . GLU A 1 233 ? -26.710 15.303 49.861 1.00 89.31 233 GLU A N 1
ATOM 1726 C CA . GLU A 1 233 ? -26.110 15.036 48.548 1.00 89.31 233 GLU A CA 1
ATOM 1727 C C . GLU A 1 233 ? -26.912 15.687 47.414 1.00 89.31 233 GLU A C 1
ATOM 1729 O O . GLU A 1 233 ? -26.333 16.201 46.455 1.00 89.31 233 GLU A O 1
ATOM 1734 N N . PHE A 1 234 ? -28.243 15.730 47.529 1.00 89.25 234 PHE A N 1
ATOM 1735 C CA . PHE A 1 234 ? -29.093 16.426 46.565 1.00 89.25 234 PHE A CA 1
ATOM 1736 C C . PHE A 1 234 ? -28.844 17.939 46.570 1.00 89.25 234 PHE A C 1
ATOM 1738 O O . PHE A 1 234 ? -28.691 18.519 45.498 1.00 89.25 234 PHE A O 1
ATOM 1745 N N . GLU A 1 235 ? -28.733 18.563 47.746 1.00 88.25 235 GLU A N 1
ATOM 1746 C CA . GLU A 1 235 ? -28.365 19.979 47.906 1.00 88.25 235 GLU A CA 1
ATOM 1747 C C . GLU A 1 235 ? -26.980 20.272 47.313 1.00 88.25 235 GLU A C 1
ATOM 1749 O O . GLU A 1 235 ? -26.791 21.282 46.635 1.00 88.25 235 GLU A O 1
ATOM 1754 N N . ARG A 1 236 ? -26.019 19.356 47.495 1.00 87.00 236 ARG A N 1
ATOM 1755 C CA . ARG A 1 236 ? -24.677 19.467 46.913 1.00 87.00 236 ARG A CA 1
ATOM 1756 C C . ARG A 1 236 ? -24.707 19.404 45.385 1.00 87.00 236 ARG A C 1
ATOM 1758 O O . ARG A 1 236 ? -24.059 20.215 44.731 1.00 87.00 236 ARG A O 1
ATOM 1765 N N . ILE A 1 237 ? -25.444 18.450 44.813 1.00 87.31 237 ILE A N 1
ATOM 1766 C CA . ILE A 1 237 ? -25.577 18.276 43.356 1.00 87.31 237 ILE A CA 1
ATOM 1767 C C . ILE A 1 237 ? -26.350 19.443 42.733 1.00 87.31 237 ILE A C 1
ATOM 1769 O O . ILE A 1 237 ? -25.967 19.927 41.665 1.00 87.31 237 ILE A O 1
ATOM 1773 N N . ARG A 1 238 ? -27.418 19.897 43.399 1.00 85.56 238 ARG A N 1
ATOM 1774 C CA . ARG A 1 238 ? -28.298 20.989 42.966 1.00 85.56 238 ARG A CA 1
ATOM 1775 C C . ARG A 1 238 ? -27.970 22.319 43.633 1.00 85.56 238 ARG A C 1
ATOM 1777 O O . ARG A 1 238 ? -28.861 23.088 43.988 1.00 85.56 238 ARG A O 1
ATOM 1784 N N . SER A 1 239 ? -26.675 22.628 43.724 1.00 82.75 239 SER A N 1
ATOM 1785 C CA . SER A 1 239 ? -26.187 23.935 44.180 1.00 82.75 239 SER A CA 1
ATOM 1786 C C . SER A 1 239 ? -26.584 25.092 43.248 1.00 82.75 239 SER A C 1
ATOM 1788 O O . SER A 1 239 ? -26.275 26.246 43.530 1.00 82.75 239 SER A O 1
ATOM 1790 N N . ASP A 1 240 ? -27.177 24.777 42.093 1.00 80.31 240 ASP A N 1
ATOM 1791 C CA . ASP A 1 240 ? -27.682 25.713 41.092 1.00 80.31 240 ASP A CA 1
ATOM 1792 C C . ASP A 1 240 ? -29.029 26.339 41.470 1.00 80.31 240 ASP A C 1
ATOM 1794 O O . ASP A 1 240 ? -29.370 27.408 40.971 1.00 80.31 240 ASP A O 1
ATOM 1798 N N . LEU A 1 241 ? -29.785 25.680 42.348 1.00 82.81 241 LEU A N 1
ATOM 1799 C CA . LEU A 1 241 ? -31.124 26.086 42.753 1.00 82.81 241 LEU A CA 1
ATOM 1800 C C . LEU A 1 241 ? -31.116 26.909 44.045 1.00 82.81 241 LEU A C 1
ATOM 1802 O O . LEU A 1 241 ? -30.218 26.808 44.884 1.00 82.81 241 LEU A O 1
ATOM 1806 N N . ARG A 1 242 ? -32.187 27.677 44.252 1.00 81.88 242 ARG A N 1
ATOM 1807 C CA . ARG A 1 242 ? -32.460 28.326 45.540 1.00 81.88 242 ARG A CA 1
ATOM 1808 C C . ARG A 1 242 ? -32.986 27.317 46.565 1.00 81.88 242 ARG A C 1
ATOM 1810 O O . ARG A 1 242 ? -33.622 26.332 46.201 1.00 81.88 242 ARG A O 1
ATOM 1817 N N . SER A 1 243 ? -32.780 27.576 47.857 1.00 79.94 243 SER A N 1
ATOM 1818 C CA . SER A 1 243 ? -33.135 26.642 48.942 1.00 79.94 243 SER A CA 1
ATOM 1819 C C . SER A 1 243 ? -34.611 26.210 48.951 1.00 79.94 243 SER A C 1
ATOM 1821 O O . SER A 1 243 ? -34.913 25.064 49.279 1.00 79.94 243 SER A O 1
ATOM 1823 N N . ASP A 1 244 ? -35.528 27.102 48.567 1.00 81.38 244 ASP A N 1
ATOM 1824 C CA . ASP A 1 244 ? -36.962 26.829 48.415 1.00 81.38 244 ASP A CA 1
ATOM 1825 C C . ASP A 1 244 ? -37.258 25.869 47.250 1.00 81.38 244 ASP A C 1
ATOM 1827 O O . ASP A 1 244 ? -38.051 24.933 47.386 1.00 81.38 244 ASP A O 1
ATOM 1831 N N . GLU A 1 245 ? -36.571 26.048 46.125 1.00 84.06 245 GLU A N 1
ATOM 1832 C CA . GLU A 1 245 ? -36.697 25.190 44.944 1.00 84.06 245 GLU A CA 1
ATOM 1833 C C . GLU A 1 245 ? -36.085 23.803 45.182 1.00 84.06 245 GLU A C 1
ATOM 1835 O O . GLU A 1 245 ? -36.722 22.797 44.855 1.00 84.06 245 GLU A O 1
ATOM 1840 N N . VAL A 1 246 ? -34.910 23.729 45.825 1.00 84.62 246 VAL A N 1
ATOM 1841 C CA . VAL A 1 246 ? -34.243 22.461 46.178 1.00 84.62 246 VAL A CA 1
ATOM 1842 C C . VAL A 1 246 ? -35.149 21.584 47.039 1.00 84.62 246 VAL A C 1
ATOM 1844 O O . VAL A 1 246 ? -35.328 20.404 46.732 1.00 84.62 246 VAL A O 1
ATOM 1847 N N . ALA A 1 247 ? -35.758 22.153 48.084 1.00 85.50 247 ALA A N 1
ATOM 1848 C CA . ALA A 1 247 ? -36.652 21.416 48.973 1.00 85.50 247 ALA A CA 1
ATOM 1849 C C . ALA A 1 247 ? -37.865 20.850 48.215 1.00 85.50 247 ALA A C 1
ATOM 1851 O O . ALA A 1 247 ? -38.236 19.688 48.406 1.00 85.50 247 ALA A O 1
ATOM 1852 N N . SER A 1 248 ? -38.448 21.644 47.310 1.00 86.62 248 SER A N 1
ATOM 1853 C CA . SER A 1 248 ? -39.588 21.213 46.497 1.00 86.62 248 SER A CA 1
ATOM 1854 C C . SER A 1 248 ? -39.228 20.085 45.516 1.00 86.62 248 SER A C 1
ATOM 1856 O O . SER A 1 248 ? -39.957 19.094 45.426 1.00 86.62 248 SER A O 1
ATOM 1858 N N . GLU A 1 249 ? -38.080 20.180 44.831 1.00 86.75 249 GLU A N 1
ATOM 1859 C CA . GLU A 1 249 ? -37.634 19.175 43.859 1.00 86.75 249 GLU A CA 1
ATOM 1860 C C . GLU A 1 249 ? -37.206 17.875 44.560 1.00 86.75 249 GLU A C 1
ATOM 1862 O O . GLU A 1 249 ? -37.541 16.780 44.099 1.00 86.75 249 GLU A O 1
ATOM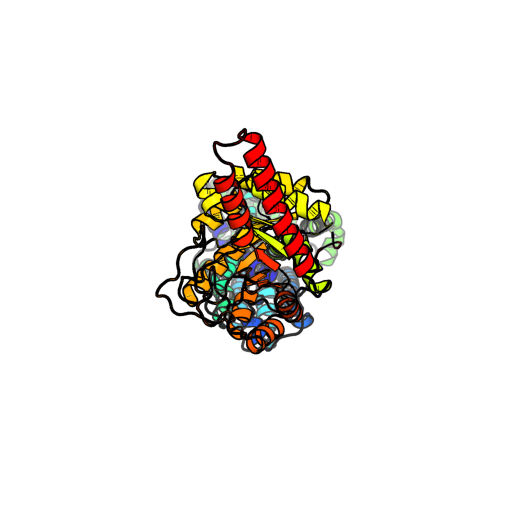 1867 N N . PHE A 1 250 ? -36.550 17.975 45.722 1.00 89.06 250 PHE A N 1
ATOM 1868 C CA . PHE A 1 250 ? -36.204 16.820 46.550 1.00 89.06 250 PHE A CA 1
ATOM 1869 C C . PHE A 1 250 ? -37.449 16.081 47.053 1.00 89.06 250 PHE A C 1
ATOM 1871 O O . PHE A 1 250 ? -37.512 14.849 47.007 1.00 89.06 250 PHE A O 1
ATOM 1878 N N . GLN A 1 251 ? -38.472 16.815 47.496 1.00 89.12 251 GLN A N 1
ATOM 1879 C CA . GLN A 1 251 ? -39.720 16.211 47.951 1.00 89.12 251 GLN A CA 1
ATOM 1880 C C . GLN A 1 251 ? -40.470 15.525 46.804 1.00 89.12 251 GLN A C 1
ATOM 1882 O O . GLN A 1 251 ? -40.947 14.404 46.984 1.00 89.12 251 GLN A O 1
ATOM 1887 N N . PHE A 1 252 ? -40.494 16.134 45.615 1.00 87.69 252 PHE A N 1
ATOM 1888 C CA . PHE A 1 252 ? -41.034 15.499 44.412 1.00 87.69 252 PHE A CA 1
ATOM 1889 C C . PHE A 1 252 ? -40.300 14.189 44.076 1.00 87.69 252 PHE A C 1
ATOM 1891 O O . PHE A 1 252 ? -40.941 13.168 43.818 1.00 87.69 252 PHE A O 1
ATOM 1898 N N . MET A 1 253 ? -38.962 14.187 44.146 1.00 86.94 253 MET A N 1
ATOM 1899 C CA . MET A 1 253 ? -38.149 12.984 43.944 1.00 86.94 253 MET A CA 1
ATOM 1900 C C . MET A 1 253 ? -38.484 11.889 44.969 1.00 86.94 253 MET A C 1
ATOM 1902 O O . MET A 1 253 ? -38.656 10.733 44.580 1.00 86.94 253 MET A O 1
ATOM 1906 N N . CYS A 1 254 ? -38.631 12.242 46.252 1.00 88.12 254 CYS A N 1
ATOM 1907 C CA . CYS A 1 254 ? -39.015 11.296 47.305 1.00 88.12 254 CYS A CA 1
ATOM 1908 C C . CYS A 1 254 ? -40.369 10.642 47.005 1.00 88.12 254 CYS A C 1
ATOM 1910 O O . CYS A 1 254 ? -40.467 9.417 46.998 1.00 88.12 254 CYS A O 1
ATOM 1912 N N . THR A 1 255 ? -41.395 11.443 46.695 1.00 87.94 255 THR A N 1
ATOM 1913 C CA . THR A 1 255 ? -42.742 10.937 46.391 1.00 87.94 255 THR A CA 1
ATOM 1914 C C . THR A 1 255 ? -42.748 10.028 45.163 1.00 87.94 255 THR A C 1
ATOM 1916 O O . THR A 1 255 ? -43.434 9.006 45.156 1.00 87.94 255 THR A O 1
ATOM 1919 N N . GLN A 1 256 ? -41.963 10.357 44.132 1.00 85.75 256 GLN A N 1
ATOM 1920 C CA . GLN A 1 256 ? -41.847 9.507 42.950 1.00 85.75 256 GLN A CA 1
ATOM 1921 C C . GLN A 1 256 ? -41.230 8.141 43.292 1.00 85.75 256 GLN A C 1
ATOM 1923 O O . GLN A 1 256 ? -41.768 7.112 42.887 1.00 85.75 256 GLN A O 1
ATOM 1928 N N . ILE A 1 257 ? -40.132 8.119 44.053 1.00 84.81 257 ILE A N 1
ATOM 1929 C CA . ILE A 1 257 ? -39.427 6.880 44.422 1.00 84.81 257 ILE A CA 1
ATOM 1930 C C . ILE A 1 257 ? -40.278 6.018 45.361 1.00 84.81 257 ILE A C 1
ATOM 1932 O O . ILE A 1 257 ? -40.349 4.805 45.179 1.00 84.81 257 ILE A O 1
ATOM 1936 N N . GLU A 1 258 ? -40.964 6.621 46.334 1.00 83.69 258 GLU A N 1
ATOM 1937 C CA . GLU A 1 258 ? -41.896 5.907 47.218 1.00 83.69 258 GLU A CA 1
ATOM 1938 C C . GLU A 1 258 ? -43.041 5.258 46.421 1.00 83.69 258 GLU A C 1
ATOM 1940 O O . GLU A 1 258 ? -43.395 4.105 46.676 1.00 83.69 258 GLU A O 1
ATOM 1945 N N . GLY A 1 259 ? -43.571 5.951 45.406 1.00 81.44 259 GLY A N 1
ATOM 1946 C CA . GLY A 1 259 ? -44.578 5.400 44.496 1.00 81.44 259 GLY A CA 1
ATOM 1947 C C . GLY A 1 259 ? -44.052 4.277 43.592 1.00 81.44 259 GLY A C 1
ATOM 1948 O O . GLY A 1 259 ? -44.781 3.327 43.300 1.00 81.44 259 GLY A O 1
ATOM 1949 N N . GLU A 1 260 ? -42.790 4.349 43.161 1.00 79.69 260 GLU A N 1
ATOM 1950 C CA . GLU A 1 260 ? -42.126 3.282 42.399 1.00 79.69 260 GLU A CA 1
ATOM 1951 C C . GLU A 1 260 ? -41.875 2.036 43.263 1.00 79.69 260 GLU A C 1
ATOM 1953 O O . GLU A 1 260 ? -42.130 0.923 42.804 1.00 79.69 260 GLU A O 1
ATOM 1958 N N . LYS A 1 261 ? -41.473 2.213 44.529 1.00 74.88 261 LYS A N 1
ATOM 1959 C CA . LYS A 1 261 ? -41.222 1.126 45.494 1.00 74.88 261 LYS A CA 1
ATOM 1960 C C . LYS A 1 261 ? -42.472 0.279 45.765 1.00 74.88 261 LYS A C 1
ATOM 1962 O O . LYS A 1 261 ? -42.385 -0.925 45.970 1.00 74.88 261 LYS A O 1
ATOM 1967 N N . GLN A 1 262 ? -43.661 0.881 45.690 1.00 69.88 262 GLN A N 1
ATOM 1968 C CA . GLN A 1 262 ? -44.939 0.159 45.796 1.00 69.88 262 GLN A CA 1
ATOM 1969 C C . GLN A 1 262 ? -45.263 -0.717 44.572 1.00 69.88 262 GLN A C 1
ATOM 1971 O O . GLN A 1 262 ? -46.140 -1.575 44.646 1.00 69.88 262 GLN A O 1
ATOM 1976 N N . ARG A 1 263 ? -44.586 -0.495 43.439 1.00 67.50 263 ARG A N 1
ATOM 1977 C CA . ARG A 1 263 ? -44.767 -1.227 42.173 1.00 67.50 263 ARG A CA 1
ATOM 1978 C C . ARG A 1 263 ? -43.543 -2.072 41.805 1.00 67.50 263 ARG A C 1
ATOM 1980 O O . ARG A 1 263 ? -43.434 -2.522 40.662 1.00 67.50 263 ARG A O 1
ATOM 1987 N N . GLU A 1 264 ? -42.615 -2.243 42.740 1.00 65.50 264 GLU A N 1
ATOM 1988 C CA . GLU A 1 264 ? -41.345 -2.921 42.513 1.00 65.50 264 GLU A CA 1
ATOM 1989 C C . GLU A 1 264 ? -41.571 -4.423 42.277 1.00 65.50 264 GLU A C 1
ATOM 1991 O O . GLU A 1 264 ? -42.324 -5.091 42.988 1.00 65.50 264 GLU A O 1
ATOM 1996 N N . THR A 1 265 ? -40.964 -4.956 41.219 1.00 60.09 265 THR A N 1
ATOM 1997 C CA . THR A 1 265 ? -41.094 -6.366 40.837 1.00 60.09 265 THR A CA 1
ATOM 1998 C C . THR A 1 265 ? -40.056 -7.202 41.578 1.00 60.09 265 THR A C 1
ATOM 2000 O O . THR A 1 265 ? -38.868 -6.905 41.483 1.00 60.09 265 THR A O 1
ATOM 2003 N N . LEU A 1 266 ? -40.481 -8.263 42.269 1.00 59.28 266 LEU A N 1
ATOM 2004 C CA . LEU A 1 266 ? -39.611 -9.061 43.146 1.00 59.28 266 LEU A CA 1
ATOM 2005 C C . LEU A 1 266 ? -38.605 -9.953 42.395 1.00 59.28 266 LEU A C 1
ATOM 2007 O O . LEU A 1 266 ? -37.578 -10.320 42.966 1.00 59.28 266 LEU A O 1
ATOM 2011 N N . HIS A 1 267 ? -38.864 -10.304 41.128 1.00 71.06 267 HIS A N 1
ATOM 2012 C CA . HIS A 1 267 ? -37.984 -11.183 40.354 1.00 71.06 267 HIS A CA 1
ATOM 2013 C C . HIS A 1 267 ? -37.590 -10.600 38.992 1.00 71.06 267 HIS A C 1
ATOM 2015 O O . HIS A 1 267 ? -38.412 -10.066 38.254 1.00 71.06 267 HIS A O 1
ATOM 2021 N N . PHE A 1 268 ? -36.324 -10.790 38.601 1.00 72.06 268 PHE A N 1
ATOM 2022 C CA . PHE A 1 268 ? -35.765 -10.329 37.319 1.00 72.06 268 PHE A CA 1
ATOM 2023 C C . PHE A 1 268 ? -36.572 -10.796 36.094 1.00 72.06 268 PHE A C 1
ATOM 2025 O O . PHE A 1 268 ? -36.768 -10.051 35.134 1.00 72.06 268 PHE A O 1
ATOM 2032 N N . VAL A 1 269 ? -37.100 -12.021 36.141 1.00 78.25 269 VAL A N 1
ATOM 2033 C CA . VAL A 1 269 ? -37.916 -12.599 35.060 1.00 78.25 269 VAL A CA 1
ATOM 2034 C C . VAL A 1 269 ? -39.233 -11.836 34.871 1.00 78.25 269 VAL A C 1
ATOM 2036 O O . VAL A 1 269 ? -39.767 -11.785 33.761 1.00 78.25 269 VAL A O 1
ATOM 2039 N N . ASP A 1 270 ? -39.742 -11.188 35.918 1.00 81.25 270 ASP A N 1
ATOM 2040 C CA . ASP A 1 270 ? -40.995 -10.438 35.854 1.00 81.25 270 ASP A CA 1
ATOM 2041 C C . ASP A 1 270 ? -40.858 -9.180 34.992 1.00 81.25 270 ASP A C 1
ATOM 2043 O O . ASP A 1 270 ? -41.831 -8.762 34.363 1.00 81.25 270 ASP A O 1
ATOM 2047 N N . ILE A 1 271 ? -39.643 -8.642 34.838 1.00 79.62 271 ILE A N 1
ATOM 2048 C CA . ILE A 1 271 ? -39.357 -7.507 33.948 1.00 79.62 271 ILE A CA 1
ATOM 2049 C C . ILE A 1 271 ? -39.707 -7.862 32.494 1.00 79.62 271 ILE A C 1
ATOM 2051 O O . ILE A 1 271 ? -40.316 -7.057 31.784 1.00 79.62 271 ILE A O 1
ATOM 2055 N N . PHE A 1 272 ? -39.413 -9.094 32.064 1.00 80.75 272 PHE A N 1
ATOM 2056 C CA . PHE A 1 272 ? -39.728 -9.579 30.715 1.00 80.75 272 PHE A CA 1
ATOM 2057 C C . PHE A 1 272 ? -41.231 -9.777 30.484 1.00 80.75 272 PHE A C 1
ATOM 2059 O O . PHE A 1 272 ? -41.677 -9.773 29.337 1.00 80.75 272 PHE A O 1
ATOM 2066 N N . LYS A 1 273 ? -42.025 -9.920 31.553 1.00 81.69 273 LYS A N 1
ATOM 2067 C CA . LYS A 1 273 ? -43.484 -10.075 31.478 1.00 81.69 273 LYS A CA 1
ATOM 2068 C C . LYS A 1 273 ? -44.204 -8.729 31.575 1.00 81.69 273 LYS A C 1
ATOM 2070 O O . LYS A 1 273 ? -45.016 -8.412 30.709 1.00 81.69 273 LYS A O 1
ATOM 2075 N N . LEU A 1 274 ? -43.881 -7.925 32.590 1.00 79.81 274 LEU A N 1
ATOM 2076 C CA . LEU A 1 274 ? -44.535 -6.642 32.881 1.00 79.81 274 LEU A CA 1
ATOM 2077 C C . LEU A 1 274 ? -44.083 -5.512 31.952 1.00 79.81 274 LEU A C 1
ATOM 2079 O O . LEU A 1 274 ? -44.902 -4.698 31.529 1.00 79.81 274 LEU A O 1
ATOM 2083 N N . TYR A 1 275 ? -42.801 -5.476 31.581 1.00 82.69 275 TYR A N 1
ATOM 2084 C CA . TYR A 1 275 ? -42.216 -4.402 30.774 1.00 82.69 275 TYR A CA 1
ATOM 2085 C C . TYR A 1 275 ? -41.746 -4.882 29.397 1.00 82.69 275 TYR A C 1
ATOM 2087 O O . TYR A 1 275 ? -40.868 -4.262 28.794 1.00 82.69 275 TYR A O 1
ATOM 2095 N N . ARG A 1 276 ? -42.369 -5.944 28.860 1.00 86.00 276 ARG A N 1
ATOM 2096 C CA . ARG A 1 276 ? -41.958 -6.634 27.621 1.00 86.00 276 ARG A CA 1
ATOM 2097 C C . ARG A 1 276 ? -41.601 -5.695 26.466 1.00 86.00 276 ARG A C 1
ATOM 2099 O O . ARG A 1 276 ? -40.581 -5.882 25.818 1.00 86.00 276 ARG A O 1
ATOM 2106 N N . HIS A 1 277 ? -42.402 -4.654 26.229 1.00 88.12 277 HIS A N 1
ATOM 2107 C CA . HIS A 1 277 ? -42.171 -3.719 25.126 1.00 88.12 277 HIS A CA 1
ATOM 2108 C C . HIS A 1 277 ? -40.938 -2.842 25.367 1.00 88.12 277 HIS A C 1
ATOM 2110 O O . HIS A 1 277 ? -40.180 -2.605 24.435 1.00 88.12 277 HIS A O 1
ATOM 2116 N N . ARG A 1 278 ? -40.699 -2.403 26.610 1.00 85.44 278 ARG A N 1
ATOM 2117 C CA . ARG A 1 278 ? -39.510 -1.611 26.961 1.00 85.44 278 ARG A CA 1
ATOM 2118 C C . ARG A 1 278 ? -38.245 -2.452 26.829 1.00 85.44 278 ARG A C 1
ATOM 2120 O O . ARG A 1 278 ? -37.295 -2.007 26.202 1.00 85.44 278 ARG A O 1
ATOM 2127 N N . VAL A 1 279 ? -38.279 -3.687 27.334 1.00 85.25 279 VAL A N 1
ATOM 2128 C CA . VAL A 1 279 ? -37.164 -4.640 27.217 1.00 85.25 279 VAL A CA 1
ATOM 2129 C C . VAL A 1 279 ? -36.859 -4.954 25.753 1.00 85.25 279 VAL A C 1
ATOM 2131 O O . VAL A 1 279 ? -35.708 -4.862 25.337 1.00 85.25 279 VAL A O 1
ATOM 2134 N N . LEU A 1 280 ? -37.885 -5.266 24.952 1.00 88.00 280 LEU A N 1
ATOM 2135 C CA . LEU A 1 280 ? -37.716 -5.546 23.526 1.00 88.00 280 LEU A CA 1
ATOM 2136 C C . LEU A 1 280 ? -37.133 -4.351 22.776 1.00 88.00 280 LEU A C 1
ATOM 2138 O O . LEU A 1 280 ? -36.248 -4.550 21.950 1.00 88.00 280 LEU A O 1
ATOM 2142 N N . VAL A 1 281 ? -37.575 -3.124 23.067 1.00 88.94 281 VAL A N 1
ATOM 2143 C CA . VAL A 1 281 ? -37.002 -1.915 22.457 1.00 88.94 281 VAL A CA 1
ATOM 2144 C C . VAL A 1 281 ? -35.538 -1.743 22.864 1.00 88.94 281 VAL A C 1
ATOM 2146 O O . VAL A 1 281 ? -34.708 -1.546 21.984 1.00 88.94 281 VAL A O 1
ATOM 2149 N N . SER A 1 282 ? -35.189 -1.885 24.147 1.00 82.19 282 SER A N 1
ATOM 2150 C CA . SER A 1 282 ? -33.796 -1.776 24.609 1.00 82.19 282 SER A CA 1
ATOM 2151 C C . SER A 1 282 ? -32.875 -2.809 23.951 1.00 82.19 282 SER A C 1
ATOM 2153 O O . SER A 1 282 ? -31.806 -2.447 23.463 1.00 82.19 282 SER A O 1
ATOM 2155 N N . ILE A 1 283 ? -33.306 -4.073 23.864 1.00 85.50 283 ILE A N 1
ATOM 2156 C CA . ILE A 1 283 ? -32.548 -5.133 23.178 1.00 85.50 283 ILE A CA 1
ATOM 2157 C C . ILE A 1 283 ? -32.452 -4.836 21.678 1.00 85.50 283 ILE A C 1
ATOM 2159 O O . ILE A 1 283 ? -31.369 -4.917 21.106 1.00 85.50 283 ILE A O 1
ATOM 2163 N N . SER A 1 284 ? -33.562 -4.453 21.039 1.00 86.44 284 SER A N 1
ATOM 2164 C CA . SER A 1 284 ? -33.595 -4.185 19.596 1.00 86.44 284 SER A CA 1
ATOM 2165 C C . SER A 1 284 ? -32.694 -3.017 19.218 1.00 86.44 284 SER A C 1
ATOM 2167 O O . SER A 1 284 ? -31.979 -3.116 18.231 1.00 86.44 284 SER A O 1
ATOM 2169 N N . VAL A 1 285 ? -32.678 -1.935 20.002 1.00 86.06 285 VAL A N 1
ATOM 2170 C CA . VAL A 1 285 ? -31.782 -0.793 19.769 1.00 86.06 285 VAL A CA 1
ATOM 2171 C C . VAL A 1 285 ? -30.323 -1.237 19.841 1.00 86.06 285 VAL A C 1
ATOM 2173 O O . VAL A 1 285 ? -29.550 -0.901 18.945 1.00 86.06 285 VAL A O 1
ATOM 2176 N N . GLN A 1 286 ? -29.949 -2.042 20.841 1.00 81.81 286 GLN A N 1
ATOM 2177 C CA . GLN A 1 286 ? -28.575 -2.527 20.968 1.00 81.81 286 GLN A CA 1
ATOM 2178 C C . GLN A 1 286 ? -28.184 -3.455 19.806 1.00 81.81 286 GLN A C 1
ATOM 2180 O O . GLN A 1 286 ? -27.121 -3.282 19.214 1.00 81.81 286 GLN A O 1
ATOM 2185 N N . VAL A 1 287 ? -29.066 -4.387 19.427 1.00 83.88 287 VAL A N 1
ATOM 2186 C CA . VAL A 1 287 ? -28.844 -5.313 18.305 1.00 83.88 287 VAL A CA 1
ATOM 2187 C C . VAL A 1 287 ? -28.757 -4.563 16.977 1.00 83.88 287 VAL A C 1
ATOM 2189 O O . VAL A 1 287 ? -27.805 -4.763 16.229 1.00 83.88 287 VAL A O 1
ATOM 2192 N N . LEU A 1 288 ? -29.707 -3.670 16.683 1.00 85.62 288 LEU A N 1
ATOM 2193 C CA . LEU A 1 288 ? -29.719 -2.894 15.441 1.00 85.62 288 LEU A CA 1
ATOM 2194 C C . LEU A 1 288 ? -28.483 -2.002 15.328 1.00 85.62 288 LEU A C 1
ATOM 2196 O O . LEU A 1 288 ? -27.910 -1.913 14.246 1.00 85.62 288 LEU A O 1
ATOM 2200 N N . THR A 1 289 ? -28.027 -1.413 16.439 1.00 80.19 289 THR A N 1
ATOM 2201 C CA . THR A 1 289 ? -26.780 -0.634 16.473 1.00 80.19 289 THR A CA 1
ATOM 2202 C C . THR A 1 289 ? -25.582 -1.501 16.088 1.00 80.19 289 THR A C 1
ATOM 2204 O O . THR A 1 289 ? -24.782 -1.088 15.253 1.00 80.19 289 THR A O 1
ATOM 2207 N N . SER A 1 290 ? -25.479 -2.732 16.599 1.00 73.31 290 SER A N 1
ATOM 2208 C CA . SER A 1 290 ? -24.422 -3.669 16.191 1.00 73.31 290 SER A CA 1
ATOM 2209 C C . SER A 1 290 ? -24.549 -4.125 14.728 1.00 73.31 290 SER A C 1
ATOM 2211 O O . SER A 1 290 ? -23.534 -4.292 14.052 1.00 73.31 290 SER A O 1
ATOM 2213 N N . VAL A 1 291 ? -25.773 -4.273 14.208 1.00 79.69 291 VAL A N 1
ATOM 2214 C CA . VAL A 1 291 ? -26.045 -4.676 12.811 1.00 79.69 291 VAL A CA 1
ATOM 2215 C C . VAL A 1 291 ? -25.701 -3.580 11.794 1.00 79.69 291 VAL A C 1
ATOM 2217 O O . VAL A 1 291 ? -25.469 -3.897 10.630 1.00 79.69 291 VAL A O 1
ATOM 2220 N N . THR A 1 292 ? -25.560 -2.313 12.207 1.00 80.00 292 THR A N 1
ATOM 2221 C CA . THR A 1 292 ? -25.077 -1.233 11.315 1.00 80.00 292 THR A CA 1
ATOM 2222 C C . THR A 1 292 ? -23.690 -1.495 10.719 1.00 80.00 292 THR A C 1
ATOM 2224 O O . THR A 1 292 ? -23.283 -0.810 9.785 1.00 80.00 292 THR A O 1
ATOM 2227 N N . GLY A 1 293 ? -22.944 -2.465 11.258 1.00 65.62 293 GLY A N 1
ATOM 2228 C CA . GLY A 1 293 ? -21.586 -2.768 10.826 1.00 65.62 293 GLY A CA 1
ATOM 2229 C C . GLY A 1 293 ? -20.540 -1.840 11.437 1.00 65.62 293 GLY A C 1
ATOM 2230 O O . GLY A 1 293 ? -19.379 -1.941 11.059 1.00 65.62 293 GLY A O 1
ATOM 2231 N N . ILE A 1 294 ? -20.901 -0.984 12.404 1.00 70.69 294 ILE A N 1
ATOM 2232 C CA . ILE A 1 294 ? -19.955 -0.076 13.072 1.00 70.69 294 ILE A CA 1
ATOM 2233 C C . ILE A 1 294 ? -18.760 -0.826 13.675 1.00 70.69 294 ILE A C 1
ATOM 2235 O O . ILE A 1 294 ? -17.616 -0.431 13.458 1.00 70.69 294 ILE A O 1
ATOM 2239 N N . ASN A 1 295 ? -19.013 -1.972 14.315 1.00 65.94 295 ASN A N 1
ATOM 2240 C CA . ASN A 1 295 ? -17.960 -2.833 14.850 1.00 65.94 295 ASN A CA 1
ATOM 2241 C C . ASN A 1 295 ? -17.090 -3.401 13.716 1.00 65.94 295 ASN A C 1
ATOM 2243 O O . ASN A 1 295 ? -15.875 -3.437 13.837 1.00 65.94 295 ASN A O 1
ATOM 2247 N N . VAL A 1 296 ? -17.684 -3.777 12.576 1.00 60.06 296 VAL A N 1
ATOM 2248 C CA . VAL A 1 296 ? -16.942 -4.304 11.415 1.00 60.06 296 VAL A CA 1
ATOM 2249 C C . VAL A 1 296 ? -16.055 -3.232 10.786 1.00 60.06 296 VAL A C 1
ATOM 2251 O O . VAL A 1 296 ? -14.912 -3.520 10.451 1.00 60.06 296 VAL A O 1
ATOM 2254 N N . VAL A 1 297 ? -16.549 -2.002 10.635 1.00 61.59 297 VAL A N 1
ATOM 2255 C CA . VAL A 1 297 ? -15.763 -0.882 10.097 1.00 61.59 297 VAL A CA 1
ATOM 2256 C C . VAL A 1 297 ? -14.592 -0.560 11.023 1.00 61.59 297 VAL A C 1
ATOM 2258 O O . VAL A 1 297 ? -13.468 -0.441 10.543 1.00 61.59 297 VAL A O 1
ATOM 2261 N N . GLN A 1 298 ? -14.828 -0.503 12.338 1.00 59.00 298 GLN A N 1
ATOM 2262 C CA . GLN A 1 298 ? -13.764 -0.314 13.331 1.00 59.00 298 GLN A CA 1
ATOM 2263 C C . GLN A 1 298 ? -12.734 -1.454 13.306 1.00 59.00 298 GLN A C 1
ATOM 2265 O O . GLN A 1 298 ? -11.544 -1.190 13.421 1.00 59.00 298 GLN A O 1
ATOM 2270 N N . MET A 1 299 ? -13.165 -2.701 13.087 1.00 54.47 299 MET A N 1
ATOM 2271 C CA . MET A 1 299 ? -12.271 -3.863 12.979 1.00 54.47 299 MET A CA 1
ATOM 2272 C C . MET A 1 299 ? -11.488 -3.928 11.659 1.00 54.47 299 MET A C 1
ATOM 2274 O O . MET A 1 299 ? -10.403 -4.503 11.632 1.00 54.47 299 MET A O 1
ATOM 2278 N N . LYS A 1 300 ? -12.046 -3.419 10.547 1.00 49.16 300 LYS A N 1
ATOM 2279 C CA . LYS A 1 300 ? -11.525 -3.659 9.188 1.00 49.16 300 LYS A CA 1
ATOM 2280 C C . LYS A 1 300 ? -10.895 -2.453 8.498 1.00 49.16 300 LYS A C 1
ATOM 2282 O O . LYS A 1 300 ? -10.355 -2.656 7.414 1.00 49.16 300 LYS A O 1
ATOM 2287 N N . ALA A 1 301 ? -10.945 -1.244 9.056 1.00 52.75 301 ALA A N 1
ATOM 2288 C CA . ALA A 1 301 ? -10.483 -0.027 8.375 1.00 52.75 301 ALA A CA 1
ATOM 2289 C C . ALA A 1 301 ? -9.078 -0.169 7.746 1.00 52.75 301 ALA A C 1
ATOM 2291 O O . ALA A 1 301 ? -8.928 0.041 6.540 1.00 52.75 301 ALA A O 1
ATOM 2292 N N . ASP A 1 302 ? -8.095 -0.648 8.515 1.00 49.66 302 ASP A N 1
ATOM 2293 C CA . ASP A 1 302 ? -6.714 -0.842 8.045 1.00 49.66 302 ASP A CA 1
ATOM 2294 C C . ASP A 1 302 ? -6.625 -1.927 6.957 1.00 49.66 302 ASP A C 1
ATOM 2296 O O . ASP A 1 302 ? -5.990 -1.749 5.915 1.00 49.66 302 ASP A O 1
ATOM 2300 N N . SER A 1 303 ? -7.343 -3.040 7.147 1.00 48.97 303 SER A N 1
ATOM 2301 C CA . SER A 1 303 ? -7.399 -4.135 6.168 1.00 48.97 303 SER A CA 1
ATOM 2302 C C . SER A 1 303 ? -8.070 -3.725 4.852 1.00 48.97 303 SER A C 1
ATOM 2304 O O . SER A 1 303 ? -7.674 -4.194 3.788 1.00 48.97 303 SER A O 1
ATOM 2306 N N . ILE A 1 304 ? -9.061 -2.828 4.901 1.00 51.97 304 ILE A N 1
ATOM 2307 C CA . ILE A 1 304 ? -9.772 -2.316 3.724 1.00 51.97 304 ILE A CA 1
ATOM 2308 C C . ILE A 1 304 ? -8.847 -1.403 2.919 1.00 51.97 304 ILE A C 1
ATOM 2310 O O . ILE A 1 304 ? -8.788 -1.531 1.695 1.00 51.97 304 ILE A O 1
ATOM 2314 N N . ALA A 1 305 ? -8.094 -0.525 3.588 1.00 53.22 305 ALA A N 1
ATOM 2315 C CA . ALA A 1 305 ? -7.112 0.333 2.931 1.00 53.22 305 ALA A CA 1
ATOM 2316 C C . ALA A 1 305 ? -6.009 -0.498 2.251 1.00 53.22 305 ALA A C 1
ATOM 2318 O O . ALA A 1 305 ? -5.769 -0.338 1.053 1.00 53.22 305 ALA A O 1
ATOM 2319 N N . ALA A 1 306 ? -5.422 -1.464 2.966 1.00 54.78 306 ALA A N 1
ATOM 2320 C CA . ALA A 1 306 ? -4.415 -2.366 2.407 1.00 54.78 306 ALA A CA 1
ATOM 2321 C C . ALA A 1 306 ? -4.968 -3.232 1.256 1.00 54.78 306 ALA A C 1
ATOM 2323 O O . ALA A 1 306 ? -4.293 -3.430 0.244 1.00 54.78 306 ALA A O 1
ATOM 2324 N N . SER A 1 307 ? -6.212 -3.713 1.375 1.00 62.88 307 SER A N 1
ATOM 2325 C CA . SER A 1 307 ? -6.893 -4.473 0.319 1.00 62.88 307 SER A CA 1
ATOM 2326 C C . SER A 1 307 ? -7.139 -3.632 -0.931 1.00 62.88 307 SER A C 1
ATOM 2328 O O . SER A 1 307 ? -7.079 -4.172 -2.034 1.00 62.88 307 SER A O 1
ATOM 2330 N N . LYS A 1 308 ? -7.412 -2.331 -0.785 1.00 70.50 308 LYS A N 1
ATOM 2331 C CA . LYS A 1 308 ? -7.588 -1.422 -1.921 1.00 70.50 308 LYS A CA 1
ATOM 2332 C C . LYS A 1 308 ? -6.275 -1.237 -2.679 1.00 70.50 308 LYS A C 1
ATOM 2334 O O . LYS A 1 308 ? -6.266 -1.389 -3.895 1.00 70.50 308 LYS A O 1
ATOM 2339 N N . THR A 1 309 ? -5.177 -0.979 -1.970 1.00 73.00 309 THR A N 1
ATOM 2340 C CA . THR A 1 309 ? -3.840 -0.867 -2.571 1.00 73.00 309 THR A CA 1
ATOM 2341 C C . THR A 1 309 ? -3.443 -2.149 -3.300 1.00 73.00 309 THR A C 1
ATOM 2343 O O . THR A 1 309 ? -3.047 -2.104 -4.461 1.00 73.00 309 THR A O 1
ATOM 2346 N N . ALA A 1 310 ? -3.627 -3.312 -2.666 1.00 73.62 310 ALA A N 1
ATOM 2347 C CA . ALA A 1 310 ? -3.334 -4.598 -3.296 1.00 73.62 310 ALA A CA 1
ATOM 2348 C C . ALA A 1 310 ? -4.180 -4.840 -4.560 1.00 73.62 310 ALA A C 1
ATOM 2350 O O . ALA A 1 310 ? -3.654 -5.320 -5.560 1.00 73.62 310 ALA A O 1
ATOM 2351 N N . ALA A 1 311 ? -5.468 -4.478 -4.539 1.00 74.81 311 ALA A N 1
ATOM 2352 C CA . ALA A 1 311 ? -6.339 -4.600 -5.705 1.00 74.81 311 ALA A CA 1
ATOM 2353 C C . ALA A 1 311 ? -5.909 -3.678 -6.858 1.00 74.81 311 ALA A C 1
ATOM 2355 O O . ALA A 1 311 ? -5.933 -4.106 -8.010 1.00 74.81 311 ALA A O 1
ATOM 2356 N N . LEU A 1 312 ? -5.483 -2.445 -6.556 1.00 84.69 312 LEU A N 1
ATOM 2357 C CA . LEU A 1 312 ? -4.952 -1.515 -7.558 1.00 84.69 312 LEU A CA 1
ATOM 2358 C C . LEU A 1 312 ? -3.685 -2.071 -8.220 1.00 84.69 312 LEU A C 1
ATOM 2360 O O . LEU A 1 312 ? -3.604 -2.097 -9.444 1.00 84.69 312 LEU A O 1
ATOM 2364 N N . LEU A 1 313 ? -2.737 -2.575 -7.425 1.00 87.75 313 LEU A N 1
ATOM 2365 C CA . LEU A 1 313 ? -1.492 -3.152 -7.940 1.00 87.75 313 LEU A CA 1
ATOM 2366 C C . LEU A 1 313 ? -1.725 -4.453 -8.717 1.00 87.75 313 LEU A C 1
ATOM 2368 O O . LEU A 1 313 ? -1.097 -4.668 -9.747 1.00 87.75 313 LEU A O 1
ATOM 2372 N N . MET A 1 314 ? -2.657 -5.309 -8.285 1.00 82.50 314 MET A N 1
ATOM 2373 C CA . MET A 1 314 ? -3.016 -6.515 -9.045 1.00 82.50 314 MET A CA 1
ATOM 2374 C C . MET A 1 314 ? -3.666 -6.200 -10.395 1.00 82.50 314 MET A C 1
ATOM 2376 O O . MET A 1 314 ? -3.518 -6.977 -11.334 1.00 82.50 314 MET A O 1
ATOM 2380 N N . ALA A 1 315 ? -4.377 -5.077 -10.500 1.00 88.25 315 ALA A N 1
ATOM 2381 C CA . ALA A 1 315 ? -4.967 -4.609 -11.750 1.00 88.25 315 ALA A CA 1
ATOM 2382 C C . ALA A 1 315 ? -3.984 -3.807 -12.628 1.00 88.25 315 ALA A C 1
ATOM 2384 O O . ALA A 1 315 ? -4.367 -3.370 -13.714 1.00 88.25 315 ALA A O 1
ATOM 2385 N N . ASN A 1 316 ? -2.740 -3.594 -12.181 1.00 96.50 316 ASN A N 1
ATOM 2386 C CA . ASN A 1 316 ? -1.763 -2.778 -12.892 1.00 96.50 316 ASN A CA 1
ATOM 2387 C C . ASN A 1 316 ? -1.316 -3.436 -14.213 1.00 96.50 316 ASN A C 1
ATOM 2389 O O . ASN A 1 316 ? -0.913 -4.604 -14.254 1.00 96.50 316 ASN A O 1
ATOM 2393 N N . LYS A 1 317 ? -1.363 -2.662 -15.305 1.00 95.44 317 LYS A N 1
ATOM 2394 C CA . LYS A 1 317 ? -1.091 -3.138 -16.669 1.00 95.44 317 LYS A CA 1
ATOM 2395 C C . LYS A 1 317 ? 0.368 -3.553 -16.860 1.00 95.44 317 LYS A C 1
ATOM 2397 O O . LYS A 1 317 ? 0.627 -4.616 -17.422 1.00 95.44 317 LYS A O 1
ATOM 2402 N N . ALA A 1 318 ? 1.312 -2.740 -16.383 1.00 97.81 318 ALA A N 1
ATOM 2403 C CA . ALA A 1 318 ? 2.741 -3.020 -16.497 1.00 97.81 318 ALA A CA 1
ATOM 2404 C C . ALA A 1 318 ? 3.111 -4.319 -15.773 1.00 97.81 318 ALA A C 1
ATOM 2406 O O . ALA A 1 318 ? 3.804 -5.170 -16.336 1.00 97.81 318 ALA A O 1
ATOM 2407 N N . LYS A 1 319 ? 2.572 -4.514 -14.564 1.00 96.81 319 LYS A N 1
ATOM 2408 C CA . LYS A 1 319 ? 2.758 -5.748 -13.796 1.00 96.81 319 LYS A CA 1
ATOM 2409 C C . LYS A 1 319 ? 2.293 -6.977 -14.567 1.00 96.81 319 LYS A C 1
ATOM 2411 O O . LYS A 1 319 ? 3.071 -7.914 -14.725 1.00 96.81 319 LYS A O 1
ATOM 2416 N N . ALA A 1 320 ? 1.065 -6.951 -15.087 1.00 96.75 320 ALA A N 1
ATOM 2417 C CA . ALA A 1 320 ? 0.509 -8.066 -15.849 1.00 96.75 320 ALA A CA 1
ATOM 2418 C C . ALA A 1 320 ? 1.365 -8.416 -17.081 1.00 96.75 320 ALA A C 1
ATOM 2420 O O . ALA A 1 320 ? 1.602 -9.593 -17.352 1.00 96.75 320 ALA A O 1
ATOM 2421 N N . ILE A 1 321 ? 1.869 -7.400 -17.792 1.00 98.19 321 ILE A N 1
ATOM 2422 C CA . ILE A 1 321 ? 2.735 -7.566 -18.967 1.00 98.19 321 ILE A CA 1
ATOM 2423 C C . ILE A 1 321 ? 4.039 -8.299 -18.607 1.00 98.19 321 ILE A C 1
ATOM 2425 O O . ILE A 1 321 ? 4.400 -9.277 -19.265 1.00 98.19 321 ILE A O 1
ATOM 2429 N N . VAL A 1 322 ? 4.741 -7.859 -17.559 1.00 98.12 322 VAL A N 1
ATOM 2430 C CA . VAL A 1 322 ? 6.040 -8.444 -17.173 1.00 98.12 322 VAL A CA 1
ATOM 2431 C C . VAL A 1 322 ? 5.872 -9.792 -16.460 1.00 98.12 322 VAL A C 1
ATOM 2433 O O . VAL A 1 322 ? 6.679 -10.701 -16.662 1.00 98.12 322 VAL A O 1
ATOM 2436 N N . ASP A 1 323 ? 4.798 -9.980 -15.687 1.00 96.31 323 ASP A N 1
ATOM 2437 C CA . ASP A 1 323 ? 4.459 -11.277 -15.089 1.00 96.31 323 ASP A CA 1
ATOM 2438 C C . ASP A 1 323 ? 4.179 -12.340 -16.165 1.00 96.31 323 ASP A C 1
ATOM 2440 O O . ASP A 1 323 ? 4.671 -13.467 -16.057 1.00 96.31 323 ASP A O 1
ATOM 2444 N N . ALA A 1 324 ? 3.459 -11.979 -17.233 1.00 96.19 324 ALA A N 1
ATOM 2445 C CA . ALA A 1 324 ? 3.227 -12.868 -18.370 1.00 96.19 324 ALA A CA 1
ATOM 2446 C C . ALA A 1 324 ? 4.531 -13.224 -19.106 1.00 96.19 324 ALA A C 1
ATOM 2448 O O . ALA A 1 324 ? 4.709 -14.374 -19.513 1.00 96.19 324 ALA A O 1
ATOM 2449 N N . ALA A 1 325 ? 5.467 -12.276 -19.221 1.00 97.69 325 ALA A N 1
ATOM 2450 C CA . ALA A 1 325 ? 6.778 -12.512 -19.826 1.00 97.69 325 ALA A CA 1
ATOM 2451 C C . ALA A 1 325 ? 7.604 -13.540 -19.061 1.00 97.69 325 ALA A C 1
ATOM 2453 O O . ALA A 1 325 ? 8.065 -14.529 -19.638 1.00 97.69 325 ALA A O 1
ATOM 2454 N N . TYR A 1 326 ? 7.691 -13.364 -17.744 1.00 96.94 326 TYR A N 1
ATOM 2455 C CA . TYR A 1 326 ? 8.361 -14.309 -16.862 1.00 96.94 326 TYR A CA 1
ATOM 2456 C C . TYR A 1 326 ? 7.768 -15.721 -16.972 1.00 96.94 326 TYR A C 1
ATOM 2458 O O . TYR A 1 326 ? 8.501 -16.687 -17.189 1.00 96.94 326 TYR A O 1
ATOM 2466 N N . GLN A 1 327 ? 6.437 -15.844 -16.910 1.00 95.50 327 GLN A N 1
ATOM 2467 C CA . GLN A 1 327 ? 5.745 -17.132 -17.048 1.00 95.50 327 GLN A CA 1
ATOM 2468 C C . GLN A 1 327 ? 5.939 -17.757 -18.437 1.00 95.50 327 GLN A C 1
ATOM 2470 O O . GLN A 1 327 ? 6.078 -18.974 -18.562 1.00 95.50 327 GLN A O 1
ATOM 2475 N N . GLY A 1 328 ? 5.963 -16.930 -19.483 1.00 96.31 328 GLY A N 1
ATOM 2476 C CA . GLY A 1 328 ? 6.158 -17.348 -20.867 1.00 96.31 328 GLY A CA 1
ATOM 2477 C C . GLY A 1 328 ? 7.618 -17.563 -21.274 1.00 96.31 328 GLY A C 1
ATOM 2478 O O . GLY A 1 328 ? 7.859 -17.902 -22.436 1.00 96.31 328 GLY A O 1
ATOM 2479 N N . GLN A 1 329 ? 8.574 -17.367 -20.358 1.00 96.56 329 GLN A N 1
ATOM 2480 C CA . GLN A 1 329 ? 10.020 -17.465 -20.593 1.00 96.56 329 GLN A CA 1
ATOM 2481 C C . GLN A 1 329 ? 10.519 -16.575 -21.745 1.00 96.56 329 GLN A C 1
ATOM 2483 O O . GLN A 1 329 ? 11.332 -16.988 -22.584 1.00 96.56 329 GLN A O 1
ATOM 2488 N N . TYR A 1 330 ? 10.022 -15.342 -21.778 1.00 98.38 330 TYR A N 1
ATOM 2489 C CA . TYR A 1 330 ? 10.490 -14.259 -22.638 1.00 98.38 330 TYR A CA 1
ATOM 2490 C C . TYR A 1 330 ? 10.693 -12.992 -21.798 1.00 98.38 330 TYR A C 1
ATOM 2492 O O . TYR A 1 330 ? 10.379 -12.978 -20.609 1.00 98.38 330 TYR A O 1
ATOM 2500 N N . ALA A 1 331 ? 11.230 -11.931 -22.393 1.00 98.44 331 ALA A N 1
ATOM 2501 C CA . ALA A 1 331 ? 11.342 -10.643 -21.718 1.00 98.44 331 ALA A CA 1
ATOM 2502 C C . ALA A 1 331 ? 10.676 -9.525 -22.517 1.00 98.44 331 ALA A C 1
ATOM 2504 O O . ALA A 1 331 ? 10.507 -9.618 -23.730 1.00 98.44 331 ALA A O 1
ATOM 2505 N N . ILE A 1 332 ? 10.276 -8.472 -21.815 1.00 98.44 332 ILE A N 1
ATOM 2506 C CA . ILE A 1 332 ? 9.641 -7.296 -22.397 1.00 98.44 332 ILE A CA 1
ATOM 2507 C C . ILE A 1 332 ? 10.702 -6.281 -22.797 1.00 98.44 332 ILE A C 1
ATOM 2509 O O . ILE A 1 332 ? 11.558 -5.926 -21.985 1.00 98.44 332 ILE A O 1
ATOM 2513 N N . ALA A 1 333 ? 10.602 -5.799 -24.036 1.00 97.88 333 ALA A N 1
ATOM 2514 C CA . ALA A 1 333 ? 11.324 -4.627 -24.506 1.00 97.88 333 ALA A CA 1
ATOM 2515 C C . ALA A 1 333 ? 10.774 -3.389 -23.792 1.00 97.88 333 ALA A C 1
ATOM 2517 O O . ALA A 1 333 ? 9.622 -3.000 -24.015 1.00 97.88 333 ALA A O 1
ATOM 2518 N N . ALA A 1 334 ? 11.584 -2.796 -22.925 1.00 98.31 334 ALA A N 1
ATOM 2519 C CA . ALA A 1 334 ? 11.279 -1.540 -22.272 1.00 98.31 334 ALA A CA 1
ATOM 2520 C C . ALA A 1 334 ? 12.140 -0.456 -22.936 1.00 98.31 334 ALA A C 1
ATOM 2522 O O . ALA A 1 334 ? 13.365 -0.509 -22.891 1.00 98.31 334 ALA A O 1
ATOM 2523 N N . VAL A 1 335 ? 11.498 0.426 -23.705 1.00 98.19 335 VAL A N 1
ATOM 2524 C CA . VAL A 1 335 ? 12.177 1.291 -24.680 1.00 98.19 335 VAL A CA 1
ATOM 2525 C C . VAL A 1 335 ? 12.219 2.721 -24.171 1.00 98.19 335 VAL A C 1
ATOM 2527 O O . VAL A 1 335 ? 11.170 3.353 -24.027 1.00 98.19 335 VAL A O 1
ATOM 2530 N N . CYS A 1 336 ? 13.419 3.248 -23.947 1.00 97.12 336 CYS A N 1
ATOM 2531 C CA . CYS A 1 336 ? 13.611 4.628 -23.520 1.00 97.12 336 CYS A CA 1
ATOM 2532 C C . CYS A 1 336 ? 13.267 5.601 -24.656 1.00 97.12 336 CYS A C 1
ATOM 2534 O O . CYS A 1 336 ? 13.810 5.526 -25.759 1.00 97.12 336 CYS A O 1
ATOM 2536 N N . CYS A 1 337 ? 12.331 6.509 -24.391 1.00 97.75 337 CYS A N 1
ATOM 2537 C CA . CYS A 1 337 ? 11.780 7.446 -25.360 1.00 97.75 337 CYS A CA 1
ATOM 2538 C C . CYS A 1 337 ? 12.032 8.890 -24.912 1.00 97.75 337 CYS A C 1
ATOM 2540 O O . CYS A 1 337 ? 11.600 9.297 -23.838 1.00 97.75 337 CYS A O 1
ATOM 2542 N N . TYR A 1 338 ? 12.664 9.689 -25.773 1.00 96.69 338 TYR A N 1
ATOM 2543 C CA . TYR A 1 338 ? 12.946 11.111 -25.512 1.00 96.69 338 TYR A CA 1
ATOM 2544 C C . TYR A 1 338 ? 12.012 12.062 -26.275 1.00 96.69 338 TYR A C 1
ATOM 2546 O O . TYR A 1 338 ? 12.047 13.275 -26.088 1.00 96.69 338 TYR A O 1
ATOM 2554 N N . ASN A 1 339 ? 11.196 11.533 -27.187 1.00 97.69 339 ASN A N 1
ATOM 2555 C CA . ASN A 1 339 ? 10.334 12.315 -28.067 1.00 97.69 339 ASN A CA 1
ATOM 2556 C C . ASN A 1 339 ? 9.131 11.494 -28.559 1.00 97.69 339 ASN A C 1
ATOM 2558 O O . ASN A 1 339 ? 8.997 10.299 -28.275 1.00 97.69 339 ASN A O 1
ATOM 2562 N N . LEU A 1 340 ? 8.235 12.157 -29.295 1.00 98.31 340 LEU A N 1
ATOM 2563 C CA . LEU A 1 340 ? 7.023 11.541 -29.835 1.00 98.31 340 LEU A CA 1
ATOM 2564 C C . LEU A 1 340 ? 7.348 10.455 -30.870 1.00 98.31 340 LEU A C 1
ATOM 2566 O O . LEU A 1 340 ? 6.659 9.443 -30.947 1.00 98.31 340 LEU A O 1
ATOM 2570 N N . GLU A 1 341 ? 8.404 10.643 -31.653 1.00 98.56 341 GLU A N 1
ATOM 2571 C CA . GLU A 1 341 ? 8.854 9.708 -32.676 1.00 98.56 341 GLU A CA 1
ATOM 2572 C C . GLU A 1 341 ? 9.256 8.360 -32.067 1.00 98.56 341 GLU A C 1
ATOM 2574 O O . GLU A 1 341 ? 8.878 7.319 -32.598 1.00 98.56 341 GLU A O 1
ATOM 2579 N N . ALA A 1 342 ? 9.966 8.356 -30.934 1.00 98.56 342 ALA A N 1
ATOM 2580 C CA . ALA A 1 342 ? 10.342 7.133 -30.224 1.00 98.56 342 ALA A CA 1
ATOM 2581 C C . ALA A 1 342 ? 9.119 6.415 -29.626 1.00 98.56 342 ALA A C 1
ATOM 2583 O O . ALA A 1 342 ? 9.010 5.189 -29.722 1.00 98.56 342 ALA A O 1
ATOM 2584 N N . ILE A 1 343 ? 8.150 7.175 -29.097 1.00 98.75 343 ILE A N 1
ATOM 2585 C CA . ILE A 1 343 ? 6.861 6.635 -28.634 1.00 98.75 343 ILE A CA 1
ATOM 2586 C C . ILE A 1 343 ? 6.135 5.943 -29.796 1.00 98.75 343 ILE A C 1
ATOM 2588 O O . ILE A 1 343 ? 5.732 4.784 -29.684 1.00 98.75 343 ILE A O 1
ATOM 2592 N N . LEU A 1 344 ? 6.006 6.624 -30.939 1.00 98.81 344 LEU A N 1
ATOM 2593 C CA . LEU A 1 344 ? 5.350 6.079 -32.128 1.00 98.81 344 LEU A CA 1
ATOM 2594 C C . LEU A 1 344 ? 6.093 4.863 -32.689 1.00 98.81 344 LEU A C 1
ATOM 2596 O O . LEU A 1 344 ? 5.450 3.882 -33.056 1.00 98.81 344 LEU A O 1
ATOM 2600 N N . ALA A 1 345 ? 7.425 4.902 -32.738 1.00 98.81 345 ALA A N 1
ATOM 2601 C CA . ALA A 1 345 ? 8.248 3.777 -33.170 1.00 98.81 345 ALA A CA 1
ATOM 2602 C C . ALA A 1 345 ? 8.038 2.548 -32.274 1.00 98.81 345 ALA A C 1
ATOM 2604 O O . ALA A 1 345 ? 7.896 1.440 -32.790 1.00 98.81 345 ALA A O 1
ATOM 2605 N N . THR A 1 346 ? 7.946 2.749 -30.956 1.00 98.81 346 THR A N 1
ATOM 2606 C CA . THR A 1 346 ? 7.687 1.681 -29.979 1.00 98.81 346 THR A CA 1
ATOM 2607 C C . THR A 1 346 ? 6.324 1.038 -30.205 1.00 98.81 346 THR A C 1
ATOM 2609 O O . THR A 1 346 ? 6.239 -0.185 -30.309 1.00 98.81 346 THR A O 1
ATOM 2612 N N . VAL A 1 347 ? 5.264 1.843 -30.350 1.00 98.81 347 VAL A N 1
ATOM 2613 C CA . VAL A 1 347 ? 3.911 1.324 -30.613 1.00 98.81 347 VAL A CA 1
ATOM 2614 C C . VAL A 1 347 ? 3.853 0.592 -31.954 1.00 98.81 347 VAL A C 1
ATOM 2616 O O . VAL A 1 347 ? 3.391 -0.544 -32.003 1.00 98.81 347 VAL A O 1
ATOM 2619 N N . ARG A 1 348 ? 4.380 1.187 -33.032 1.00 98.81 348 ARG A N 1
ATOM 2620 C CA . ARG A 1 348 ? 4.375 0.566 -34.367 1.00 98.81 348 ARG A CA 1
ATOM 2621 C C . ARG A 1 348 ? 5.126 -0.762 -34.388 1.00 98.81 348 ARG A C 1
ATOM 2623 O O . ARG A 1 348 ? 4.616 -1.727 -34.952 1.00 98.81 348 ARG A O 1
ATOM 2630 N N . ALA A 1 349 ? 6.298 -0.826 -33.754 1.00 98.88 349 ALA A N 1
ATOM 2631 C CA . ALA A 1 349 ? 7.063 -2.064 -33.628 1.00 98.88 349 ALA A CA 1
ATOM 2632 C C . ALA A 1 349 ? 6.270 -3.124 -32.851 1.00 98.88 349 ALA A C 1
ATOM 2634 O O . ALA A 1 349 ? 6.130 -4.257 -33.309 1.00 98.88 349 ALA A O 1
ATOM 2635 N N . ALA A 1 350 ? 5.697 -2.747 -31.705 1.00 98.81 350 ALA A N 1
ATOM 2636 C CA . ALA A 1 350 ? 4.915 -3.646 -30.863 1.00 98.81 350 ALA A CA 1
ATOM 2637 C C . ALA A 1 350 ? 3.720 -4.241 -31.625 1.00 98.81 350 ALA A C 1
ATOM 2639 O O . ALA A 1 350 ? 3.508 -5.455 -31.603 1.00 98.81 350 ALA A O 1
ATOM 2640 N N . GLU A 1 351 ? 2.981 -3.420 -32.370 1.00 98.75 351 GLU A N 1
ATOM 2641 C CA . GLU A 1 351 ? 1.848 -3.869 -33.183 1.00 98.75 351 GLU A CA 1
ATOM 2642 C C . GLU A 1 351 ? 2.287 -4.750 -34.357 1.00 98.75 351 GLU A C 1
ATOM 2644 O O . GLU A 1 351 ? 1.741 -5.840 -34.550 1.00 98.75 351 GLU A O 1
ATOM 2649 N N . ALA A 1 352 ? 3.321 -4.339 -35.101 1.00 98.75 352 ALA A N 1
ATOM 2650 C CA . ALA A 1 352 ? 3.857 -5.103 -36.227 1.00 98.75 352 ALA A CA 1
ATOM 2651 C C . ALA A 1 352 ? 4.341 -6.498 -35.798 1.00 98.75 352 ALA A C 1
ATOM 2653 O O . ALA A 1 352 ? 4.125 -7.494 -36.496 1.00 98.75 352 ALA A O 1
ATOM 2654 N N . LYS A 1 353 ? 4.957 -6.588 -34.616 1.00 98.69 353 LYS A N 1
ATOM 2655 C CA . LYS A 1 353 ? 5.474 -7.839 -34.051 1.00 98.69 353 LYS A CA 1
ATOM 2656 C C . LYS A 1 353 ? 4.450 -8.595 -33.219 1.00 98.69 353 LYS A C 1
ATOM 2658 O O . LYS A 1 353 ? 4.739 -9.724 -32.817 1.00 98.69 353 LYS A O 1
ATOM 2663 N N . ARG A 1 354 ? 3.261 -8.028 -32.978 1.00 98.62 354 ARG A N 1
ATOM 2664 C CA . ARG A 1 354 ? 2.277 -8.540 -32.010 1.00 98.62 354 ARG A CA 1
ATOM 2665 C C . ARG A 1 354 ? 2.953 -8.855 -30.673 1.00 98.62 354 ARG A C 1
ATOM 2667 O O . ARG A 1 354 ? 2.852 -9.970 -30.166 1.00 98.62 354 ARG A O 1
ATOM 2674 N N . SER A 1 355 ? 3.736 -7.905 -30.177 1.00 98.62 355 SER A N 1
ATOM 2675 C CA . SER A 1 355 ? 4.538 -8.018 -28.963 1.00 98.62 355 SER A CA 1
ATOM 2676 C C . SER A 1 355 ? 4.021 -7.043 -27.912 1.00 98.62 355 SER A C 1
ATOM 2678 O O . SER A 1 355 ? 3.767 -5.889 -28.252 1.00 98.62 355 SER A O 1
ATOM 2680 N N . PRO A 1 356 ? 3.939 -7.437 -26.633 1.00 98.56 356 PRO A N 1
ATOM 2681 C CA . PRO A 1 356 ? 3.831 -6.466 -25.557 1.00 98.56 356 PRO A CA 1
ATOM 2682 C C . PRO A 1 356 ? 5.123 -5.635 -25.446 1.00 98.56 356 PRO A C 1
ATOM 2684 O O . PRO A 1 356 ? 6.197 -6.096 -25.851 1.00 98.56 356 PRO A O 1
ATOM 2687 N N . ALA A 1 357 ? 5.024 -4.421 -24.901 1.00 98.56 357 ALA A N 1
ATOM 2688 C CA . ALA A 1 357 ? 6.156 -3.501 -24.729 1.00 98.56 357 ALA A CA 1
ATOM 2689 C C . ALA A 1 357 ? 5.960 -2.563 -23.528 1.00 98.56 357 ALA A C 1
ATOM 2691 O O . ALA A 1 357 ? 4.844 -2.402 -23.031 1.00 98.56 357 ALA A O 1
ATOM 2692 N N . LEU A 1 358 ? 7.034 -1.905 -23.093 1.00 98.69 358 LEU A N 1
ATOM 2693 C CA . LEU A 1 358 ? 6.953 -0.751 -22.196 1.00 98.69 358 LEU A CA 1
ATOM 2694 C C . LEU A 1 358 ? 7.543 0.482 -22.883 1.00 98.69 358 LEU A C 1
ATOM 2696 O O . LEU A 1 358 ? 8.621 0.409 -23.469 1.00 98.69 358 LEU A O 1
ATOM 2700 N N . ILE A 1 359 ? 6.854 1.615 -22.772 1.00 98.75 359 ILE A N 1
ATOM 2701 C CA . ILE A 1 359 ? 7.418 2.930 -23.090 1.00 98.75 359 ILE A CA 1
ATOM 2702 C C . ILE A 1 359 ? 8.089 3.442 -21.818 1.00 98.75 359 ILE A C 1
ATOM 2704 O O . ILE A 1 359 ? 7.414 3.622 -20.803 1.00 98.75 359 ILE A O 1
ATOM 2708 N N . GLN A 1 360 ? 9.400 3.664 -21.863 1.00 97.94 360 GLN A N 1
ATOM 2709 C CA . GLN A 1 360 ? 10.165 4.217 -20.751 1.00 97.94 360 GLN A CA 1
ATOM 2710 C C . GLN A 1 360 ? 10.456 5.699 -20.959 1.00 97.94 360 GLN A C 1
ATOM 2712 O O . GLN A 1 360 ? 10.864 6.109 -22.042 1.00 97.94 360 GLN A O 1
ATOM 2717 N N . LEU A 1 361 ? 10.271 6.497 -19.911 1.00 97.94 361 LEU A N 1
ATOM 2718 C CA . LEU A 1 361 ? 10.649 7.909 -19.874 1.00 97.94 361 LEU A CA 1
ATOM 2719 C C . LEU A 1 361 ? 11.642 8.139 -18.735 1.00 97.94 361 LEU A C 1
ATOM 2721 O O . LEU A 1 361 ? 11.483 7.565 -17.663 1.00 97.94 361 LEU A O 1
ATOM 2725 N N . PHE A 1 362 ? 12.620 9.013 -18.943 1.00 96.75 362 PHE A N 1
ATOM 2726 C CA . PHE A 1 362 ? 13.515 9.482 -17.878 1.00 96.75 362 PHE A CA 1
ATOM 2727 C C . PHE A 1 362 ? 12.926 10.686 -17.124 1.00 96.75 362 PHE A C 1
ATOM 2729 O O . PHE A 1 362 ? 12.092 11.395 -17.703 1.00 96.75 362 PHE A O 1
ATOM 2736 N N . PRO A 1 363 ? 13.412 10.999 -15.903 1.00 96.31 363 PRO A N 1
ATOM 2737 C CA . PRO A 1 363 ? 13.180 12.265 -15.199 1.00 96.31 363 PRO A CA 1
ATOM 2738 C C . PRO A 1 363 ? 13.243 13.496 -16.098 1.00 96.31 363 PRO A C 1
ATOM 2740 O O . PRO A 1 363 ? 12.358 14.352 -16.042 1.00 96.31 363 PRO A O 1
ATOM 2743 N N . TRP A 1 364 ? 14.224 13.516 -17.006 1.00 96.12 364 TRP A N 1
ATOM 2744 C CA . TRP A 1 364 ? 14.400 14.565 -18.006 1.00 96.12 364 TRP A CA 1
ATOM 2745 C C . TRP A 1 364 ? 13.113 14.872 -18.782 1.00 96.12 364 TRP A C 1
ATOM 2747 O O . TRP A 1 364 ? 12.828 16.029 -19.055 1.00 96.12 364 TRP A O 1
ATOM 2757 N N . SER A 1 365 ? 12.287 13.869 -19.092 1.00 94.44 365 SER A N 1
ATOM 2758 C CA . SER A 1 365 ? 11.027 14.066 -19.826 1.00 94.44 365 SER A CA 1
ATOM 2759 C C . SER A 1 365 ? 10.052 14.964 -19.064 1.00 94.44 365 SER A C 1
ATOM 2761 O O . SER A 1 365 ? 9.362 15.787 -19.665 1.00 94.44 365 SER A O 1
ATOM 2763 N N . ILE A 1 366 ? 10.018 14.816 -17.737 1.00 95.88 366 ILE A N 1
ATOM 2764 C CA . ILE A 1 366 ? 9.175 15.602 -16.834 1.00 95.88 366 ILE A CA 1
ATOM 2765 C C . ILE A 1 366 ? 9.789 16.981 -16.573 1.00 95.88 366 ILE A C 1
ATOM 2767 O O . ILE A 1 366 ? 9.072 17.964 -16.415 1.00 95.88 366 ILE A O 1
ATOM 2771 N N . GLU A 1 367 ? 11.112 17.083 -16.538 1.00 95.19 367 GLU A N 1
ATOM 2772 C CA . GLU A 1 367 ? 11.813 18.361 -16.378 1.00 95.19 367 GLU A CA 1
ATOM 2773 C C . GLU A 1 367 ? 11.735 19.229 -17.639 1.00 95.19 367 GLU A C 1
ATOM 2775 O O . GLU A 1 367 ? 11.552 20.441 -17.551 1.00 95.19 367 GLU A O 1
ATOM 2780 N N . TYR A 1 368 ? 11.846 18.605 -18.811 1.00 95.62 368 TYR A N 1
ATOM 2781 C CA . TYR A 1 368 ? 11.827 19.259 -20.113 1.00 95.62 368 TYR A CA 1
ATOM 2782 C C . TYR A 1 368 ? 10.414 19.655 -20.551 1.00 95.62 368 TYR A C 1
ATOM 2784 O O . TYR A 1 368 ? 10.224 20.746 -21.091 1.00 95.62 368 TYR A O 1
ATOM 2792 N N . ALA A 1 369 ? 9.430 18.771 -20.352 1.00 93.75 369 ALA A N 1
ATOM 2793 C CA . ALA A 1 369 ? 8.100 18.905 -20.949 1.00 93.75 369 ALA A CA 1
ATOM 2794 C C . ALA A 1 369 ? 6.938 18.746 -19.955 1.00 93.75 369 ALA A C 1
ATOM 2796 O O . ALA A 1 369 ? 5.788 18.599 -20.385 1.00 93.75 369 ALA A O 1
ATOM 2797 N N . ASP A 1 370 ? 7.203 18.770 -18.646 1.00 93.44 370 ASP A N 1
ATOM 2798 C CA . ASP A 1 370 ? 6.210 18.474 -17.611 1.00 93.44 370 ASP A CA 1
ATOM 2799 C C . ASP A 1 370 ? 5.461 17.159 -17.928 1.00 93.44 370 ASP A C 1
ATOM 2801 O O . ASP A 1 370 ? 6.061 16.140 -18.262 1.00 93.44 370 ASP A O 1
ATOM 2805 N N . GLY A 1 371 ? 4.128 17.154 -17.857 1.00 93.50 371 GLY A N 1
ATOM 2806 C CA . GLY A 1 371 ? 3.318 15.983 -18.190 1.00 93.50 371 GLY A CA 1
ATOM 2807 C C . GLY A 1 371 ? 3.148 15.718 -19.691 1.00 93.50 371 GLY A C 1
ATOM 2808 O O . GLY A 1 371 ? 2.549 14.708 -20.041 1.00 93.50 371 GLY A O 1
ATOM 2809 N N . LEU A 1 372 ? 3.618 16.578 -20.606 1.00 97.81 372 LEU A N 1
ATOM 2810 C CA . LEU A 1 372 ? 3.252 16.471 -22.030 1.00 97.81 372 LEU A CA 1
ATOM 2811 C C . LEU A 1 372 ? 3.731 15.164 -22.667 1.00 97.81 372 LEU A C 1
ATOM 2813 O O . LEU A 1 372 ? 2.938 14.471 -23.307 1.00 97.81 372 LEU A O 1
ATOM 2817 N N . LEU A 1 373 ? 5.006 14.808 -22.477 1.00 97.56 373 LEU A N 1
ATOM 2818 C CA . LEU A 1 373 ? 5.550 13.577 -23.053 1.00 97.56 373 LEU A CA 1
ATOM 2819 C C . LEU A 1 373 ? 4.967 12.331 -22.364 1.00 97.56 373 LEU A C 1
ATOM 2821 O O . LEU A 1 373 ? 4.649 11.352 -23.037 1.00 97.56 373 LEU A O 1
ATOM 2825 N N . LEU A 1 374 ? 4.725 12.409 -21.050 1.00 98.19 374 LEU A N 1
ATOM 2826 C CA . LEU A 1 374 ? 4.033 11.375 -20.276 1.00 98.19 374 LEU A CA 1
ATOM 2827 C C . LEU A 1 374 ? 2.620 11.113 -20.805 1.00 98.19 374 LEU A C 1
ATOM 2829 O O . LEU A 1 374 ? 2.257 9.970 -21.070 1.00 98.19 374 LEU A O 1
ATOM 2833 N N . HIS A 1 375 ? 1.813 12.155 -20.986 1.00 98.44 375 HIS A N 1
ATOM 2834 C CA . HIS A 1 375 ? 0.440 12.002 -21.454 1.00 98.44 375 HIS A CA 1
ATOM 2835 C C . HIS A 1 375 ? 0.381 11.544 -22.915 1.00 98.44 375 HIS A C 1
ATOM 2837 O O . HIS A 1 375 ? -0.501 10.760 -23.261 1.00 98.44 375 HIS A O 1
ATOM 2843 N N . ALA A 1 376 ? 1.338 11.953 -23.756 1.00 98.50 376 ALA A N 1
ATOM 2844 C CA . ALA A 1 376 ? 1.477 11.412 -25.106 1.00 98.50 376 ALA A CA 1
ATOM 2845 C C . ALA A 1 376 ? 1.793 9.905 -25.086 1.00 98.50 376 ALA A C 1
ATOM 2847 O O . ALA A 1 376 ? 1.153 9.138 -25.805 1.00 98.50 376 ALA A O 1
ATOM 2848 N N . ALA A 1 377 ? 2.725 9.468 -24.230 1.00 98.62 377 ALA A N 1
ATOM 2849 C CA . ALA A 1 377 ? 3.050 8.054 -24.045 1.00 98.62 377 ALA A CA 1
ATOM 2850 C C . ALA A 1 377 ? 1.850 7.254 -23.517 1.00 98.62 377 ALA A C 1
ATOM 2852 O O . ALA A 1 377 ? 1.535 6.196 -24.058 1.00 98.62 377 ALA A O 1
ATOM 2853 N N . ALA A 1 378 ? 1.147 7.774 -22.508 1.00 98.38 378 ALA A N 1
ATOM 2854 C CA . ALA A 1 378 ? -0.018 7.127 -21.910 1.00 98.38 378 ALA A CA 1
ATOM 2855 C C . ALA A 1 378 ? -1.180 6.992 -22.907 1.00 98.38 378 ALA A C 1
ATOM 2857 O O . ALA A 1 378 ? -1.797 5.930 -23.001 1.00 98.38 378 ALA A O 1
ATOM 2858 N N . GLU A 1 379 ? -1.453 8.033 -23.696 1.00 98.62 379 GLU A N 1
ATOM 2859 C CA . GLU A 1 379 ? -2.483 7.994 -24.736 1.00 98.62 379 GLU A CA 1
ATOM 2860 C C . GLU A 1 379 ? -2.110 7.007 -25.854 1.00 98.62 379 GLU A C 1
ATOM 2862 O O . GLU A 1 379 ? -2.946 6.211 -26.286 1.00 98.62 379 GLU A O 1
ATOM 2867 N N . ALA A 1 380 ? -0.843 6.987 -26.280 1.00 98.56 380 ALA A N 1
ATOM 2868 C CA . ALA A 1 380 ? -0.354 6.028 -27.268 1.00 98.56 380 ALA A CA 1
ATOM 2869 C C . ALA A 1 380 ? -0.455 4.577 -26.758 1.00 98.56 380 ALA A C 1
ATOM 2871 O O . ALA A 1 380 ? -0.974 3.707 -27.457 1.00 98.56 380 ALA A O 1
ATOM 2872 N N . ALA A 1 381 ? -0.044 4.323 -25.512 1.00 98.31 381 ALA A N 1
ATOM 2873 C CA . ALA A 1 381 ? -0.120 3.017 -24.857 1.00 98.31 381 ALA A CA 1
ATOM 2874 C C . ALA A 1 381 ? -1.563 2.520 -24.658 1.00 98.31 381 ALA A C 1
ATOM 2876 O O . ALA A 1 381 ? -1.830 1.314 -24.688 1.00 98.31 381 ALA A O 1
ATOM 2877 N N . LYS A 1 382 ? -2.503 3.443 -24.433 1.00 97.81 382 LYS A N 1
ATOM 2878 C CA . LYS A 1 382 ? -3.935 3.158 -24.298 1.00 97.81 382 LYS A CA 1
ATOM 2879 C C . LYS A 1 382 ? -4.587 2.800 -25.634 1.00 97.81 382 LYS A C 1
ATOM 2881 O O . LYS A 1 382 ? -5.445 1.923 -25.656 1.00 97.81 382 LYS A O 1
ATOM 2886 N N . ASN A 1 383 ? -4.197 3.476 -26.714 1.00 98.19 383 ASN A N 1
ATOM 2887 C CA . ASN A 1 383 ? -4.785 3.290 -28.043 1.00 98.19 383 ASN A CA 1
ATOM 2888 C C . ASN A 1 383 ? -4.130 2.162 -28.859 1.00 98.19 383 ASN A C 1
ATOM 2890 O O . ASN A 1 383 ? -4.667 1.787 -29.900 1.00 98.19 383 ASN A O 1
ATOM 2894 N N . ALA A 1 384 ? -2.999 1.622 -28.401 1.00 98.38 384 ALA A N 1
ATOM 2895 C CA . ALA A 1 384 ? -2.333 0.492 -29.035 1.00 98.38 384 ALA A CA 1
ATOM 2896 C C . ALA A 1 384 ? -3.217 -0.768 -29.057 1.00 98.38 384 ALA A C 1
ATOM 2898 O O . ALA A 1 384 ? -3.909 -1.090 -28.090 1.00 98.38 384 ALA A O 1
ATOM 2899 N N . SER A 1 385 ? -3.137 -1.524 -30.151 1.00 98.31 385 SER A N 1
ATOM 2900 C CA . SER A 1 385 ? -3.840 -2.805 -30.324 1.00 98.31 385 SER A CA 1
ATOM 2901 C C . SER A 1 385 ? -3.187 -3.988 -29.593 1.00 98.31 385 SER A C 1
ATOM 2903 O O . SER A 1 385 ? -3.742 -5.087 -29.580 1.00 98.31 385 SER A O 1
ATOM 2905 N N . VAL A 1 386 ? -2.030 -3.764 -28.963 1.00 98.38 386 VAL A N 1
ATOM 2906 C CA . VAL A 1 386 ? -1.267 -4.739 -28.169 1.00 98.38 386 VAL A CA 1
ATOM 2907 C C . VAL A 1 386 ? -0.990 -4.196 -26.758 1.00 98.38 386 VAL A C 1
ATOM 2909 O O . VAL A 1 386 ? -1.049 -2.980 -26.547 1.00 98.38 386 VAL A O 1
ATOM 2912 N N . PRO A 1 387 ? -0.676 -5.046 -25.761 1.00 98.44 387 PRO A N 1
ATOM 2913 C CA . PRO A 1 387 ? -0.423 -4.583 -24.397 1.00 98.44 387 PRO A CA 1
ATOM 2914 C C . PRO A 1 387 ? 0.841 -3.712 -24.290 1.00 98.44 387 PRO A C 1
ATOM 2916 O O . PRO A 1 387 ? 1.961 -4.211 -24.369 1.00 98.44 387 PRO A O 1
ATOM 2919 N N . ILE A 1 388 ? 0.664 -2.408 -24.059 1.00 98.69 388 ILE A N 1
ATOM 2920 C CA . ILE A 1 388 ? 1.764 -1.457 -23.819 1.00 98.69 388 ILE A CA 1
ATOM 2921 C C . ILE A 1 388 ? 1.527 -0.688 -22.524 1.00 98.69 388 ILE A C 1
ATOM 2923 O O . ILE A 1 388 ? 0.437 -0.163 -22.334 1.00 98.69 388 ILE A O 1
ATOM 2927 N N . ALA A 1 389 ? 2.515 -0.588 -21.645 1.00 98.56 389 ALA A N 1
ATOM 2928 C CA . ALA A 1 389 ? 2.422 0.232 -20.433 1.00 98.56 389 ALA A CA 1
ATOM 2929 C C . ALA A 1 389 ? 3.529 1.295 -20.385 1.00 98.56 389 ALA A C 1
ATOM 2931 O O . ALA A 1 389 ? 4.496 1.218 -21.146 1.00 98.56 389 ALA A O 1
ATOM 2932 N N . VAL A 1 390 ? 3.372 2.301 -19.525 1.00 98.69 390 VAL A N 1
ATOM 2933 C CA . VAL A 1 390 ? 4.310 3.427 -19.396 1.00 98.69 390 VAL A CA 1
ATOM 2934 C C . VAL A 1 390 ? 5.067 3.335 -18.077 1.00 98.69 390 VAL A C 1
ATOM 2936 O O . VAL A 1 390 ? 4.467 3.176 -17.014 1.00 98.69 390 VAL A O 1
ATOM 2939 N N . HIS A 1 391 ? 6.389 3.456 -18.133 1.00 98.69 391 HIS A N 1
ATOM 2940 C CA . HIS A 1 391 ? 7.269 3.309 -16.981 1.00 98.69 391 HIS A CA 1
ATOM 2941 C C . HIS A 1 391 ? 8.263 4.472 -16.882 1.00 98.69 391 HIS A C 1
ATOM 2943 O O . HIS A 1 391 ? 8.798 4.906 -17.899 1.00 98.69 391 HIS A O 1
ATOM 2949 N N . MET A 1 392 ? 8.534 4.975 -15.677 1.00 98.00 392 MET A N 1
ATOM 2950 C CA . MET A 1 392 ? 9.635 5.921 -15.467 1.00 98.00 392 MET A CA 1
ATOM 2951 C C . MET A 1 392 ? 10.921 5.168 -15.138 1.00 98.00 392 MET A C 1
ATOM 2953 O O . MET A 1 392 ? 10.938 4.387 -14.191 1.00 98.00 392 MET A O 1
ATOM 2957 N N . ASP A 1 393 ? 11.982 5.412 -15.897 1.00 96.50 393 ASP A N 1
ATOM 2958 C CA . ASP A 1 393 ? 13.304 4.823 -15.684 1.00 96.50 393 ASP A CA 1
ATOM 2959 C C . ASP A 1 393 ? 14.206 5.754 -14.868 1.00 96.50 393 ASP A C 1
ATOM 2961 O O . ASP A 1 393 ? 14.135 6.965 -15.051 1.00 96.50 393 ASP A O 1
ATOM 2965 N N . HIS A 1 394 ? 15.040 5.201 -13.981 1.00 93.31 394 HIS A N 1
ATOM 2966 C CA . HIS A 1 394 ? 16.036 5.936 -13.183 1.00 93.31 394 HIS A CA 1
ATOM 2967 C C . HIS A 1 394 ? 15.540 7.228 -12.518 1.00 93.31 394 HIS A C 1
ATOM 2969 O O . HIS A 1 394 ? 16.132 8.299 -12.664 1.00 93.31 394 HIS A O 1
ATOM 2975 N N . ALA A 1 395 ? 14.454 7.159 -11.744 1.00 94.81 395 ALA A N 1
ATOM 2976 C CA . ALA A 1 395 ? 14.028 8.306 -10.952 1.00 94.81 395 ALA A CA 1
ATOM 2977 C C . ALA A 1 395 ? 14.887 8.425 -9.687 1.00 94.81 395 ALA A C 1
ATOM 2979 O O . ALA A 1 395 ? 14.676 7.722 -8.700 1.00 94.81 395 ALA A O 1
ATOM 2980 N N . GLN A 1 396 ? 15.859 9.336 -9.736 1.00 92.19 396 GLN A N 1
ATOM 2981 C CA . GLN A 1 396 ? 16.937 9.448 -8.748 1.00 92.19 396 GLN A CA 1
ATOM 2982 C C . GLN A 1 396 ? 16.706 10.521 -7.673 1.00 92.19 396 GLN A C 1
ATOM 2984 O O . GLN A 1 396 ? 17.611 10.838 -6.910 1.00 92.19 396 GLN A O 1
ATOM 2989 N N . SER A 1 397 ? 15.504 11.098 -7.564 1.00 92.62 397 SER A N 1
ATOM 2990 C CA . SER A 1 397 ? 15.177 11.998 -6.450 1.00 92.62 397 SER A CA 1
ATOM 2991 C C . SER A 1 397 ? 13.768 11.765 -5.891 1.00 92.62 397 SER A C 1
ATOM 2993 O O . SER A 1 397 ? 12.831 11.494 -6.649 1.00 92.62 397 SER A O 1
ATOM 2995 N N . PRO A 1 398 ? 13.563 11.908 -4.568 1.00 93.56 398 PRO A N 1
ATOM 2996 C CA . PRO A 1 398 ? 12.230 11.804 -3.974 1.00 93.56 398 PRO A CA 1
ATOM 2997 C C . PRO A 1 398 ? 11.214 12.770 -4.602 1.00 93.56 398 PRO A C 1
ATOM 2999 O O . PRO A 1 398 ? 10.047 12.420 -4.784 1.00 93.56 398 PRO A O 1
ATOM 3002 N N . ASP A 1 399 ? 11.651 13.977 -4.965 1.00 94.00 399 ASP A N 1
ATOM 3003 C CA . ASP A 1 399 ? 10.776 15.007 -5.522 1.00 94.00 399 ASP A CA 1
ATOM 3004 C C . ASP A 1 399 ? 10.308 14.662 -6.935 1.00 94.00 399 ASP A C 1
ATOM 3006 O O . ASP A 1 399 ? 9.115 14.796 -7.224 1.00 94.00 399 ASP A O 1
ATOM 3010 N N . ILE A 1 400 ? 11.196 14.152 -7.801 1.00 95.06 400 ILE A N 1
ATOM 3011 C CA . ILE A 1 400 ? 10.787 13.753 -9.152 1.00 95.06 400 ILE A CA 1
ATOM 3012 C C . ILE A 1 400 ? 9.866 12.532 -9.125 1.00 95.06 400 ILE A C 1
ATOM 3014 O O . ILE A 1 400 ? 8.922 12.468 -9.912 1.00 95.06 400 ILE A O 1
ATOM 3018 N N . ILE A 1 401 ? 10.069 11.602 -8.184 1.00 96.62 401 ILE A N 1
ATOM 3019 C CA . ILE A 1 401 ? 9.192 10.438 -8.002 1.00 96.62 401 ILE A CA 1
ATOM 3020 C C . ILE A 1 401 ? 7.791 10.882 -7.591 1.00 96.62 401 ILE A C 1
ATOM 3022 O O . ILE A 1 401 ? 6.818 10.501 -8.243 1.00 96.62 401 ILE A O 1
ATOM 3026 N N . ARG A 1 402 ? 7.672 11.723 -6.553 1.00 96.38 402 ARG A N 1
ATOM 3027 C CA . ARG A 1 402 ? 6.364 12.222 -6.096 1.00 96.38 402 ARG A CA 1
ATOM 3028 C C . ARG A 1 402 ? 5.664 13.009 -7.199 1.00 96.38 402 ARG A C 1
ATOM 3030 O O . ARG A 1 402 ? 4.507 12.731 -7.502 1.00 96.38 402 ARG A O 1
ATOM 3037 N N . ARG A 1 403 ? 6.392 13.914 -7.860 1.00 95.38 403 ARG A N 1
ATOM 3038 C CA . ARG A 1 403 ? 5.876 14.703 -8.985 1.00 95.38 403 ARG A CA 1
ATOM 3039 C C . ARG A 1 403 ? 5.344 13.810 -10.105 1.00 95.38 403 ARG A C 1
ATOM 3041 O O . ARG A 1 403 ? 4.237 14.029 -10.584 1.00 95.38 403 ARG A O 1
ATOM 3048 N N . SER A 1 404 ? 6.104 12.796 -10.499 1.00 96.19 404 SER A N 1
ATOM 3049 C CA . SER A 1 404 ? 5.725 11.881 -11.579 1.00 96.19 404 SER A CA 1
ATOM 3050 C C . SER A 1 404 ? 4.540 10.995 -11.204 1.00 96.19 404 SER A C 1
ATOM 3052 O O . SER A 1 404 ? 3.649 10.785 -12.026 1.00 96.19 404 SER A O 1
ATOM 3054 N N . ALA A 1 405 ? 4.484 10.528 -9.955 1.00 96.44 405 ALA A N 1
ATOM 3055 C CA . ALA A 1 405 ? 3.349 9.773 -9.437 1.00 96.44 405 ALA A CA 1
ATOM 3056 C C . ALA A 1 405 ? 2.057 10.611 -9.397 1.00 96.44 405 ALA A C 1
ATOM 3058 O O . ALA A 1 405 ? 0.977 10.083 -9.657 1.00 96.44 405 ALA A O 1
ATOM 3059 N N . ASP A 1 406 ? 2.158 11.911 -9.104 1.00 96.19 406 ASP A N 1
ATOM 3060 C CA . ASP A 1 406 ? 1.001 12.806 -8.994 1.00 96.19 406 ASP A CA 1
ATOM 3061 C C . ASP A 1 406 ? 0.500 13.345 -10.348 1.00 96.19 406 ASP A C 1
ATOM 3063 O O . ASP A 1 406 ? -0.674 13.702 -10.458 1.00 96.19 406 ASP A O 1
ATOM 3067 N N . LEU A 1 407 ? 1.342 13.376 -11.390 1.00 93.88 407 LEU A N 1
ATOM 3068 C CA . LEU A 1 407 ? 0.936 13.805 -12.740 1.00 93.88 407 LEU A CA 1
ATOM 3069 C C . LEU A 1 407 ? -0.090 12.860 -13.385 1.00 93.88 407 LEU A C 1
ATOM 3071 O O . LEU A 1 407 ? -0.926 13.308 -14.167 1.00 93.88 407 LEU A O 1
ATOM 3075 N N . GLY A 1 408 ? -0.048 11.570 -13.041 1.00 93.19 408 GLY A N 1
ATOM 3076 C CA . GLY A 1 408 ? -0.920 10.543 -13.608 1.00 93.19 408 GLY A CA 1
ATOM 3077 C C . GLY A 1 408 ? -0.543 10.158 -15.045 1.00 93.19 408 GLY A C 1
ATOM 3078 O O . GLY A 1 408 ? -0.412 10.995 -15.935 1.00 93.19 408 GLY A O 1
ATOM 3079 N N . GLY A 1 409 ? -0.392 8.857 -15.293 1.00 95.25 409 GLY A N 1
ATOM 3080 C CA . GLY A 1 409 ? -0.056 8.315 -16.617 1.00 95.25 409 GLY A CA 1
ATOM 3081 C C . GLY A 1 409 ? 1.012 7.227 -16.585 1.00 95.25 409 GLY A C 1
ATOM 3082 O O . GLY A 1 409 ? 1.060 6.415 -17.501 1.00 95.25 409 GLY A O 1
ATOM 3083 N N . PHE A 1 410 ? 1.826 7.178 -15.528 1.00 98.25 410 PHE A N 1
ATOM 3084 C CA . PHE A 1 410 ? 2.750 6.073 -15.300 1.00 98.25 410 PHE A CA 1
ATOM 3085 C C . PHE A 1 410 ? 2.012 4.864 -14.728 1.00 98.25 410 PHE A C 1
ATOM 3087 O O . PHE A 1 410 ? 1.273 4.984 -13.751 1.00 98.25 410 PHE A O 1
ATOM 3094 N N . ASP A 1 411 ? 2.262 3.697 -15.312 1.00 98.44 411 ASP A N 1
ATOM 3095 C CA . ASP A 1 411 ? 1.895 2.410 -14.731 1.00 98.44 411 ASP A CA 1
ATOM 3096 C C . ASP A 1 411 ? 2.941 1.968 -13.696 1.00 98.44 411 ASP A C 1
ATOM 3098 O O . ASP A 1 411 ? 2.590 1.327 -12.709 1.00 98.44 411 ASP A O 1
ATOM 3102 N N . GLY A 1 412 ? 4.214 2.335 -13.884 1.00 98.19 412 GLY A N 1
ATOM 3103 C CA . GLY A 1 412 ? 5.287 2.035 -12.938 1.00 98.19 412 GLY A CA 1
ATOM 3104 C C . GLY A 1 412 ? 6.378 3.099 -12.875 1.00 98.19 412 GLY A C 1
ATOM 3105 O O . GLY A 1 412 ? 6.564 3.866 -13.820 1.00 98.19 412 GLY A O 1
ATOM 3106 N N . ILE A 1 413 ? 7.098 3.143 -11.757 1.00 98.56 413 ILE A N 1
ATOM 3107 C CA . ILE A 1 413 ? 8.217 4.062 -11.527 1.00 98.56 413 ILE A CA 1
ATOM 3108 C C . ILE A 1 413 ? 9.398 3.296 -10.925 1.00 98.56 413 ILE A C 1
ATOM 3110 O O . ILE A 1 413 ? 9.246 2.623 -9.903 1.00 98.56 413 ILE A O 1
ATOM 3114 N N . MET A 1 414 ? 10.584 3.452 -11.512 1.00 98.12 414 MET A N 1
ATOM 3115 C CA . MET A 1 414 ? 11.834 3.025 -10.893 1.00 98.12 414 MET A CA 1
ATOM 3116 C C . MET A 1 414 ? 12.270 4.023 -9.825 1.00 98.12 414 MET A C 1
ATOM 3118 O O . MET A 1 414 ? 12.655 5.146 -10.139 1.00 98.12 414 MET A O 1
ATOM 3122 N N . VAL A 1 415 ? 12.222 3.597 -8.566 1.00 96.94 415 VAL A N 1
ATOM 3123 C CA . VAL A 1 415 ? 12.742 4.320 -7.406 1.00 96.94 415 VAL A CA 1
ATOM 3124 C C . VAL A 1 415 ? 14.231 3.998 -7.285 1.00 96.94 415 VAL A C 1
ATOM 3126 O O . VAL A 1 415 ? 14.626 3.027 -6.639 1.00 96.94 415 VAL A O 1
ATOM 3129 N N . ASP A 1 416 ? 15.060 4.791 -7.961 1.00 93.88 416 ASP A N 1
ATOM 3130 C CA . ASP A 1 416 ? 16.496 4.541 -8.070 1.00 93.88 416 ASP A CA 1
ATOM 3131 C C . ASP A 1 416 ? 17.298 5.368 -7.057 1.00 93.88 416 ASP A C 1
ATOM 3133 O O . ASP A 1 416 ? 17.801 6.454 -7.344 1.00 93.88 416 ASP A O 1
ATOM 3137 N N . MET A 1 417 ? 17.420 4.841 -5.841 1.00 92.75 417 MET A N 1
ATOM 3138 C CA . MET A 1 417 ? 18.212 5.453 -4.769 1.00 92.75 417 MET A CA 1
ATOM 3139 C C . MET A 1 417 ? 19.616 4.817 -4.643 1.00 92.75 417 MET A C 1
ATOM 3141 O O . MET A 1 417 ? 20.252 4.942 -3.600 1.00 92.75 417 MET A O 1
ATOM 3145 N N . SER A 1 418 ? 20.113 4.131 -5.684 1.00 85.56 418 SER A N 1
ATOM 3146 C CA . SER A 1 418 ? 21.396 3.385 -5.703 1.00 85.56 418 SER A CA 1
ATOM 3147 C C . SER A 1 418 ? 22.654 4.242 -5.479 1.00 85.56 418 SER A C 1
ATOM 3149 O O . SER A 1 418 ? 23.706 3.758 -5.044 1.00 85.56 418 SER A O 1
ATOM 3151 N N . HIS A 1 419 ? 22.561 5.540 -5.760 1.00 83.81 419 HIS A N 1
ATOM 3152 C CA . HIS A 1 419 ? 23.642 6.502 -5.550 1.00 83.81 419 HIS A CA 1
ATOM 3153 C C . HIS A 1 419 ? 23.802 6.910 -4.074 1.00 83.81 419 HIS A C 1
ATOM 3155 O O . HIS A 1 419 ? 24.859 7.421 -3.703 1.00 83.81 419 HIS A O 1
ATOM 3161 N N . TYR A 1 420 ? 22.802 6.650 -3.225 1.00 84.81 420 TYR A N 1
ATOM 3162 C CA . TYR A 1 420 ? 22.910 6.801 -1.773 1.00 84.81 420 TYR A CA 1
ATOM 3163 C C . TYR A 1 420 ? 23.598 5.590 -1.126 1.00 84.81 420 TYR A C 1
ATOM 3165 O O . TYR A 1 420 ? 23.738 4.523 -1.728 1.00 84.81 420 TYR A O 1
ATOM 3173 N N . GLU A 1 421 ? 24.011 5.747 0.132 1.00 83.19 421 GLU A N 1
ATOM 3174 C CA . GLU A 1 421 ? 24.450 4.621 0.961 1.00 83.19 421 GLU A CA 1
ATOM 3175 C C . GLU A 1 421 ? 23.278 3.682 1.279 1.00 83.19 421 GLU A C 1
ATOM 3177 O O . GLU A 1 421 ? 22.111 4.088 1.273 1.00 83.19 421 GLU A O 1
ATOM 3182 N N . LYS A 1 422 ? 23.581 2.414 1.580 1.00 79.12 422 LYS A N 1
ATOM 3183 C CA . LYS A 1 422 ? 22.584 1.337 1.703 1.00 79.12 422 LYS A CA 1
ATOM 3184 C C . LYS A 1 422 ? 21.419 1.690 2.634 1.00 79.12 422 LYS A C 1
ATOM 3186 O O . LYS A 1 422 ? 20.260 1.478 2.275 1.00 79.12 422 LYS A O 1
ATOM 3191 N N . GLU A 1 423 ? 21.698 2.209 3.828 1.00 81.56 423 GLU A N 1
ATOM 3192 C CA . GLU A 1 423 ? 20.667 2.546 4.814 1.00 81.56 423 GLU A CA 1
ATOM 3193 C C . GLU A 1 423 ? 19.735 3.662 4.326 1.00 81.56 423 GLU A C 1
ATOM 3195 O O . GLU A 1 423 ? 18.520 3.584 4.531 1.00 81.56 423 GLU A O 1
ATOM 3200 N N . GLU A 1 424 ? 20.287 4.677 3.658 1.00 83.44 424 GLU A N 1
ATOM 3201 C CA . GLU A 1 424 ? 19.525 5.804 3.121 1.00 83.44 424 GLU A CA 1
ATOM 3202 C C . GLU A 1 424 ? 18.709 5.384 1.894 1.00 83.44 424 GLU A C 1
ATOM 3204 O O . GLU A 1 424 ? 17.514 5.679 1.837 1.00 83.44 424 GLU A O 1
ATOM 3209 N N . ASN A 1 425 ? 19.290 4.586 0.989 1.00 84.12 425 ASN A N 1
ATOM 3210 C CA . ASN A 1 425 ? 18.570 3.954 -0.118 1.00 84.12 425 ASN A CA 1
ATOM 3211 C C . ASN A 1 425 ? 17.360 3.164 0.408 1.00 84.12 425 ASN A C 1
ATOM 3213 O O . ASN A 1 425 ? 16.228 3.385 -0.021 1.00 84.12 425 ASN A O 1
ATOM 3217 N N . MET A 1 426 ? 17.566 2.301 1.404 1.00 84.31 426 MET A N 1
ATOM 3218 C CA . MET A 1 426 ? 16.502 1.493 2.003 1.00 84.31 426 MET A CA 1
ATOM 3219 C C . MET A 1 426 ? 15.410 2.352 2.664 1.00 84.31 426 MET A C 1
ATOM 3221 O O . MET A 1 426 ? 14.220 2.029 2.588 1.00 84.31 426 MET A O 1
ATOM 3225 N N . GLN A 1 427 ? 15.790 3.436 3.346 1.00 86.25 427 GLN A N 1
ATOM 3226 C CA . GLN A 1 427 ? 14.842 4.340 3.993 1.00 86.25 427 GLN A CA 1
ATOM 3227 C C . GLN A 1 427 ? 13.993 5.103 2.971 1.00 86.25 427 GLN A C 1
ATOM 3229 O O . GLN A 1 427 ? 12.765 5.082 3.082 1.00 86.25 427 GLN A O 1
ATOM 3234 N N . LEU A 1 428 ? 14.631 5.742 1.987 1.00 85.62 428 LEU A N 1
ATOM 3235 C CA . LEU A 1 428 ? 13.953 6.513 0.945 1.00 85.62 428 LEU A CA 1
ATOM 3236 C C . LEU A 1 428 ? 13.086 5.606 0.069 1.00 85.62 428 LEU A C 1
ATOM 3238 O O . LEU A 1 428 ? 11.913 5.907 -0.158 1.00 85.62 428 LEU A O 1
ATOM 3242 N N . SER A 1 429 ? 13.617 4.451 -0.340 1.00 89.31 429 SER A N 1
ATOM 3243 C CA . SER A 1 429 ? 12.878 3.465 -1.130 1.00 89.31 429 SER A CA 1
ATOM 3244 C C . SER A 1 429 ? 11.618 2.996 -0.409 1.00 89.31 429 SER A C 1
ATOM 3246 O O . SER A 1 429 ? 10.565 2.922 -1.030 1.00 89.31 429 SER A O 1
ATOM 3248 N N . ARG A 1 430 ? 11.661 2.755 0.910 1.00 88.38 430 ARG A N 1
ATOM 3249 C CA . ARG A 1 430 ? 10.467 2.355 1.677 1.00 88.38 430 ARG A CA 1
ATOM 3250 C C . ARG A 1 430 ? 9.340 3.381 1.575 1.00 88.38 430 ARG A C 1
ATOM 3252 O O . ARG A 1 430 ? 8.202 3.009 1.304 1.00 88.38 430 ARG A O 1
ATOM 3259 N N . GLU A 1 431 ? 9.658 4.653 1.800 1.00 89.31 431 GLU A N 1
ATOM 3260 C CA . GLU A 1 431 ? 8.675 5.738 1.755 1.00 89.31 431 GLU A CA 1
ATOM 3261 C C . GLU A 1 431 ? 8.092 5.907 0.344 1.00 89.31 431 GLU A C 1
ATOM 3263 O O . GLU A 1 431 ? 6.879 6.023 0.161 1.00 89.31 431 GLU A O 1
ATOM 3268 N N . LEU A 1 432 ? 8.958 5.896 -0.668 1.00 92.06 432 LEU A N 1
ATOM 3269 C CA . LEU A 1 432 ? 8.586 6.178 -2.052 1.00 92.06 432 LEU A CA 1
ATOM 3270 C C . LEU A 1 432 ? 7.835 5.010 -2.702 1.00 92.06 432 LEU A C 1
ATOM 3272 O O . LEU A 1 432 ? 6.898 5.241 -3.471 1.00 92.06 432 LEU A O 1
ATOM 3276 N N . VAL A 1 433 ? 8.171 3.770 -2.336 1.00 93.38 433 VAL A N 1
ATOM 3277 C CA . VAL A 1 433 ? 7.409 2.573 -2.717 1.00 93.38 433 VAL A CA 1
ATOM 3278 C C . VAL A 1 433 ? 5.999 2.635 -2.146 1.00 93.38 433 VAL A C 1
ATOM 3280 O O . VAL A 1 433 ? 5.035 2.437 -2.882 1.00 93.38 433 VAL A O 1
ATOM 3283 N N . GLU A 1 434 ? 5.836 2.991 -0.868 1.00 88.44 434 GLU A N 1
ATOM 3284 C CA . GLU A 1 434 ? 4.508 3.166 -0.270 1.00 88.44 434 GLU A CA 1
ATOM 3285 C C . GLU A 1 434 ? 3.711 4.289 -0.962 1.00 88.44 434 GLU A C 1
ATOM 3287 O O . GLU A 1 434 ? 2.523 4.119 -1.271 1.00 88.44 434 GLU A O 1
ATOM 3292 N N . TYR A 1 435 ? 4.374 5.404 -1.286 1.00 89.19 435 TYR A N 1
ATOM 3293 C CA . TYR A 1 435 ? 3.765 6.531 -1.995 1.00 89.19 435 TYR A CA 1
ATO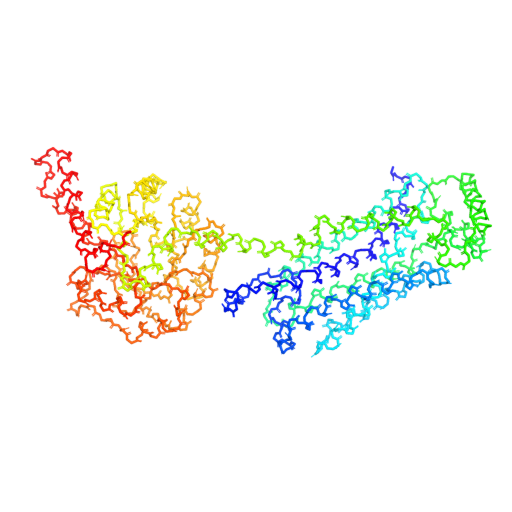M 3294 C C . TYR A 1 435 ? 3.210 6.132 -3.368 1.00 89.19 435 TYR A C 1
ATOM 3296 O O . TYR A 1 435 ? 2.049 6.439 -3.669 1.00 89.19 435 TYR A O 1
ATOM 3304 N N . CYS A 1 436 ? 4.001 5.415 -4.172 1.00 95.25 436 CYS A N 1
ATOM 3305 C CA . CYS A 1 436 ? 3.603 4.929 -5.496 1.00 95.25 436 CYS A CA 1
ATOM 3306 C C . CYS A 1 436 ? 2.513 3.855 -5.393 1.00 95.25 436 CYS A C 1
ATOM 3308 O O . CYS A 1 436 ? 1.460 3.965 -6.029 1.00 95.25 436 CYS A O 1
ATOM 3310 N N . ASN A 1 437 ? 2.704 2.877 -4.504 1.00 91.88 437 ASN A N 1
ATOM 3311 C CA . ASN A 1 437 ? 1.779 1.764 -4.324 1.00 91.88 437 ASN A CA 1
ATOM 3312 C C . ASN A 1 437 ? 0.379 2.245 -3.927 1.00 91.88 437 ASN A C 1
ATOM 3314 O O . ASN A 1 437 ? -0.616 1.776 -4.480 1.00 91.88 437 ASN A O 1
ATOM 3318 N N . SER A 1 438 ? 0.276 3.238 -3.034 1.00 89.00 438 SER A N 1
ATOM 3319 C CA . SER A 1 438 ? -1.013 3.828 -2.625 1.00 89.00 438 SER A CA 1
ATOM 3320 C C . SER A 1 438 ? -1.826 4.438 -3.782 1.00 89.00 438 SER A C 1
ATOM 3322 O O . SER A 1 438 ? -3.040 4.621 -3.656 1.00 89.00 438 SER A O 1
ATOM 3324 N N . ARG A 1 439 ? -1.174 4.709 -4.921 1.00 91.88 439 ARG A N 1
ATOM 3325 C CA . ARG A 1 439 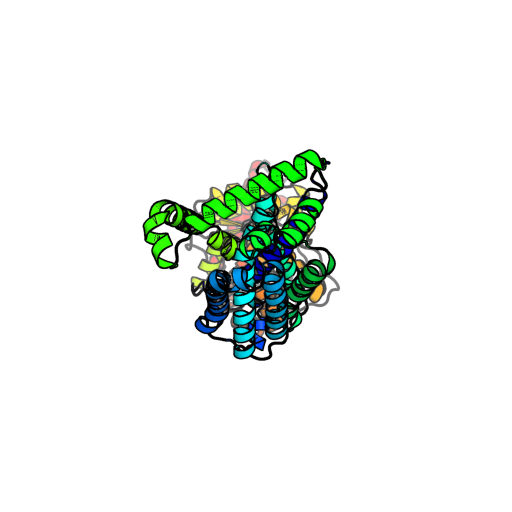? -1.761 5.238 -6.163 1.00 91.88 439 ARG A CA 1
ATOM 3326 C C . ARG A 1 439 ? -1.942 4.170 -7.248 1.00 91.88 439 ARG A C 1
ATOM 3328 O O . ARG A 1 439 ? -2.419 4.492 -8.329 1.00 91.88 439 ARG A O 1
ATOM 3335 N N . GLY A 1 440 ? -1.609 2.909 -6.968 1.00 93.81 440 GLY A N 1
ATOM 3336 C CA . GLY A 1 440 ? -1.677 1.813 -7.940 1.00 93.81 440 GLY A CA 1
ATOM 3337 C C . GLY A 1 440 ? -0.530 1.791 -8.952 1.00 93.81 440 GLY A C 1
ATOM 3338 O O . GLY A 1 440 ? -0.643 1.102 -9.965 1.00 93.81 440 GLY A O 1
ATOM 3339 N N . ILE A 1 441 ? 0.548 2.533 -8.685 1.00 97.62 441 ILE A N 1
ATOM 3340 C CA . ILE A 1 441 ? 1.757 2.584 -9.511 1.00 97.62 441 ILE A CA 1
ATOM 3341 C C . ILE A 1 441 ? 2.740 1.557 -8.955 1.00 97.62 441 ILE A C 1
ATOM 3343 O O . ILE A 1 441 ? 3.068 1.611 -7.770 1.00 97.62 441 ILE A O 1
ATOM 3347 N N . ILE A 1 442 ? 3.190 0.630 -9.798 1.00 97.56 442 ILE A N 1
ATOM 3348 C CA . ILE A 1 442 ? 4.151 -0.406 -9.397 1.00 97.56 442 ILE A CA 1
ATOM 3349 C C . ILE A 1 442 ? 5.558 0.175 -9.304 1.00 97.56 442 ILE A C 1
ATOM 3351 O O . ILE A 1 442 ? 5.846 1.217 -9.901 1.00 97.56 442 ILE A O 1
ATOM 3355 N N . THR A 1 443 ? 6.449 -0.501 -8.584 1.00 98.06 443 THR A N 1
ATOM 3356 C CA . THR A 1 443 ? 7.803 0.021 -8.367 1.00 98.06 443 THR A CA 1
ATOM 3357 C C . THR A 1 443 ? 8.911 -0.943 -8.752 1.00 98.06 443 THR A C 1
ATOM 3359 O O . THR A 1 443 ? 8.846 -2.147 -8.492 1.00 98.06 443 THR A O 1
ATOM 3362 N N . GLU A 1 444 ? 9.942 -0.371 -9.367 1.00 98.25 444 GLU A N 1
ATOM 3363 C CA . GLU A 1 444 ? 11.233 -0.998 -9.637 1.00 98.25 444 GLU A CA 1
ATOM 3364 C C . GLU A 1 444 ? 12.294 -0.371 -8.727 1.00 98.25 444 GLU A C 1
ATOM 3366 O O . GLU A 1 444 ? 12.243 0.831 -8.480 1.00 98.25 444 GLU A O 1
ATOM 3371 N N . VAL A 1 445 ? 13.242 -1.154 -8.214 1.00 95.50 445 VAL A N 1
ATOM 3372 C CA . VAL A 1 445 ? 14.367 -0.639 -7.410 1.00 95.50 445 VAL A CA 1
ATOM 3373 C C . VAL A 1 445 ? 15.684 -1.290 -7.806 1.00 95.50 445 VAL A C 1
ATOM 3375 O O . VAL A 1 445 ? 15.712 -2.420 -8.305 1.00 95.50 445 VAL A O 1
ATOM 3378 N N . GLU A 1 446 ? 16.777 -0.602 -7.492 1.00 91.69 446 GLU A N 1
ATOM 3379 C CA . GLU A 1 446 ? 18.142 -1.086 -7.666 1.00 91.69 446 GLU A CA 1
ATOM 3380 C C . GLU A 1 446 ? 18.809 -1.318 -6.289 1.00 91.69 446 GLU A C 1
ATOM 3382 O O . GLU A 1 446 ? 19.203 -0.366 -5.612 1.00 91.69 446 GLU A O 1
ATOM 3387 N N . PRO A 1 447 ? 18.921 -2.578 -5.824 1.00 81.38 447 PRO A N 1
ATOM 3388 C CA . PRO A 1 447 ? 19.508 -2.943 -4.527 1.00 81.38 447 PRO A CA 1
ATOM 3389 C C . PRO A 1 447 ? 21.049 -3.001 -4.545 1.00 81.38 447 PRO A C 1
ATOM 3391 O O . PRO A 1 447 ? 21.657 -3.710 -3.747 1.00 81.38 447 PRO A O 1
ATOM 3394 N N . GLY A 1 448 ? 21.686 -2.334 -5.503 1.00 80.75 448 GLY A N 1
ATOM 3395 C CA . GLY A 1 448 ? 23.133 -2.272 -5.692 1.00 80.75 448 GLY A CA 1
ATOM 3396 C C . GLY A 1 448 ? 23.506 -0.940 -6.329 1.00 80.75 448 GLY A C 1
ATOM 3397 O O . GLY A 1 448 ? 22.762 0.025 -6.184 1.00 80.75 448 GLY A O 1
ATOM 3398 N N . ARG A 1 449 ? 24.644 -0.900 -7.022 1.00 82.56 449 ARG A N 1
ATOM 3399 C CA . ARG A 1 449 ? 25.040 0.238 -7.853 1.00 82.56 449 ARG A CA 1
ATOM 3400 C C . ARG A 1 449 ? 25.640 -0.262 -9.154 1.00 82.56 449 ARG A C 1
ATOM 3402 O O . ARG A 1 449 ? 26.743 -0.815 -9.154 1.00 82.56 449 ARG A O 1
ATOM 3409 N N . ILE A 1 450 ? 24.894 -0.085 -10.235 1.00 80.19 450 ILE A N 1
ATOM 3410 C CA . ILE A 1 450 ? 25.340 -0.329 -11.598 1.00 80.19 450 ILE A CA 1
ATOM 3411 C C . ILE A 1 450 ? 26.159 0.880 -12.049 1.00 80.19 450 ILE A C 1
ATOM 3413 O O . ILE A 1 450 ? 25.691 2.014 -12.015 1.00 80.19 450 ILE A O 1
ATOM 3417 N N . ASN A 1 451 ? 27.397 0.642 -12.477 1.00 77.38 451 ASN A N 1
ATOM 3418 C CA . ASN A 1 451 ? 28.252 1.720 -12.964 1.00 77.38 451 ASN A CA 1
ATOM 3419 C C . ASN A 1 451 ? 27.909 2.106 -14.412 1.00 77.38 451 ASN A C 1
ATOM 3421 O O . ASN A 1 451 ? 27.449 1.267 -15.187 1.00 77.38 451 ASN A O 1
ATOM 3425 N N . GLY A 1 452 ? 28.218 3.342 -14.806 1.00 71.12 452 GLY A N 1
ATOM 3426 C CA . GLY A 1 452 ? 28.151 3.826 -16.187 1.00 71.12 452 GLY A CA 1
ATOM 3427 C C . GLY A 1 452 ? 27.354 5.122 -16.339 1.00 71.12 452 GLY A C 1
ATOM 3428 O O . GLY A 1 452 ? 26.952 5.734 -15.356 1.00 71.12 452 GLY A O 1
ATOM 3429 N N . CYS A 1 453 ? 27.146 5.546 -17.587 1.00 72.81 453 CYS A N 1
ATOM 3430 C CA . CYS A 1 453 ? 26.414 6.770 -17.915 1.00 72.81 453 CYS A CA 1
ATOM 3431 C C . CYS A 1 453 ? 25.712 6.630 -19.277 1.00 72.81 453 CYS A C 1
ATOM 3433 O O . CYS A 1 453 ? 26.274 6.070 -20.223 1.00 72.81 453 CYS A O 1
ATOM 3435 N N . GLU A 1 454 ? 24.490 7.152 -19.374 1.00 70.69 454 GLU A N 1
ATOM 3436 C CA . GLU A 1 454 ? 23.708 7.305 -20.607 1.00 70.69 454 GLU A CA 1
ATOM 3437 C C . GLU A 1 454 ? 22.949 8.640 -20.558 1.00 70.69 454 GLU A C 1
ATOM 3439 O O . GLU A 1 454 ? 22.763 9.216 -19.487 1.00 70.69 454 GLU A O 1
ATOM 3444 N N . ASP A 1 455 ? 22.494 9.145 -21.707 1.00 65.38 455 ASP A N 1
ATOM 3445 C CA . ASP A 1 455 ? 21.722 10.392 -21.748 1.00 65.38 455 ASP A CA 1
ATOM 3446 C C . ASP A 1 455 ? 20.434 10.262 -20.911 1.00 65.38 455 ASP A C 1
ATOM 3448 O O . ASP A 1 455 ? 19.623 9.364 -21.140 1.00 65.38 455 ASP A O 1
ATOM 3452 N N . GLY A 1 456 ? 20.245 11.135 -19.922 1.00 53.16 456 GLY A N 1
ATOM 3453 C CA . GLY A 1 456 ? 19.126 11.070 -18.973 1.00 53.16 456 GLY A CA 1
ATOM 3454 C C . GLY A 1 456 ? 19.365 10.255 -17.691 1.00 53.16 456 GLY A C 1
ATOM 3455 O O . GLY A 1 456 ? 18.459 10.216 -16.860 1.00 53.16 456 GLY A O 1
ATOM 3456 N N . ILE A 1 457 ? 20.553 9.665 -17.493 1.00 71.88 457 ILE A N 1
ATOM 3457 C CA . ILE A 1 457 ? 20.974 8.988 -16.250 1.00 71.88 457 ILE A CA 1
ATOM 3458 C C . ILE A 1 457 ? 22.166 9.747 -15.646 1.00 71.88 457 ILE A C 1
ATOM 3460 O O . ILE A 1 457 ? 23.058 10.176 -16.378 1.00 71.88 457 ILE A O 1
ATOM 3464 N N . ALA A 1 458 ? 22.200 9.934 -14.321 1.00 70.31 458 ALA A N 1
ATOM 3465 C CA . ALA A 1 458 ? 23.349 10.560 -13.664 1.00 70.31 458 ALA A CA 1
ATOM 3466 C C . ALA A 1 458 ? 24.625 9.710 -13.804 1.00 70.31 458 ALA A C 1
ATOM 3468 O O . ALA A 1 458 ? 24.581 8.484 -13.739 1.00 70.31 458 ALA A O 1
ATOM 3469 N N . ASP A 1 459 ? 25.766 10.380 -13.962 1.00 71.69 459 ASP A N 1
ATOM 3470 C CA . ASP A 1 459 ? 27.067 9.729 -14.101 1.00 71.69 459 ASP A CA 1
ATOM 3471 C C . ASP A 1 459 ? 27.558 9.160 -12.759 1.00 71.69 459 ASP A C 1
ATOM 3473 O O . ASP A 1 459 ? 27.575 9.862 -11.744 1.00 71.69 459 ASP A O 1
ATOM 3477 N N . THR A 1 460 ? 27.985 7.897 -12.759 1.00 64.81 460 THR A N 1
ATOM 3478 C CA . THR A 1 460 ? 28.579 7.224 -11.595 1.00 64.81 460 THR A CA 1
ATOM 3479 C C . THR A 1 460 ? 30.114 7.197 -11.642 1.00 64.81 460 THR A C 1
ATOM 3481 O O . THR A 1 460 ? 30.740 6.418 -10.914 1.00 64.81 460 THR A O 1
ATOM 3484 N N . GLU A 1 461 ? 30.756 7.975 -12.522 1.00 63.62 461 GLU A N 1
ATOM 3485 C CA . GLU A 1 461 ? 32.215 8.027 -12.653 1.00 63.62 461 GLU A CA 1
ATOM 3486 C C . GLU A 1 461 ? 32.893 8.354 -11.304 1.00 63.62 461 GLU A C 1
ATOM 3488 O O . GLU A 1 461 ? 32.639 9.374 -10.664 1.00 63.62 461 GLU A O 1
ATOM 3493 N N . GLY A 1 462 ? 33.768 7.451 -10.843 1.00 58.41 462 GLY A N 1
ATOM 3494 C CA . GLY A 1 462 ? 34.475 7.568 -9.561 1.00 58.41 462 GLY A CA 1
ATOM 3495 C C . GLY A 1 462 ? 33.795 6.895 -8.360 1.00 58.41 462 GLY A C 1
ATOM 3496 O O . GLY A 1 462 ? 34.402 6.857 -7.288 1.00 58.41 462 GLY A O 1
ATOM 3497 N N . MET A 1 463 ? 32.596 6.326 -8.518 1.00 68.06 463 MET A N 1
ATOM 3498 C CA . MET A 1 463 ? 31.945 5.501 -7.491 1.00 68.06 463 MET A CA 1
ATOM 3499 C C . MET A 1 463 ? 32.349 4.020 -7.599 1.00 68.06 463 MET A C 1
ATOM 3501 O O . MET A 1 463 ? 32.603 3.499 -8.686 1.00 68.06 463 MET A O 1
ATOM 3505 N N . GLU A 1 464 ? 32.416 3.324 -6.458 1.00 73.00 464 GLU A N 1
ATOM 3506 C CA . GLU A 1 464 ? 32.656 1.875 -6.425 1.00 73.00 464 GLU A CA 1
ATOM 3507 C C . GLU A 1 464 ? 31.407 1.111 -6.899 1.00 73.00 464 GLU A C 1
ATOM 3509 O O . GLU A 1 464 ? 30.291 1.438 -6.487 1.00 73.00 464 GLU A O 1
ATOM 3514 N N . GLU A 1 465 ? 31.606 0.102 -7.760 1.00 77.69 465 GLU A N 1
ATOM 3515 C CA . GLU A 1 465 ? 30.547 -0.818 -8.201 1.00 77.69 465 GLU A CA 1
ATOM 3516 C C . GLU A 1 465 ? 30.075 -1.660 -7.012 1.00 77.69 465 GLU A C 1
ATOM 3518 O O . GLU A 1 465 ? 30.885 -2.310 -6.346 1.00 77.69 465 GLU A O 1
ATOM 3523 N N . ILE A 1 466 ? 28.763 -1.711 -6.776 1.00 83.06 466 ILE A N 1
ATOM 3524 C CA . ILE A 1 466 ? 28.188 -2.507 -5.687 1.00 83.06 466 ILE A CA 1
ATOM 3525 C C . ILE A 1 466 ? 27.316 -3.601 -6.293 1.00 83.06 466 ILE A C 1
ATOM 3527 O O . ILE A 1 466 ? 26.169 -3.372 -6.677 1.00 83.06 466 ILE A O 1
ATOM 3531 N N . LEU A 1 467 ? 27.866 -4.815 -6.367 1.00 90.19 467 LEU A N 1
ATOM 3532 C CA . LEU A 1 467 ? 27.144 -5.982 -6.868 1.00 90.19 467 LEU A CA 1
ATOM 3533 C C . LEU A 1 467 ? 26.074 -6.439 -5.874 1.00 90.19 467 LEU A C 1
ATOM 3535 O O . LEU A 1 467 ? 26.390 -6.797 -4.738 1.00 90.19 467 LEU A O 1
ATOM 3539 N N . THR A 1 468 ? 24.839 -6.574 -6.349 1.00 93.19 468 THR A N 1
ATOM 3540 C CA . THR A 1 468 ? 23.687 -6.995 -5.547 1.00 93.19 468 THR A CA 1
ATOM 3541 C C . THR A 1 468 ? 23.908 -8.361 -4.906 1.00 93.19 468 THR A C 1
ATOM 3543 O O . THR A 1 468 ? 24.305 -9.329 -5.570 1.00 93.19 468 THR A O 1
ATOM 3546 N N . THR A 1 469 ? 23.620 -8.471 -3.613 1.00 91.75 469 THR A N 1
ATOM 3547 C CA . THR A 1 469 ? 23.589 -9.753 -2.897 1.00 91.75 469 THR A CA 1
ATOM 3548 C C . THR A 1 469 ? 22.164 -10.322 -2.799 1.00 91.75 469 THR A C 1
ATOM 3550 O O . THR A 1 469 ? 21.190 -9.569 -2.855 1.00 91.75 469 THR A O 1
ATOM 3553 N N . PRO A 1 470 ? 21.993 -11.653 -2.665 1.00 91.88 470 PRO A N 1
ATOM 3554 C CA . PRO A 1 470 ? 20.679 -12.255 -2.415 1.00 91.88 470 PRO A CA 1
ATOM 3555 C C . PRO A 1 470 ? 20.002 -11.728 -1.143 1.00 91.88 470 PRO A C 1
ATOM 3557 O O . PRO A 1 470 ? 18.784 -11.573 -1.113 1.00 91.88 470 PRO A O 1
ATOM 3560 N N . GLU A 1 471 ? 20.787 -11.442 -0.104 1.00 89.25 471 GLU A N 1
ATOM 3561 C CA . GLU A 1 471 ? 20.307 -10.912 1.170 1.00 89.25 471 GLU A CA 1
ATOM 3562 C C . GLU A 1 471 ? 19.760 -9.487 1.011 1.00 89.25 471 GLU A C 1
ATOM 3564 O O . GLU A 1 471 ? 18.654 -9.206 1.467 1.00 89.25 471 GLU A O 1
ATOM 3569 N N . GLU A 1 472 ? 20.474 -8.613 0.296 1.00 88.31 472 GLU A N 1
ATOM 3570 C CA . GLU A 1 472 ? 19.976 -7.272 -0.040 1.00 88.31 472 GLU A CA 1
ATOM 3571 C C . GLU A 1 472 ? 18.723 -7.336 -0.903 1.00 88.31 472 GLU A C 1
ATOM 3573 O O . GLU A 1 472 ? 17.748 -6.643 -0.626 1.00 88.31 472 GLU A O 1
ATOM 3578 N N . ALA A 1 473 ? 18.704 -8.205 -1.915 1.00 91.12 473 ALA A N 1
ATOM 3579 C CA . ALA A 1 473 ? 17.519 -8.381 -2.742 1.00 91.12 473 ALA A CA 1
ATOM 3580 C C . ALA A 1 473 ? 16.289 -8.764 -1.895 1.00 91.12 473 ALA A C 1
ATOM 3582 O O . ALA A 1 473 ? 15.206 -8.220 -2.100 1.00 91.12 473 ALA A O 1
ATOM 3583 N N . GLU A 1 474 ? 16.458 -9.637 -0.897 1.00 89.81 474 GLU A N 1
ATOM 3584 C CA . GLU A 1 474 ? 15.397 -10.010 0.043 1.00 89.81 474 GLU A CA 1
ATOM 3585 C C . GLU A 1 474 ? 14.944 -8.838 0.931 1.00 89.81 474 GLU A C 1
ATOM 3587 O O . GLU A 1 474 ? 13.746 -8.692 1.184 1.00 89.81 474 GLU A O 1
ATOM 3592 N N . GLU A 1 475 ? 15.866 -7.985 1.389 1.00 86.19 475 GLU A N 1
ATOM 3593 C CA . GLU A 1 475 ? 15.536 -6.771 2.150 1.00 86.19 475 GLU A CA 1
ATOM 3594 C C . GLU A 1 475 ? 14.661 -5.815 1.321 1.00 86.19 475 GLU A C 1
ATOM 3596 O O . GLU A 1 475 ? 13.652 -5.310 1.819 1.00 86.19 475 GLU A O 1
ATOM 3601 N N . PHE A 1 476 ? 14.985 -5.619 0.040 1.00 86.44 476 PHE A N 1
ATOM 3602 C CA . PHE A 1 476 ? 14.200 -4.767 -0.857 1.00 86.44 476 PHE A CA 1
ATOM 3603 C C . PHE A 1 476 ? 12.844 -5.383 -1.234 1.00 86.44 476 PHE A C 1
ATOM 3605 O O . PHE A 1 476 ? 11.846 -4.666 -1.301 1.00 86.44 476 PHE A O 1
ATOM 3612 N N . VAL A 1 477 ? 12.750 -6.711 -1.386 1.00 88.50 477 VAL A N 1
ATOM 3613 C CA . VAL A 1 477 ? 11.463 -7.413 -1.582 1.00 88.50 477 VAL A CA 1
ATOM 3614 C C . VAL A 1 477 ? 10.484 -7.112 -0.439 1.00 88.50 477 VAL A C 1
ATOM 3616 O O . VAL A 1 477 ? 9.282 -6.965 -0.675 1.00 88.50 477 VAL A O 1
ATOM 3619 N N . GLN A 1 478 ? 10.970 -6.971 0.800 1.00 82.31 478 GLN A N 1
ATOM 3620 C CA . GLN A 1 478 ? 10.123 -6.664 1.963 1.00 82.31 478 GLN A CA 1
ATOM 3621 C C . GLN A 1 478 ? 9.496 -5.264 1.915 1.00 82.31 478 GLN A C 1
ATOM 3623 O O . GLN A 1 478 ? 8.509 -5.029 2.615 1.00 82.31 478 GLN A O 1
ATOM 3628 N N . LEU A 1 479 ? 10.016 -4.354 1.084 1.00 85.44 479 LEU A N 1
ATOM 3629 C CA . LEU A 1 479 ? 9.421 -3.032 0.870 1.00 85.44 479 LEU A CA 1
ATOM 3630 C C . LEU A 1 479 ? 8.114 -3.097 0.066 1.00 85.44 479 LEU A C 1
ATOM 3632 O O . LEU A 1 479 ? 7.340 -2.144 0.084 1.00 85.44 479 LEU A O 1
ATOM 3636 N N . GLY A 1 480 ? 7.838 -4.221 -0.604 1.00 86.44 480 GLY A N 1
ATOM 3637 C CA . GLY A 1 480 ? 6.667 -4.372 -1.467 1.00 86.44 480 GLY A CA 1
ATOM 3638 C C . GLY A 1 480 ? 6.871 -3.810 -2.873 1.00 86.44 480 GLY A C 1
ATOM 3639 O O . GLY A 1 480 ? 5.918 -3.300 -3.458 1.00 86.44 480 GLY A O 1
ATOM 3640 N N . ILE A 1 481 ? 8.103 -3.894 -3.380 1.00 93.75 481 ILE A N 1
ATOM 3641 C CA . ILE A 1 481 ? 8.452 -3.634 -4.783 1.00 93.75 481 ILE A CA 1
ATOM 3642 C C . ILE A 1 481 ? 7.867 -4.710 -5.704 1.00 93.75 481 ILE A C 1
ATOM 3644 O O . ILE A 1 481 ? 7.593 -5.833 -5.270 1.00 93.75 481 ILE A O 1
ATOM 3648 N N . ASP A 1 482 ? 7.751 -4.399 -6.990 1.00 96.25 482 ASP A N 1
ATOM 3649 C CA . ASP A 1 482 ? 7.321 -5.352 -8.015 1.00 96.25 482 ASP A CA 1
ATOM 3650 C C . ASP A 1 482 ? 8.495 -5.881 -8.831 1.00 96.25 482 ASP A C 1
ATOM 3652 O O . ASP A 1 482 ? 8.527 -7.068 -9.181 1.00 96.25 482 ASP A O 1
ATOM 3656 N N . TRP A 1 483 ? 9.459 -5.007 -9.119 1.00 98.06 483 TRP A N 1
ATOM 3657 C CA . TRP A 1 483 ? 10.598 -5.272 -9.987 1.00 98.06 483 TRP A CA 1
ATOM 3658 C C . TRP A 1 483 ? 11.921 -4.923 -9.300 1.00 98.06 483 TRP A C 1
ATOM 3660 O O . TRP A 1 483 ? 11.992 -4.032 -8.456 1.00 98.06 483 TRP A O 1
ATOM 3670 N N . LEU A 1 484 ? 12.976 -5.647 -9.663 1.00 96.88 484 LEU A N 1
ATOM 3671 C CA . LEU A 1 484 ? 14.309 -5.484 -9.096 1.00 96.88 484 LEU A CA 1
ATOM 3672 C C . LEU A 1 484 ? 15.346 -5.531 -10.214 1.00 96.88 484 LEU A C 1
ATOM 3674 O O . LEU A 1 484 ? 15.376 -6.489 -10.990 1.00 96.88 484 LEU A O 1
ATOM 3678 N N . ALA A 1 485 ? 16.195 -4.510 -10.269 1.00 96.56 485 ALA A N 1
ATOM 3679 C CA . ALA A 1 485 ? 17.310 -4.389 -11.199 1.00 96.56 485 ALA A CA 1
ATOM 3680 C C . ALA A 1 485 ? 18.616 -4.787 -10.490 1.00 96.56 485 ALA A C 1
ATOM 3682 O O . ALA A 1 485 ? 19.186 -3.978 -9.763 1.00 96.56 485 ALA A O 1
ATOM 3683 N N . PRO A 1 486 ? 19.086 -6.045 -10.593 1.00 95.62 486 PRO A N 1
ATOM 3684 C CA . PRO A 1 486 ? 20.287 -6.457 -9.883 1.00 95.62 486 PRO A CA 1
ATOM 3685 C C . PRO A 1 486 ? 21.545 -5.957 -10.601 1.00 95.62 486 PRO A C 1
ATOM 3687 O O . PRO A 1 486 ? 21.663 -6.089 -11.819 1.00 95.62 486 PRO A O 1
ATOM 3690 N N . ALA A 1 487 ? 22.534 -5.513 -9.832 1.00 93.75 487 ALA A N 1
ATOM 3691 C CA . ALA A 1 487 ? 23.902 -5.331 -10.302 1.00 93.75 487 ALA A CA 1
ATOM 3692 C C . ALA A 1 487 ? 24.638 -6.681 -10.256 1.00 93.75 487 ALA A C 1
ATOM 3694 O O . ALA A 1 487 ? 24.898 -7.236 -9.182 1.00 93.75 487 ALA A O 1
ATOM 3695 N N . PHE A 1 488 ? 24.962 -7.244 -11.421 1.00 95.00 488 PHE A N 1
ATOM 3696 C CA . PHE A 1 488 ? 25.676 -8.526 -11.540 1.00 95.00 488 PHE A CA 1
ATOM 3697 C C . PHE A 1 488 ? 26.828 -8.469 -12.558 1.00 95.00 488 PHE A C 1
ATOM 3699 O O . PHE A 1 488 ? 27.181 -9.490 -13.149 1.00 95.00 488 PHE A O 1
ATOM 3706 N N . GLY A 1 489 ? 27.415 -7.284 -12.754 1.00 89.88 489 GLY A N 1
ATOM 3707 C CA . GLY A 1 489 ? 28.499 -7.012 -13.707 1.00 89.88 489 GLY A CA 1
ATOM 3708 C C . GLY A 1 489 ? 28.035 -6.397 -15.034 1.00 89.88 489 GLY A C 1
ATOM 3709 O O . GLY A 1 489 ? 28.808 -6.323 -15.994 1.00 89.88 489 GLY A O 1
ATOM 3710 N N . ASN A 1 490 ? 26.756 -6.022 -15.118 1.00 91.62 490 ASN A N 1
ATOM 3711 C CA . ASN A 1 490 ? 26.203 -5.169 -16.165 1.00 91.62 490 ASN A CA 1
ATOM 3712 C C . ASN A 1 490 ? 26.553 -3.694 -15.889 1.00 91.62 490 ASN A C 1
ATOM 3714 O O . ASN A 1 490 ? 26.771 -3.323 -14.743 1.00 91.62 490 ASN A O 1
ATOM 3718 N N . VAL A 1 491 ? 26.639 -2.882 -16.946 1.00 85.88 491 VAL A N 1
ATOM 3719 C CA . VAL A 1 491 ? 27.107 -1.482 -16.927 1.00 85.88 491 VAL A CA 1
ATOM 3720 C C . VAL A 1 491 ? 26.245 -0.656 -17.880 1.00 85.88 491 VAL A C 1
ATOM 3722 O O . VAL A 1 491 ? 25.859 -1.160 -18.936 1.00 85.88 491 VAL A O 1
ATOM 3725 N N . HIS A 1 492 ? 25.959 0.597 -17.533 1.00 83.56 492 HIS A N 1
ATOM 3726 C CA . HIS A 1 492 ? 25.247 1.537 -18.404 1.00 83.56 492 HIS A CA 1
ATOM 3727 C C . HIS A 1 492 ? 26.174 2.124 -19.465 1.00 83.56 492 HIS A C 1
ATOM 3729 O O . HIS A 1 492 ? 27.318 2.488 -19.183 1.00 83.56 492 HIS A O 1
ATOM 3735 N N . GLY A 1 493 ? 25.682 2.239 -20.696 1.00 81.50 493 GLY A N 1
ATOM 3736 C CA . GLY A 1 493 ? 26.489 2.705 -21.811 1.00 81.50 493 GLY A CA 1
ATOM 3737 C C . GLY A 1 493 ? 27.580 1.710 -22.224 1.00 81.50 493 GLY A C 1
ATOM 3738 O O . GLY A 1 493 ? 27.407 0.487 -22.195 1.00 81.50 493 GLY A O 1
ATOM 3739 N N . ALA A 1 494 ? 28.701 2.238 -22.713 1.00 80.69 494 ALA A N 1
ATOM 3740 C CA . ALA A 1 494 ? 29.722 1.432 -23.371 1.00 80.69 494 ALA A CA 1
ATOM 3741 C C . ALA A 1 494 ? 30.555 0.609 -22.376 1.00 80.69 494 ALA A C 1
ATOM 3743 O O . ALA A 1 494 ? 31.204 1.138 -21.476 1.00 80.69 494 ALA A O 1
ATOM 3744 N N . TYR A 1 495 ? 30.630 -0.702 -22.611 1.00 84.69 495 TYR A N 1
ATOM 3745 C CA . TYR A 1 495 ? 31.534 -1.575 -21.866 1.00 84.69 495 TYR A CA 1
ATOM 3746 C C . TYR A 1 495 ? 32.997 -1.294 -22.229 1.00 84.69 495 TYR A C 1
ATOM 3748 O O . TYR A 1 495 ? 33.340 -1.063 -23.391 1.00 84.69 495 TYR A O 1
ATOM 3756 N N . GLY A 1 496 ? 33.880 -1.403 -21.234 1.00 82.88 496 GLY A N 1
ATOM 3757 C CA . GLY A 1 496 ? 35.326 -1.335 -21.438 1.00 82.88 496 GLY A CA 1
ATOM 3758 C C . GLY A 1 496 ? 35.871 -2.457 -22.344 1.00 82.88 496 GLY A C 1
ATOM 3759 O O . GLY A 1 496 ? 35.144 -3.365 -22.749 1.00 82.88 496 GLY A O 1
ATOM 3760 N N . PRO A 1 497 ? 37.189 -2.477 -22.619 1.00 85.00 497 PRO A N 1
ATOM 3761 C CA . PRO A 1 497 ? 37.806 -3.362 -23.619 1.00 85.00 497 PRO A CA 1
ATOM 3762 C C . PRO A 1 497 ? 37.653 -4.866 -23.339 1.00 85.00 497 PRO A C 1
ATOM 3764 O O . PRO A 1 497 ? 37.898 -5.685 -24.220 1.00 85.00 497 PRO A O 1
ATOM 3767 N N . LYS A 1 498 ? 37.270 -5.245 -22.115 1.00 84.94 498 LYS A N 1
ATOM 3768 C CA . LYS A 1 498 ? 37.017 -6.637 -21.722 1.00 84.94 498 LYS A CA 1
ATOM 3769 C C . LYS A 1 498 ? 35.586 -7.105 -22.024 1.00 84.94 498 LYS A C 1
ATOM 3771 O O . LYS A 1 498 ? 35.310 -8.290 -21.864 1.00 84.94 498 LYS A O 1
ATOM 3776 N N . GLY A 1 499 ? 34.690 -6.210 -22.445 1.00 87.38 499 GLY A N 1
ATOM 3777 C CA . GLY A 1 499 ? 33.267 -6.508 -22.603 1.00 87.38 499 GLY A CA 1
ATOM 3778 C C . GLY A 1 499 ? 32.566 -6.830 -21.270 1.00 87.38 499 GLY A C 1
ATOM 3779 O O . GLY A 1 499 ? 33.176 -6.695 -20.203 1.00 87.38 499 GLY A O 1
ATOM 3780 N N . PRO A 1 500 ? 31.292 -7.262 -21.311 1.00 90.00 500 PRO A N 1
ATOM 3781 C CA . PRO A 1 500 ? 30.494 -7.534 -20.115 1.00 90.00 500 PRO A CA 1
ATOM 3782 C C . PRO A 1 500 ? 31.042 -8.719 -19.307 1.00 90.00 500 PRO A C 1
ATOM 3784 O O . PRO A 1 500 ? 31.264 -9.804 -19.846 1.00 90.00 500 PRO A O 1
ATOM 3787 N N . GLN A 1 501 ? 31.226 -8.525 -17.999 1.00 91.12 501 GLN A N 1
ATOM 3788 C CA . GLN A 1 501 ? 31.725 -9.541 -17.063 1.00 91.12 501 GLN A CA 1
ATOM 3789 C C . GLN A 1 501 ? 30.599 -10.001 -16.127 1.00 91.12 501 GLN A C 1
ATOM 3791 O O . GLN A 1 501 ? 30.600 -9.719 -14.935 1.00 91.12 501 GLN A O 1
ATOM 3796 N N . LEU A 1 502 ? 29.611 -10.700 -16.691 1.00 94.31 502 LEU A N 1
ATOM 3797 C CA . LEU A 1 502 ? 28.369 -11.038 -15.990 1.00 94.31 502 LEU A CA 1
ATOM 3798 C C . LEU A 1 502 ? 28.506 -12.248 -15.048 1.00 94.31 502 LEU A C 1
ATOM 3800 O O . LEU A 1 502 ? 28.847 -13.357 -15.474 1.00 94.31 502 LEU A O 1
ATOM 3804 N N . ASP A 1 503 ? 28.120 -12.064 -13.787 1.00 96.19 503 ASP A N 1
ATOM 3805 C CA . ASP A 1 503 ? 28.073 -13.088 -12.738 1.00 96.19 503 ASP A CA 1
ATOM 3806 C C . ASP A 1 503 ? 26.710 -13.809 -12.720 1.00 96.19 503 ASP A C 1
ATOM 3808 O O . ASP A 1 503 ? 25.811 -13.539 -11.918 1.00 96.19 503 ASP A O 1
ATOM 3812 N N . PHE A 1 504 ? 26.541 -14.766 -13.635 1.00 97.19 504 PHE A N 1
ATOM 3813 C CA . PHE A 1 504 ? 25.337 -15.606 -13.700 1.00 97.19 504 PHE A CA 1
ATOM 3814 C C . PHE A 1 504 ? 25.084 -16.451 -12.432 1.00 97.19 504 PHE A C 1
ATOM 3816 O O . PHE A 1 504 ? 23.921 -16.583 -12.040 1.00 97.19 504 PHE A O 1
ATOM 3823 N N . PRO A 1 505 ? 26.099 -17.038 -11.761 1.00 97.44 505 PRO A N 1
ATOM 3824 C CA . PRO A 1 505 ? 25.897 -17.692 -10.467 1.00 97.44 505 PRO A CA 1
ATOM 3825 C C . PRO A 1 505 ? 25.285 -16.772 -9.402 1.00 97.44 505 PRO A C 1
ATOM 3827 O O . PRO A 1 505 ? 24.402 -17.209 -8.661 1.00 97.44 505 PRO A O 1
ATOM 3830 N N . ARG A 1 506 ? 25.704 -15.503 -9.326 1.00 96.31 506 ARG A N 1
ATOM 3831 C CA . ARG A 1 506 ? 25.065 -14.497 -8.463 1.00 96.31 506 ARG A CA 1
ATOM 3832 C C . ARG A 1 506 ? 23.632 -14.219 -8.884 1.00 96.31 506 ARG A C 1
ATOM 3834 O O . ARG A 1 506 ? 22.757 -14.308 -8.029 1.00 96.31 506 ARG A O 1
ATOM 3841 N N . LEU A 1 507 ? 23.385 -13.967 -10.171 1.00 96.88 507 LEU A N 1
ATOM 3842 C CA . LEU A 1 507 ? 22.032 -13.727 -10.682 1.00 96.88 507 LEU A CA 1
ATOM 3843 C C . LEU A 1 507 ? 21.079 -14.874 -10.315 1.00 96.88 507 LEU A C 1
ATOM 3845 O O . LEU A 1 507 ? 19.969 -14.631 -9.849 1.00 96.88 507 LEU A O 1
ATOM 3849 N N . LYS A 1 508 ? 21.542 -16.128 -10.423 1.00 97.19 508 LYS A N 1
ATOM 3850 C CA . LYS A 1 508 ? 20.773 -17.297 -9.981 1.00 97.19 508 LYS A CA 1
ATOM 3851 C C . LYS A 1 508 ? 20.468 -17.269 -8.483 1.00 97.19 508 LYS A C 1
ATOM 3853 O O . LYS A 1 508 ? 19.333 -17.526 -8.105 1.00 97.19 508 LYS A O 1
ATOM 3858 N N . ARG A 1 509 ? 21.454 -16.975 -7.627 1.00 97.25 509 ARG A N 1
ATOM 3859 C CA . ARG A 1 509 ? 21.223 -16.902 -6.173 1.00 97.25 509 ARG A CA 1
ATOM 3860 C C . ARG A 1 509 ? 20.242 -15.789 -5.801 1.00 97.25 509 ARG A C 1
ATOM 3862 O O . ARG A 1 509 ? 19.438 -15.992 -4.901 1.00 97.25 509 ARG A O 1
ATOM 3869 N N . ILE A 1 510 ? 20.290 -14.652 -6.499 1.00 96.81 510 ILE A N 1
ATOM 3870 C CA . ILE A 1 510 ? 19.319 -13.561 -6.333 1.00 96.81 510 ILE A CA 1
ATOM 3871 C C . ILE A 1 510 ? 17.923 -14.044 -6.734 1.00 96.81 510 ILE A C 1
ATOM 3873 O O . ILE A 1 510 ? 16.990 -13.908 -5.949 1.00 96.81 510 ILE A O 1
ATOM 3877 N N . HIS A 1 511 ? 17.784 -14.656 -7.917 1.00 96.06 511 HIS A N 1
ATOM 3878 C CA . HIS A 1 511 ? 16.509 -15.201 -8.396 1.00 96.06 511 HIS A CA 1
ATOM 3879 C C . HIS A 1 511 ? 15.925 -16.243 -7.432 1.00 96.06 511 HIS A C 1
ATOM 3881 O O . HIS A 1 511 ? 14.754 -16.153 -7.077 1.00 96.06 511 HIS A O 1
ATOM 3887 N N . ASP A 1 512 ? 16.748 -17.176 -6.946 1.00 94.25 512 ASP A N 1
ATOM 3888 C CA . ASP A 1 512 ? 16.334 -18.205 -5.986 1.00 94.25 512 ASP A CA 1
ATOM 3889 C C . ASP A 1 512 ? 15.889 -17.594 -4.641 1.00 94.25 512 ASP A C 1
ATOM 3891 O O . ASP A 1 512 ? 14.950 -18.098 -4.023 1.00 94.25 512 ASP A O 1
ATOM 3895 N N . ALA A 1 513 ? 16.537 -16.512 -4.190 1.00 91.19 513 ALA A N 1
ATOM 3896 C CA . ALA A 1 513 ? 16.164 -15.811 -2.964 1.00 91.19 513 ALA A CA 1
ATOM 3897 C C . ALA A 1 513 ? 14.816 -15.101 -3.119 1.00 91.19 513 ALA A C 1
ATOM 3899 O O . ALA A 1 513 ? 13.890 -15.384 -2.362 1.00 91.19 513 ALA A O 1
ATOM 3900 N N . ILE A 1 514 ? 14.652 -14.248 -4.133 1.00 92.00 514 ILE A N 1
ATOM 3901 C CA . ILE A 1 514 ? 13.418 -13.464 -4.304 1.00 92.00 514 ILE A CA 1
ATOM 3902 C C . ILE A 1 514 ? 12.233 -14.323 -4.785 1.00 92.00 514 ILE A C 1
ATOM 3904 O O . ILE A 1 514 ? 11.078 -14.047 -4.443 1.00 92.00 514 ILE A O 1
ATOM 3908 N N . GLY A 1 515 ? 12.503 -15.404 -5.520 1.00 89.12 515 GLY A N 1
ATOM 3909 C CA . GLY A 1 515 ? 11.507 -16.306 -6.094 1.00 89.12 515 GLY A CA 1
ATOM 3910 C C . GLY A 1 515 ? 10.486 -15.587 -6.981 1.00 89.12 515 GLY A C 1
ATOM 3911 O O . GLY A 1 515 ? 10.771 -14.573 -7.609 1.00 89.12 515 GLY A O 1
ATOM 3912 N N . ASP A 1 516 ? 9.244 -16.074 -6.988 1.00 85.69 516 ASP A N 1
ATOM 3913 C CA . ASP A 1 516 ? 8.180 -15.513 -7.833 1.00 85.69 516 ASP A CA 1
ATOM 3914 C C . ASP A 1 516 ? 7.554 -14.216 -7.284 1.00 85.69 516 ASP A C 1
ATOM 3916 O O . ASP A 1 516 ? 6.566 -13.732 -7.844 1.00 85.69 516 ASP A O 1
ATOM 3920 N N . ARG A 1 517 ? 8.102 -13.637 -6.209 1.00 88.50 517 ARG A N 1
ATOM 3921 C CA . ARG A 1 517 ? 7.553 -12.429 -5.570 1.00 88.50 517 ARG A CA 1
ATOM 3922 C C . ARG A 1 517 ? 7.821 -11.159 -6.372 1.00 88.50 517 ARG A C 1
ATOM 3924 O O . ARG A 1 517 ? 6.977 -10.272 -6.373 1.00 88.50 517 ARG A O 1
ATOM 3931 N N . VAL A 1 518 ? 8.968 -11.102 -7.044 1.00 93.75 518 VAL A N 1
ATOM 3932 C CA . VAL A 1 518 ? 9.485 -9.931 -7.764 1.00 93.75 518 VAL A CA 1
ATOM 3933 C C . VAL A 1 518 ? 10.051 -10.383 -9.111 1.00 93.75 518 VAL A C 1
ATOM 3935 O O . VAL A 1 518 ? 10.439 -11.543 -9.268 1.00 93.75 518 VAL A O 1
ATOM 3938 N N . ARG A 1 519 ? 10.054 -9.500 -10.114 1.00 97.12 519 ARG A N 1
ATOM 3939 C CA . ARG A 1 519 ? 10.626 -9.783 -11.444 1.00 97.12 519 ARG A CA 1
ATOM 3940 C C . ARG A 1 519 ? 11.972 -9.108 -11.618 1.00 97.12 519 ARG A C 1
ATOM 3942 O O . ARG A 1 519 ? 12.148 -7.966 -11.207 1.00 97.12 519 ARG A O 1
ATOM 3949 N N . LEU A 1 520 ? 12.904 -9.822 -12.241 1.00 98.06 520 LEU A N 1
ATOM 3950 C CA . LEU A 1 520 ? 14.234 -9.297 -12.510 1.00 98.06 520 LEU A CA 1
ATOM 3951 C C . LEU A 1 520 ? 14.245 -8.471 -13.796 1.00 98.06 520 LEU A C 1
ATOM 3953 O O . LEU A 1 520 ? 13.695 -8.887 -14.825 1.00 98.06 520 LEU A O 1
ATOM 3957 N N . VAL A 1 521 ? 14.913 -7.325 -13.722 1.00 98.19 521 VAL A N 1
ATOM 3958 C CA . VAL A 1 521 ? 15.060 -6.359 -14.810 1.00 98.19 521 VAL A CA 1
ATOM 3959 C C . VAL A 1 521 ? 16.524 -6.263 -15.212 1.00 98.19 521 VAL A C 1
ATOM 3961 O O . VAL A 1 521 ? 17.397 -6.145 -14.358 1.00 98.19 521 VAL A O 1
ATOM 3964 N N . LEU A 1 522 ? 16.806 -6.326 -16.511 1.00 97.38 522 LEU A N 1
ATOM 3965 C CA . LEU A 1 522 ? 18.151 -6.136 -17.039 1.00 97.38 522 LEU A CA 1
ATOM 3966 C C . LEU A 1 522 ? 18.355 -4.689 -17.476 1.00 97.38 522 LEU A C 1
ATOM 3968 O O . LEU A 1 522 ? 17.685 -4.204 -18.389 1.00 97.38 522 LEU A O 1
ATOM 3972 N N . HIS A 1 523 ? 19.350 -4.070 -16.860 1.00 94.69 523 HIS A N 1
ATOM 3973 C CA . HIS A 1 523 ? 19.872 -2.751 -17.191 1.00 94.69 523 HIS A CA 1
ATOM 3974 C C . HIS A 1 523 ? 21.202 -2.861 -17.937 1.00 94.69 523 HIS A C 1
ATOM 3976 O O . HIS A 1 523 ? 21.894 -3.878 -17.820 1.00 94.69 523 HIS A O 1
ATOM 3982 N N . GLY A 1 524 ? 21.575 -1.827 -18.694 1.00 88.31 524 GLY A N 1
ATOM 3983 C CA . GLY A 1 524 ? 22.874 -1.786 -19.374 1.00 88.31 524 GLY A CA 1
ATOM 3984 C C . GLY A 1 524 ? 23.040 -2.807 -20.510 1.00 88.31 524 GLY A C 1
ATOM 3985 O O . GLY A 1 524 ? 24.128 -3.357 -20.717 1.00 88.31 524 GLY A O 1
ATOM 3986 N N . ALA A 1 525 ? 21.960 -3.120 -21.234 1.00 88.75 525 ALA A N 1
ATOM 3987 C CA . ALA A 1 525 ? 21.946 -4.110 -22.314 1.00 88.75 525 ALA A CA 1
ATOM 3988 C C . ALA A 1 525 ? 22.506 -3.550 -23.641 1.00 88.75 525 ALA A C 1
ATOM 3990 O O . ALA A 1 525 ? 21.808 -3.469 -24.649 1.00 88.75 525 ALA A O 1
ATOM 3991 N N . HIS A 1 526 ? 23.783 -3.162 -23.647 1.00 86.50 526 HIS A N 1
ATOM 3992 C CA . HIS A 1 526 ? 24.440 -2.542 -24.804 1.00 86.50 526 HIS A CA 1
ATOM 3993 C C . HIS A 1 526 ? 24.458 -3.456 -26.051 1.00 86.50 526 HIS A C 1
ATOM 3995 O O . HIS A 1 526 ? 24.896 -4.611 -25.999 1.00 86.50 526 HIS A O 1
ATOM 4001 N N . GLU A 1 527 ? 24.074 -2.924 -27.213 1.00 82.69 527 GLU A N 1
ATOM 4002 C CA . GLU A 1 527 ? 23.749 -3.664 -28.446 1.00 82.69 527 GLU A CA 1
ATOM 4003 C C . GLU A 1 527 ? 24.922 -4.434 -29.074 1.00 82.69 527 GLU A C 1
ATOM 4005 O O . GLU A 1 527 ? 24.743 -5.440 -29.764 1.00 82.69 527 GLU A O 1
ATOM 4010 N N . ALA A 1 528 ? 26.148 -3.982 -28.810 1.00 86.56 528 ALA A N 1
ATOM 4011 C CA . ALA A 1 528 ? 27.365 -4.661 -29.253 1.00 86.56 528 ALA A CA 1
ATOM 4012 C C . ALA A 1 528 ? 27.536 -6.061 -28.630 1.00 86.56 528 ALA A C 1
ATOM 4014 O O . ALA A 1 528 ? 28.240 -6.895 -29.198 1.00 86.56 528 ALA A O 1
ATOM 4015 N N . TYR A 1 529 ? 26.905 -6.321 -27.479 1.00 90.31 529 TYR A N 1
ATOM 4016 C CA . TYR A 1 529 ? 27.078 -7.562 -26.718 1.00 90.31 529 TYR A CA 1
ATOM 4017 C C . TYR A 1 529 ? 25.752 -8.266 -26.408 1.00 90.31 529 TYR A C 1
ATOM 4019 O O . TYR A 1 529 ? 25.675 -9.496 -26.460 1.00 90.31 529 TYR A O 1
ATOM 4027 N N . PHE A 1 530 ? 24.703 -7.507 -26.088 1.00 92.62 530 PHE A N 1
ATOM 4028 C CA . PHE A 1 530 ? 23.397 -8.032 -25.693 1.00 92.62 530 PHE A CA 1
ATOM 4029 C C . PHE A 1 530 ? 22.507 -8.270 -26.911 1.00 92.62 530 PHE A C 1
ATOM 4031 O O . PHE A 1 530 ? 21.563 -7.540 -27.182 1.00 92.62 530 PHE A O 1
ATOM 4038 N N . GLN A 1 531 ? 22.832 -9.332 -27.645 1.00 93.75 531 GLN A N 1
ATOM 4039 C CA . GLN A 1 531 ? 22.052 -9.824 -28.781 1.00 93.75 531 GLN A CA 1
ATOM 4040 C C . GLN A 1 531 ? 21.295 -11.103 -28.396 1.00 93.75 531 GLN A C 1
ATOM 4042 O O . GLN A 1 531 ? 21.198 -11.463 -27.219 1.00 93.75 531 GLN A O 1
ATOM 4047 N N . LYS A 1 532 ? 20.768 -11.819 -29.392 1.00 94.31 532 LYS A N 1
ATOM 4048 C CA . LYS A 1 532 ? 19.917 -13.004 -29.230 1.00 94.31 532 LYS A CA 1
ATOM 4049 C C . LYS A 1 532 ? 20.426 -14.023 -28.202 1.00 94.31 532 LYS A C 1
ATOM 4051 O O . LYS A 1 532 ? 19.658 -14.442 -27.338 1.00 94.31 532 LYS A O 1
ATOM 4056 N N . GLU A 1 533 ? 21.684 -14.454 -28.283 1.00 96.12 533 GLU A N 1
ATOM 4057 C CA . GLU A 1 533 ? 22.215 -15.528 -27.433 1.00 96.12 533 GLU A CA 1
ATOM 4058 C C . GLU A 1 533 ? 22.373 -15.085 -25.976 1.00 96.12 533 GLU A C 1
ATOM 4060 O O . GLU A 1 533 ? 21.975 -15.812 -25.060 1.00 96.12 533 GLU A O 1
ATOM 4065 N N . LEU A 1 534 ? 22.935 -13.893 -25.749 1.00 96.31 534 LEU A N 1
ATOM 4066 C CA . LEU A 1 534 ? 23.177 -13.392 -24.399 1.00 96.31 534 LEU A CA 1
ATOM 4067 C C . LEU A 1 534 ? 21.868 -13.003 -23.707 1.00 96.31 534 LEU A C 1
ATOM 4069 O O . LEU A 1 534 ? 21.659 -13.383 -22.555 1.00 96.31 534 LEU A O 1
ATOM 4073 N N . LEU A 1 535 ? 20.950 -12.347 -24.423 1.00 97.50 535 LEU A N 1
ATOM 4074 C CA . LEU A 1 535 ? 19.619 -12.030 -23.905 1.00 97.50 535 LEU A CA 1
ATOM 4075 C C . LEU A 1 535 ? 18.830 -13.303 -23.585 1.00 97.50 535 LEU A C 1
ATOM 4077 O O . LEU A 1 535 ? 18.254 -13.410 -22.504 1.00 97.50 535 LEU A O 1
ATOM 4081 N N . ALA A 1 536 ? 18.874 -14.323 -24.450 1.00 97.44 536 ALA A N 1
ATOM 4082 C CA . ALA A 1 536 ? 18.253 -15.614 -24.156 1.00 97.44 536 ALA A CA 1
ATOM 4083 C C . ALA A 1 536 ? 18.841 -16.274 -22.898 1.00 97.44 536 ALA A C 1
ATOM 4085 O O . ALA A 1 536 ? 18.100 -16.908 -22.140 1.00 97.44 536 ALA A O 1
ATOM 4086 N N . LYS A 1 537 ? 20.148 -16.112 -22.653 1.00 97.75 537 LYS A N 1
ATOM 4087 C CA . LYS A 1 537 ? 20.791 -16.578 -21.423 1.00 97.75 537 LYS A CA 1
ATOM 4088 C C . LYS A 1 537 ? 20.288 -15.797 -20.207 1.00 97.75 537 LYS A C 1
ATOM 4090 O O . LYS A 1 537 ? 19.884 -16.433 -19.242 1.00 97.75 537 LYS A O 1
ATOM 4095 N N . CYS A 1 538 ? 20.232 -14.469 -20.254 1.00 97.81 538 CYS A N 1
ATOM 4096 C CA . CYS A 1 538 ? 19.666 -13.645 -19.178 1.00 97.81 538 CYS A CA 1
ATOM 4097 C C . CYS A 1 538 ? 18.216 -14.041 -18.844 1.00 97.81 538 CYS A C 1
ATOM 4099 O O . CYS A 1 538 ? 17.893 -14.257 -17.676 1.00 97.81 538 CYS A O 1
ATOM 4101 N N . ILE A 1 539 ? 17.371 -14.247 -19.861 1.00 98.19 539 ILE A N 1
ATOM 4102 C CA . ILE A 1 539 ? 15.979 -14.703 -19.694 1.00 98.19 539 ILE A CA 1
ATOM 4103 C C . ILE A 1 539 ? 15.921 -16.064 -18.988 1.00 98.19 539 ILE A C 1
ATOM 4105 O O . ILE A 1 539 ? 15.108 -16.266 -18.089 1.00 98.19 539 ILE A O 1
ATOM 4109 N N . SER A 1 540 ? 16.822 -16.995 -19.326 1.00 97.06 540 SER A N 1
ATOM 4110 C CA . SER A 1 540 ? 16.875 -18.310 -18.663 1.00 97.06 540 SER A CA 1
ATOM 4111 C C . SER A 1 540 ? 17.235 -18.253 -17.168 1.00 97.06 540 SER A C 1
ATOM 4113 O O . SER A 1 540 ? 17.043 -19.242 -16.465 1.00 97.06 540 SER A O 1
ATOM 4115 N N . TYR A 1 541 ? 17.715 -17.103 -16.682 1.00 96.88 541 TYR A N 1
ATOM 4116 C CA . TYR A 1 541 ? 18.010 -16.822 -15.273 1.00 96.88 541 TYR A CA 1
ATOM 4117 C C . TYR A 1 541 ? 16.940 -15.937 -14.600 1.00 96.88 541 TYR A C 1
ATOM 4119 O O . TYR A 1 541 ? 17.168 -15.428 -13.506 1.00 96.88 541 TYR A O 1
ATOM 4127 N N . GLY A 1 542 ? 15.773 -15.759 -15.230 1.00 95.69 542 GLY A N 1
ATOM 4128 C CA . GLY A 1 542 ? 14.612 -15.090 -14.631 1.00 95.69 542 GLY A CA 1
ATOM 4129 C C . GLY A 1 542 ? 14.423 -13.619 -15.014 1.00 95.69 542 GLY A C 1
ATOM 4130 O O . GLY A 1 542 ? 13.494 -12.989 -14.509 1.00 95.69 542 GLY A O 1
ATOM 4131 N N . ILE A 1 543 ? 15.256 -13.070 -15.906 1.00 98.06 543 ILE A N 1
ATOM 4132 C CA . ILE A 1 543 ? 15.068 -11.714 -16.447 1.00 98.06 543 ILE A CA 1
ATOM 4133 C C . ILE A 1 543 ? 13.799 -11.670 -17.305 1.00 98.06 543 ILE A C 1
ATOM 4135 O O . ILE A 1 543 ? 13.660 -12.449 -18.247 1.00 98.06 543 ILE A O 1
ATOM 4139 N N . ALA A 1 544 ? 12.902 -10.732 -16.994 1.00 98.06 544 ALA A N 1
ATOM 4140 C CA . ALA A 1 544 ? 11.592 -10.595 -17.640 1.00 98.06 544 ALA A CA 1
ATOM 4141 C C . ALA A 1 544 ? 11.343 -9.207 -18.256 1.00 98.06 544 ALA A C 1
ATOM 4143 O O . ALA A 1 544 ? 10.403 -9.033 -19.030 1.00 98.06 544 ALA A O 1
ATOM 4144 N N . LYS A 1 545 ? 12.193 -8.223 -17.956 1.00 98.50 545 LYS A N 1
ATOM 4145 C CA . LYS A 1 545 ? 12.189 -6.875 -18.544 1.00 98.50 545 LYS A CA 1
ATOM 4146 C C . LYS A 1 545 ? 13.622 -6.510 -18.916 1.00 98.50 545 LYS A C 1
ATOM 4148 O O . LYS A 1 545 ? 14.536 -6.815 -18.152 1.00 98.50 545 LYS A O 1
ATOM 4153 N N . VAL A 1 546 ? 13.819 -5.892 -20.076 1.00 98.31 546 VAL A N 1
ATOM 4154 C CA . VAL A 1 546 ? 15.133 -5.417 -20.532 1.00 98.31 546 VAL A CA 1
ATOM 4155 C C . VAL A 1 546 ? 15.000 -3.978 -21.009 1.00 98.31 546 VAL A C 1
ATOM 4157 O O . VAL A 1 546 ? 14.183 -3.707 -21.891 1.00 98.31 546 VAL A O 1
ATOM 4160 N N . ASN A 1 547 ? 15.803 -3.085 -20.432 1.00 97.00 547 ASN A N 1
ATOM 4161 C CA . ASN A 1 547 ? 15.858 -1.682 -20.832 1.00 97.00 547 ASN A CA 1
ATOM 4162 C C . ASN A 1 547 ? 16.664 -1.545 -22.130 1.00 97.00 547 ASN A C 1
ATOM 4164 O O . ASN A 1 547 ? 17.747 -2.120 -22.268 1.00 97.00 547 ASN A O 1
ATOM 4168 N N . ILE A 1 548 ? 16.131 -0.786 -23.086 1.00 94.94 548 ILE A N 1
ATOM 4169 C CA . ILE A 1 548 ? 16.720 -0.550 -24.404 1.00 94.94 548 ILE A CA 1
ATOM 4170 C C . ILE A 1 548 ? 16.756 0.957 -24.642 1.00 94.94 548 ILE A C 1
ATOM 4172 O O . ILE A 1 548 ? 15.711 1.595 -24.773 1.00 94.94 548 ILE A O 1
ATOM 4176 N N . ASN A 1 549 ? 17.964 1.506 -24.752 1.00 92.62 549 ASN A N 1
ATOM 4177 C CA . ASN A 1 549 ? 18.173 2.937 -24.936 1.00 92.62 549 ASN A CA 1
ATOM 4178 C C . ASN A 1 549 ? 19.123 3.241 -26.105 1.00 92.62 549 ASN A C 1
ATOM 4180 O O . ASN A 1 549 ? 18.673 3.533 -27.218 1.00 92.62 549 ASN A O 1
ATOM 4184 N N . GLY A 1 550 ? 20.431 3.078 -25.871 1.00 89.31 550 GLY A N 1
ATOM 4185 C CA . GLY A 1 550 ? 21.521 3.389 -26.804 1.00 89.31 550 GLY A CA 1
ATOM 4186 C C . GLY A 1 550 ? 21.249 3.093 -28.287 1.00 89.31 550 GLY A C 1
ATOM 4187 O O . GLY A 1 550 ? 21.334 4.021 -29.099 1.00 89.31 550 GLY A O 1
ATOM 4188 N N . PRO A 1 551 ? 20.849 1.867 -28.682 1.00 91.69 551 PRO A N 1
ATOM 4189 C CA . PRO A 1 551 ? 20.680 1.541 -30.097 1.00 91.69 551 PRO A CA 1
ATOM 4190 C C . PRO A 1 551 ? 19.507 2.281 -30.760 1.00 91.69 551 PRO A C 1
ATOM 4192 O O . PRO A 1 551 ? 19.563 2.588 -31.954 1.00 91.69 551 PRO A O 1
ATOM 4195 N N . VAL A 1 552 ? 18.454 2.609 -30.004 1.00 95.06 552 VAL A N 1
ATOM 4196 C CA . VAL A 1 552 ? 17.289 3.352 -30.510 1.00 95.06 552 VAL A CA 1
ATOM 4197 C C . VAL A 1 552 ? 17.662 4.822 -30.715 1.00 95.06 552 VAL A C 1
ATOM 4199 O O . VAL A 1 552 ? 17.453 5.368 -31.803 1.00 95.06 552 VAL A O 1
ATOM 4202 N N . ALA A 1 553 ? 18.313 5.439 -29.725 1.00 93.38 553 ALA A N 1
ATOM 4203 C CA . ALA A 1 553 ? 18.807 6.813 -29.820 1.00 93.38 553 ALA A CA 1
ATOM 4204 C C . ALA A 1 553 ? 19.860 6.982 -30.938 1.00 93.38 553 ALA A C 1
ATOM 4206 O O . ALA A 1 553 ? 19.837 7.962 -31.696 1.00 93.38 553 ALA A O 1
ATOM 4207 N N . ALA A 1 554 ? 20.748 5.997 -31.111 1.00 93.25 554 ALA A N 1
ATOM 4208 C CA . ALA A 1 554 ? 21.741 5.984 -32.181 1.00 93.25 554 ALA A CA 1
ATOM 4209 C C . ALA A 1 554 ? 21.092 5.922 -33.574 1.00 93.25 554 ALA A C 1
ATOM 4211 O O . ALA A 1 554 ? 21.511 6.645 -34.484 1.00 93.25 554 ALA A O 1
ATOM 4212 N N . ALA A 1 555 ? 20.039 5.114 -33.750 1.00 96.44 555 ALA A N 1
ATOM 4213 C CA . ALA A 1 555 ? 19.299 5.031 -35.010 1.00 96.44 555 ALA A CA 1
ATOM 4214 C C . ALA A 1 555 ? 18.630 6.367 -35.378 1.00 96.44 555 ALA A C 1
ATOM 4216 O O . ALA A 1 555 ? 18.731 6.810 -36.528 1.00 96.44 555 ALA A O 1
ATOM 4217 N N . PHE A 1 556 ? 18.018 7.042 -34.399 1.00 97.19 556 PHE A N 1
ATOM 4218 C CA . PHE A 1 556 ? 17.438 8.376 -34.574 1.00 97.19 556 PHE A CA 1
ATOM 4219 C C . PHE A 1 556 ? 18.492 9.407 -35.002 1.00 97.19 556 PHE A C 1
ATOM 4221 O O . PHE A 1 556 ? 18.313 10.135 -35.987 1.00 97.19 556 PHE A O 1
ATOM 4228 N N . THR A 1 557 ? 19.616 9.441 -34.285 1.00 96.44 557 THR A N 1
ATOM 4229 C CA . THR A 1 557 ? 20.685 10.428 -34.490 1.00 96.44 557 THR A CA 1
ATOM 4230 C C . THR A 1 557 ? 21.387 10.225 -35.829 1.00 96.44 557 THR A C 1
ATOM 4232 O O . THR A 1 557 ? 21.629 11.191 -36.552 1.00 96.44 557 THR A O 1
ATOM 4235 N N . LYS A 1 558 ? 21.654 8.971 -36.213 1.00 97.25 558 LYS A N 1
ATOM 4236 C CA . LYS A 1 558 ? 22.290 8.632 -37.491 1.00 97.25 558 LYS A CA 1
ATOM 4237 C C . LYS A 1 558 ? 21.476 9.133 -38.682 1.00 97.25 558 LYS A C 1
ATOM 4239 O O . LYS A 1 558 ? 22.015 9.817 -39.550 1.00 97.25 558 LYS A O 1
ATOM 4244 N N . VAL A 1 559 ? 20.174 8.840 -38.712 1.00 97.56 559 VAL A N 1
ATOM 4245 C CA . VAL A 1 559 ? 19.299 9.294 -39.806 1.00 97.56 559 VAL A CA 1
ATOM 4246 C C . VAL A 1 559 ? 19.180 10.818 -39.821 1.00 97.56 559 VAL A C 1
ATOM 4248 O O . VAL A 1 559 ? 19.221 11.426 -40.893 1.00 97.56 559 VAL A O 1
ATOM 4251 N N . GLY A 1 560 ? 19.094 11.446 -38.644 1.00 95.94 560 GLY A N 1
ATOM 4252 C CA . GLY A 1 560 ? 19.101 12.902 -38.514 1.00 95.94 560 GLY A CA 1
ATOM 4253 C C . GLY A 1 560 ? 20.361 13.527 -39.119 1.00 95.94 560 GLY A C 1
ATOM 4254 O O . GLY A 1 560 ? 20.257 14.419 -39.963 1.00 95.94 560 GLY A O 1
ATOM 4255 N N . ALA A 1 561 ? 21.543 13.018 -38.766 1.00 96.81 561 ALA A N 1
ATOM 4256 C CA . ALA A 1 561 ? 22.823 13.491 -39.294 1.00 96.81 561 ALA A CA 1
ATOM 4257 C C . ALA A 1 561 ? 22.941 13.303 -40.818 1.00 96.81 561 ALA A C 1
ATOM 4259 O O . ALA A 1 561 ? 23.496 14.149 -41.523 1.00 96.81 561 ALA A O 1
ATOM 4260 N N . GLU A 1 562 ? 22.399 12.207 -41.350 1.00 97.19 562 GLU A N 1
ATOM 4261 C CA . GLU A 1 562 ? 22.455 11.912 -42.779 1.00 97.19 562 GLU A CA 1
ATOM 4262 C C . GLU A 1 562 ? 21.521 12.799 -43.613 1.00 97.19 562 GLU A C 1
ATOM 4264 O O . GLU A 1 562 ? 21.904 13.183 -44.724 1.00 97.19 562 GLU A O 1
ATOM 4269 N N . LEU A 1 563 ? 20.323 13.126 -43.115 1.00 96.88 563 LEU A N 1
ATOM 4270 C CA . LEU A 1 563 ? 19.234 13.682 -43.930 1.00 96.88 563 LEU A CA 1
ATOM 4271 C C . LEU A 1 563 ? 18.849 15.132 -43.617 1.00 96.88 563 LEU A C 1
ATOM 4273 O O . LEU A 1 563 ? 18.237 15.784 -44.471 1.00 96.88 563 LEU A O 1
ATOM 4277 N N . THR A 1 564 ? 19.196 15.656 -42.441 1.00 94.69 564 THR A N 1
ATOM 4278 C CA . THR A 1 564 ? 18.829 17.027 -42.049 1.00 94.69 564 THR A CA 1
ATOM 4279 C C . THR A 1 564 ? 19.383 18.047 -43.044 1.00 94.69 564 THR A C 1
ATOM 4281 O O . THR A 1 564 ? 20.549 17.997 -43.433 1.00 94.69 564 THR A O 1
ATOM 4284 N N . GLY A 1 565 ? 18.520 18.957 -43.506 1.00 95.56 565 GLY A N 1
ATOM 4285 C CA . GLY A 1 565 ? 18.858 19.967 -44.516 1.00 95.56 565 GLY A CA 1
ATOM 4286 C C . GLY A 1 565 ? 18.954 19.444 -45.956 1.00 95.56 565 GLY A C 1
ATOM 4287 O O . GLY A 1 565 ? 19.170 20.240 -46.865 1.00 95.56 565 GLY A O 1
ATOM 4288 N N . LYS A 1 566 ? 18.775 18.133 -46.186 1.00 97.12 566 LYS A N 1
ATOM 4289 C CA . LYS A 1 566 ? 18.825 17.509 -47.524 1.00 97.12 566 LYS A CA 1
ATOM 4290 C C . LYS A 1 566 ? 17.456 17.083 -48.053 1.00 97.12 566 LYS A C 1
ATOM 4292 O O . LYS A 1 566 ? 17.289 16.949 -49.262 1.00 97.12 566 LYS A O 1
ATOM 4297 N N . VAL A 1 567 ? 16.490 16.850 -47.168 1.00 96.69 567 VAL A N 1
ATOM 4298 C CA . VAL A 1 567 ? 15.109 16.462 -47.501 1.00 96.69 567 VAL A CA 1
ATOM 4299 C C . VAL A 1 567 ? 14.114 17.264 -46.647 1.00 96.69 567 VAL A C 1
ATOM 4301 O O . VAL A 1 567 ? 14.533 17.869 -45.656 1.00 96.69 567 VAL A O 1
ATOM 4304 N N . PRO A 1 568 ? 12.811 17.300 -46.998 1.00 97.81 568 PRO A N 1
ATOM 4305 C CA . PRO A 1 568 ? 11.797 17.951 -46.171 1.00 97.81 568 PRO A CA 1
ATOM 4306 C C . PRO A 1 568 ? 11.787 17.417 -44.736 1.00 97.81 568 PRO A C 1
ATOM 4308 O O . PRO A 1 568 ? 11.996 16.226 -44.511 1.00 97.81 568 PRO A O 1
ATOM 4311 N N . MET A 1 569 ? 11.492 18.293 -43.773 1.00 96.44 569 MET A N 1
ATOM 4312 C CA . MET A 1 569 ? 11.503 17.967 -42.341 1.00 96.44 569 MET A CA 1
ATOM 4313 C C . MET A 1 569 ? 10.624 16.757 -42.001 1.00 96.44 569 MET A C 1
ATOM 4315 O O . MET A 1 569 ? 11.055 15.876 -41.264 1.00 96.44 569 MET A O 1
ATOM 4319 N N . THR A 1 570 ? 9.432 16.669 -42.593 1.00 97.56 570 THR A N 1
ATOM 4320 C CA . THR A 1 570 ? 8.523 15.528 -42.407 1.00 97.56 570 THR A CA 1
ATOM 4321 C C . THR A 1 570 ? 9.167 14.209 -42.831 1.00 97.56 570 THR A C 1
ATOM 4323 O O . THR A 1 570 ? 9.091 13.232 -42.097 1.00 97.56 570 THR A O 1
ATOM 4326 N N . SER A 1 571 ? 9.896 14.193 -43.950 1.00 97.50 571 SER A N 1
ATOM 4327 C CA . SER A 1 571 ? 10.617 13.004 -44.417 1.00 97.50 571 SER A CA 1
ATOM 4328 C C . SER A 1 571 ? 11.800 12.621 -43.524 1.00 97.50 571 SER A C 1
ATOM 4330 O O . SER A 1 571 ? 12.169 11.448 -43.492 1.00 97.50 571 SER A O 1
ATOM 4332 N N . VAL A 1 572 ? 12.423 13.577 -42.821 1.00 97.81 572 VAL A N 1
ATOM 4333 C CA . VAL A 1 572 ? 13.454 13.269 -41.813 1.00 97.81 572 VAL A CA 1
ATOM 4334 C C . VAL A 1 572 ? 12.807 12.559 -40.624 1.00 97.81 572 VAL A C 1
ATOM 4336 O O . VAL A 1 572 ? 13.239 11.463 -40.278 1.00 97.81 572 VAL A O 1
ATOM 4339 N N . ILE A 1 573 ? 11.734 13.137 -40.077 1.00 98.06 573 ILE A N 1
ATOM 4340 C CA . ILE A 1 573 ? 10.985 12.610 -38.925 1.00 98.06 573 ILE A CA 1
ATOM 4341 C C . ILE A 1 573 ? 10.453 11.196 -39.202 1.00 98.06 573 ILE A C 1
ATOM 4343 O O . ILE A 1 573 ? 10.643 10.285 -38.393 1.00 98.06 573 ILE A O 1
ATOM 4347 N N . GLU A 1 574 ? 9.839 10.981 -40.370 1.00 98.38 574 GLU A N 1
ATOM 4348 C CA . GLU A 1 574 ? 9.343 9.664 -40.796 1.00 98.38 574 GLU A CA 1
ATOM 4349 C C . GLU A 1 574 ? 10.475 8.631 -40.829 1.00 98.38 574 GLU A C 1
ATOM 4351 O O . GLU A 1 574 ? 10.382 7.580 -40.199 1.00 98.38 574 GLU A O 1
ATOM 4356 N N . LYS A 1 575 ? 11.598 8.956 -41.480 1.00 98.25 575 LYS A N 1
ATOM 4357 C CA . LYS A 1 575 ? 12.730 8.027 -41.602 1.00 98.25 575 LYS A CA 1
ATOM 4358 C C . LYS A 1 575 ? 13.448 7.767 -40.281 1.00 98.25 575 LYS A C 1
ATOM 4360 O O . LYS A 1 575 ? 13.977 6.672 -40.095 1.00 98.25 575 LYS A O 1
ATOM 4365 N N . GLN A 1 576 ? 13.494 8.749 -39.382 1.00 98.44 576 GLN A N 1
ATOM 4366 C CA . GLN A 1 576 ? 14.003 8.566 -38.024 1.00 98.44 576 GLN A CA 1
ATOM 4367 C C . GLN A 1 576 ? 13.112 7.597 -37.241 1.00 98.44 576 GLN A C 1
ATOM 4369 O O . GLN A 1 576 ? 13.621 6.659 -36.628 1.00 98.44 576 GLN A O 1
ATOM 4374 N N . THR A 1 577 ? 11.792 7.774 -37.336 1.00 98.75 577 THR A N 1
ATOM 4375 C CA . THR A 1 577 ? 10.801 6.880 -36.720 1.00 98.75 577 THR A CA 1
ATOM 4376 C C . THR A 1 577 ? 10.946 5.451 -37.252 1.00 98.75 577 THR A C 1
ATOM 4378 O O . THR A 1 577 ? 11.067 4.516 -36.466 1.00 98.75 577 THR A O 1
ATOM 4381 N N . ASP A 1 578 ? 11.040 5.272 -38.573 1.00 98.69 578 ASP A N 1
ATOM 4382 C CA . ASP A 1 578 ? 11.201 3.954 -39.209 1.00 98.69 578 ASP A CA 1
ATOM 4383 C C . ASP A 1 578 ? 12.541 3.280 -38.860 1.00 98.69 578 ASP A C 1
ATOM 4385 O O . ASP A 1 578 ? 12.668 2.051 -38.857 1.00 98.69 578 ASP A O 1
ATOM 4389 N N . ALA A 1 579 ? 13.592 4.065 -38.610 1.00 98.56 579 ALA A N 1
ATOM 4390 C CA . ALA A 1 579 ? 14.881 3.537 -38.174 1.00 98.56 579 ALA A CA 1
ATOM 4391 C C . ALA A 1 579 ? 14.826 3.036 -36.727 1.00 98.56 579 ALA A C 1
ATOM 4393 O O . ALA A 1 579 ? 15.273 1.921 -36.470 1.00 98.56 579 ALA A O 1
ATOM 4394 N N . MET A 1 580 ? 14.224 3.809 -35.819 1.00 98.75 580 MET A N 1
ATOM 4395 C CA . MET A 1 580 ? 13.980 3.370 -34.442 1.00 98.75 580 MET A CA 1
ATOM 4396 C C . MET A 1 580 ? 13.080 2.134 -34.400 1.00 98.75 580 MET A C 1
ATOM 4398 O O . MET A 1 580 ? 13.412 1.164 -33.724 1.00 98.75 580 MET A O 1
ATOM 4402 N N . GLN A 1 581 ? 11.989 2.126 -35.176 1.00 98.75 581 GLN A N 1
ATOM 4403 C CA . GLN A 1 581 ? 11.053 1.002 -35.234 1.00 98.75 581 GLN A CA 1
ATOM 4404 C C . GLN A 1 581 ? 11.780 -0.309 -35.562 1.00 98.75 581 GLN A C 1
ATOM 4406 O O . GLN A 1 581 ? 11.609 -1.291 -34.849 1.00 98.75 581 GLN A O 1
ATOM 4411 N N . ARG A 1 582 ? 12.649 -0.320 -36.582 1.00 98.62 582 ARG A N 1
ATOM 4412 C CA . ARG A 1 582 ? 13.405 -1.522 -36.977 1.00 98.62 582 ARG A CA 1
ATOM 4413 C C . ARG A 1 582 ? 14.299 -2.069 -35.863 1.00 98.62 582 ARG A C 1
ATOM 4415 O O . ARG A 1 582 ? 14.366 -3.281 -35.689 1.00 98.62 582 ARG A O 1
ATOM 4422 N N . VAL A 1 583 ? 14.953 -1.191 -35.102 1.00 97.94 583 VAL A N 1
ATOM 4423 C CA . VAL A 1 583 ? 15.776 -1.593 -33.947 1.00 97.94 583 VAL A CA 1
ATOM 4424 C C . VAL A 1 583 ? 14.911 -2.224 -32.856 1.00 97.94 583 VAL A C 1
ATOM 4426 O O . VAL A 1 583 ? 15.284 -3.243 -32.274 1.00 97.94 583 VAL A O 1
ATOM 4429 N N . ILE A 1 584 ? 13.740 -1.646 -32.587 1.00 98.56 584 ILE A N 1
ATOM 4430 C CA . ILE A 1 584 ? 12.815 -2.150 -31.566 1.00 98.56 584 ILE A CA 1
ATOM 4431 C C . ILE A 1 584 ? 12.245 -3.516 -31.984 1.00 98.56 584 ILE A C 1
ATOM 4433 O O . ILE A 1 584 ? 12.203 -4.435 -31.168 1.00 98.56 584 ILE A O 1
ATOM 4437 N N . GLU A 1 585 ? 11.873 -3.687 -33.256 1.00 98.69 585 GLU A N 1
ATOM 4438 C CA . GLU A 1 585 ? 11.387 -4.962 -33.803 1.00 98.69 585 GLU A CA 1
ATOM 4439 C C . GLU A 1 585 ? 12.418 -6.093 -33.675 1.00 98.69 585 GLU A C 1
ATOM 4441 O O . GLU A 1 585 ? 12.062 -7.221 -33.324 1.00 98.69 585 GLU A O 1
ATOM 4446 N N . GLU A 1 586 ? 13.693 -5.794 -33.933 1.00 97.94 586 GLU A N 1
ATOM 4447 C CA . GLU A 1 586 ? 14.791 -6.751 -33.780 1.00 97.94 586 GLU A CA 1
ATOM 4448 C C . GLU A 1 586 ? 14.997 -7.147 -32.310 1.00 97.94 586 GLU A C 1
ATOM 4450 O O . GLU A 1 586 ? 15.125 -8.333 -31.994 1.00 97.94 586 GLU A O 1
ATOM 4455 N N . ASN A 1 587 ? 14.933 -6.182 -31.390 1.00 97.62 587 ASN A N 1
ATOM 4456 C CA . ASN A 1 587 ? 15.016 -6.470 -29.959 1.00 97.62 587 ASN A CA 1
ATOM 4457 C C . ASN A 1 587 ? 13.832 -7.317 -29.469 1.00 97.62 587 ASN A C 1
ATOM 4459 O O . ASN A 1 587 ? 14.037 -8.245 -28.690 1.00 97.62 587 ASN A O 1
ATOM 4463 N N . MET A 1 588 ? 12.610 -7.081 -29.956 1.00 98.50 588 MET A N 1
ATOM 4464 C CA . MET A 1 588 ? 11.454 -7.938 -29.643 1.00 98.50 588 MET A CA 1
ATOM 4465 C C . MET A 1 588 ? 11.673 -9.393 -30.088 1.00 98.50 588 MET A C 1
ATOM 4467 O O . MET A 1 588 ? 11.297 -10.332 -29.378 1.00 98.50 588 MET A O 1
ATOM 4471 N N . ASP A 1 589 ? 12.334 -9.604 -31.231 1.00 98.19 589 ASP A N 1
ATOM 4472 C CA . ASP A 1 589 ? 12.710 -10.945 -31.685 1.00 98.19 589 ASP A CA 1
ATOM 4473 C C . ASP A 1 589 ? 13.780 -11.581 -30.790 1.00 98.19 589 ASP A C 1
ATOM 4475 O O . ASP A 1 589 ? 13.667 -12.759 -30.432 1.00 98.19 589 ASP A O 1
ATOM 4479 N N . TRP A 1 590 ? 14.805 -10.823 -30.392 1.00 97.81 590 TRP A N 1
ATOM 4480 C CA . TRP A 1 590 ? 15.858 -11.311 -29.493 1.00 97.81 590 TRP A CA 1
ATOM 4481 C C . TRP A 1 590 ? 15.332 -11.638 -28.094 1.00 97.81 590 TRP A C 1
ATOM 4483 O O . TRP A 1 590 ? 15.738 -12.641 -27.501 1.00 97.81 590 TRP A O 1
ATOM 4493 N N . LEU A 1 591 ? 14.379 -10.847 -27.602 1.00 98.31 591 LEU A N 1
ATOM 4494 C CA . LEU A 1 591 ? 13.723 -11.030 -26.309 1.00 98.31 591 LEU A CA 1
ATOM 4495 C C . LEU A 1 591 ? 12.600 -12.075 -26.335 1.00 98.31 591 LEU A C 1
ATOM 4497 O O . LEU A 1 591 ? 12.068 -12.420 -25.280 1.00 98.31 591 LEU A O 1
ATOM 4501 N N . LYS A 1 592 ? 12.284 -12.633 -27.515 1.00 98.31 592 LYS A N 1
ATOM 4502 C CA . LYS A 1 592 ? 11.241 -13.650 -27.751 1.00 98.31 592 LYS A CA 1
ATOM 4503 C C . LYS A 1 592 ? 9.815 -13.169 -27.445 1.00 98.31 592 LYS A C 1
ATOM 4505 O O . LYS A 1 592 ? 8.932 -13.994 -27.191 1.00 98.31 592 LYS A O 1
ATOM 4510 N N . SER A 1 593 ? 9.584 -11.858 -27.479 1.00 98.44 593 SER A N 1
ATOM 4511 C CA . SER A 1 593 ? 8.284 -11.242 -27.193 1.00 98.44 593 SER A CA 1
ATOM 4512 C C . SER A 1 593 ? 7.388 -11.118 -28.431 1.00 98.44 593 SER A C 1
ATOM 4514 O O . SER A 1 593 ? 6.175 -10.953 -28.304 1.00 98.44 593 SER A O 1
ATOM 4516 N N . SER A 1 594 ? 7.946 -11.262 -29.636 1.00 98.56 594 SER A N 1
ATOM 4517 C CA . SER A 1 594 ? 7.181 -11.313 -30.887 1.00 98.56 594 SER A CA 1
ATOM 4518 C C . SER A 1 594 ? 6.095 -12.400 -30.858 1.00 98.56 594 SER A C 1
ATOM 4520 O O . SER A 1 594 ? 6.371 -13.579 -30.622 1.00 98.56 594 SER A O 1
ATOM 4522 N N . GLY A 1 595 ? 4.849 -12.011 -31.136 1.00 98.00 595 GLY A N 1
ATOM 4523 C CA . GLY A 1 595 ? 3.675 -12.889 -31.128 1.00 98.00 595 GLY A CA 1
ATOM 4524 C C . GLY A 1 595 ? 3.112 -13.221 -29.741 1.00 98.00 595 GLY A C 1
ATOM 4525 O O . GLY A 1 595 ? 2.385 -14.207 -29.628 1.00 98.00 595 GLY A O 1
ATOM 4526 N N . LYS A 1 596 ? 3.468 -12.460 -28.700 1.00 97.69 596 LYS A N 1
ATOM 4527 C CA . LYS A 1 596 ? 3.031 -12.673 -27.307 1.00 97.69 596 LYS A CA 1
ATOM 4528 C C . LYS A 1 596 ? 1.960 -11.688 -26.815 1.00 97.69 596 LYS A C 1
ATOM 4530 O O . LYS A 1 596 ? 1.652 -11.714 -25.627 1.00 97.69 596 LYS A O 1
ATOM 4535 N N . ALA A 1 597 ? 1.468 -10.802 -27.685 1.00 90.94 597 ALA A N 1
ATOM 4536 C CA . ALA A 1 597 ? 0.443 -9.805 -27.360 1.00 90.94 597 ALA A CA 1
ATOM 4537 C C . ALA A 1 597 ? -0.947 -10.400 -27.111 1.00 90.94 597 ALA A C 1
ATOM 4539 O O . ALA A 1 597 ? -1.276 -11.429 -27.750 1.00 90.94 597 ALA A O 1
#

Organism: Byssochlamys spectabilis (strain No. 5 / NBRC 109023) (NCBI:txid1356009)

pLDDT: mean 85.86, std 14.57, range [28.2, 98.88]

Secondary structure (DSSP, 8-state):
--TTHHHHHHHHHHTHHHHHHHHHHHHHHTTSSTTT---TTTTS-------S-GGGSHHHHHHTT---HHHHHHHHHHHHHHHHHHHHHHHHHHHHH-HHHHHHHHHHHHHHHHHHHHT-SSHHHHHHHHHHHHHHHHHHHHHHHHHHHHHS-TTTHHHHHHHHHHHHHHHHHHHHHHHHHHHTS-SSTHHHHHHHHTHHHHHHHHHHHHHHTPPPPHHHHHHTT-HHHHHHHHHHHTTTS-HHHHHHHHHHHHHHHHHHHTT--SSHHHHHHHSHHHHHHHHHHHHHHHHTTHHHHHHHHHHHHHHHHHHHHHT-HHHHHHHHHHHTT--EEEEE-SSHHHHHHHHHHHHHHT--EEEEE-HHHHHHHTTHHHHHHHHHHHH-SS-EEEEEEEE-SHHHHHHHHHHS--SEEEE--TTS-HHHHHHHHHHHHHHHHTTT-EEEE-SSB--B--TTS---TTSPPBPPPHHHHHHHHTTT-SEE---SS--BS---TT-----HHHHHHHHHHHGGGSEEEE----TTT-SHHHHHHHHHTTEEEEEE-HHHHHHHHHHHHHHTTTS-HHHHHHHHHHHHHHHHHHHHHHTT-TT--

InterPro domains:
  IPR000771 Fructose-bisphosphate aldolase, class-II [PF01116] (317-596)
  IPR000771 Fructose-bisphosphate aldolase, class-II [cd00947] (318-595)
  IPR003663 Sugar/inositol transporter [PR00171] (18-28)
  IPR003663 Sugar/inositol transporter [PR00171] (127-146)
  IPR003663 Sugar/inositol transporter [PR00171] (289-299)
  IPR005828 Major facilitator, sugar transporter-like [PF00083] (11-304)
  IPR005829 Sugar transporter, conserved site [PS00217] (132-157)
  IPR013785 Aldolase-type TIM barrel [G3DSA:3.20.20.70] (305-597)
  IPR020846 Major facilitator superfamily domain [PS50850] (10-597)
  IPR036259 MFS transporter superfamily [G3DSA:1.20.1250.20] (2-241)
  IPR036259 MFS transporter superfamily [SSF103473] (5-297)
  IPR050360 Major Facilitator Superfamily Sugar Transporters [PTHR48022] (7-309)

Sequence (597 aa):
MSEMRYAIAIAAFASLGTFLYGFDTGIATTSTMSLVNDTGYFRRGRTNMVHGAAIAHQSWINYMKNPSDGLTGAVVAIYIAGEAIGAILQIFIADQLGRIRFMQLCCILVTIGCAIQSGSVNVGMFLAGRAIAGIAVGALSGTVPIYLSEISPPKARGMIGGFSGVGLSLGTMIANWVGFSCGFAPYNSLQWRLPLALQVPWGIILLIGLTTFMPNSPRQLIQNGNRAEAQQEFERIRSDLRSDEVASEFQFMCTQIEGEKQRETLHFVDIFKLYRHRVLVSISVQVLTSVTGINVVQMKADSIAASKTAALLMANKAKAIVDAAYQGQYAIAAVCCYNLEAILATVRAAEAKRSPALIQLFPWSIEYADGLLLHAAAEAAKNASVPIAVHMDHAQSPDIIRRSADLGGFDGIMVDMSHYEKEENMQLSRELVEYCNSRGIITEVEPGRINGCEDGIADTEGMEEILTTPEEAEEFVQLGIDWLAPAFGNVHGAYGPKGPQLDFPRLKRIHDAIGDRVRLVLHGAHEAYFQKELLAKCISYGIAKVNINGPVAAAFTKVGAELTGKVPMTSVIEKQTDAMQRVIEENMDWLKSSGKA

Radius of gyration: 34.78 Å; chains: 1; bounding box: 83×49×103 Å